Protein AF-R7YWG0-F1 (afdb_monomer)

Secondary structure (DSSP, 8-state):
--------TTT--HHHHT-HHHHHHHTT-PPTT--HHHHHHHHHHHHHHTT---TTTTT-----S-TT---------------------------------------------------------------PPPP-------------------PPPPP---PPPP---------S---------TT--S-------EEE-TTS-EEEHHHHHHHHHHHHH-GGGPSPEETTEEPPHHHHHHHS-THHHHHHHHHHHHHTTSSS------------------------------------SHHHHHHHHHHHHHHHHT-HHHHHHHHHHHHHHHHHHHHHHHHHHHHHHHHHHHHHHHHHHHHHHHHHHHHHHHHHHHHHHHHHHHHHHHHHHHHHHHHHHHHHHHHHHHHHHTT---SSS-----HHHHHHHHHHHHHHHHHHHHHHHHHHHHHHHHHHHHHHHHHHHHHHHHHHHHHHHHHHHHHHHHHHHHHHHHHHHHHHHHHHHHHHHHHHHHHHHHHHHHHHTS---SPPPPPPPPP-TT----GGG--S--HHHHHHHHHTTTTSS-S-----

Sequence (580 aa):
MPSLDGAPADISSAKLIFDDRLYEQEVLGLKEGQTEEKLQDEIAAEARQLGIEPYLLHGVAHTSKPASTVTISSEHRSSVSLESRGSHSTEFTSDPSRSSKDQADRPPSFTNSQRQRPWAPDAKEEDARTSSRPTVRYSYSYSEPQTASESTFSLSSALSGRSLSTKRKRGTSILSMFRKQPCDCNYCPQLSHHPRQTYKLECGHSLCRISIRQRAHDATEDPTKWPPTCCDKPIPDSILGSALKGEDLASALRRMALADGLTNGTNSASGTASARNVSASPSSRNTRSRPVTASSAEEAPLSHRQEEESEDLARATAEPTFRALRAQQEQEYERLVAFEQKQRKALAGYQAWSRRELAGRHDEREEELSKKHTEALERLEEKQVAAELDLRAAHREEQQNADTALKYMEAYVNGSSAAEKRHIVTAEDKARLASQRALKLKLDARHESAISVLRAKQERDSKAKLQKMQAEREQLEAEAEKEEKALKEEQCEESHRLAMLARSRRRRVAARWDLRMEVWKAELEREKGGAFHRPLPGVPWPLPVGETMDQSALGGRSALDEYERLAGACEEWGGSSGAQ

Mean predicted aligned error: 19.74 Å

Solvent-accessible surface area (backbone atoms only — not comparable to full-atom values): 38418 Å² total; per-residue (Å²): 136,83,84,82,85,69,77,62,84,86,68,72,48,74,68,67,65,72,39,63,65,60,46,34,37,71,39,70,65,40,56,96,91,56,51,70,64,56,57,51,51,53,52,42,52,54,26,46,74,75,73,43,79,64,70,68,65,75,75,69,74,79,81,82,65,78,88,86,73,80,75,91,75,80,94,75,92,79,81,92,80,82,89,84,86,85,84,82,88,79,82,88,82,82,88,87,82,91,82,88,83,88,83,89,83,85,87,89,87,84,90,85,87,89,84,87,88,86,86,87,86,90,82,92,78,89,81,86,83,87,84,89,80,87,88,81,85,86,82,86,83,84,88,85,82,89,85,88,83,90,81,89,86,82,88,79,84,82,85,84,90,82,90,83,85,87,88,83,93,88,83,89,90,84,90,86,76,92,84,70,81,87,74,94,53,93,84,64,80,90,71,77,90,70,87,82,64,63,47,77,45,96,79,73,51,69,43,43,42,66,57,52,48,49,40,47,49,56,18,67,75,35,78,88,45,53,69,37,58,52,92,89,37,68,62,54,66,75,58,49,61,70,52,37,62,71,65,65,35,54,57,50,53,54,50,51,62,56,55,68,68,65,74,82,76,83,87,80,91,77,89,79,90,81,89,91,80,89,85,83,86,84,88,85,87,85,88,82,88,75,92,77,79,90,75,94,76,81,98,78,68,70,65,66,56,52,50,52,56,47,52,52,50,52,53,54,64,65,32,69,68,49,46,53,53,48,53,50,51,52,52,40,46,47,38,43,54,53,48,52,51,51,37,52,52,51,48,52,50,48,54,53,50,52,52,50,53,52,48,51,58,47,53,55,51,50,51,52,51,51,52,55,49,52,58,53,48,52,59,48,50,53,54,51,52,51,54,52,52,53,52,51,51,52,49,52,51,53,49,52,52,52,51,51,52,48,53,52,48,50,36,57,69,70,62,70,58,94,60,97,63,92,74,83,76,52,76,66,57,55,52,50,50,52,50,50,54,57,47,57,70,46,43,59,63,48,53,53,50,52,51,51,53,50,51,58,48,52,53,52,53,50,51,53,50,50,54,52,52,49,53,54,49,55,49,50,51,56,50,49,55,49,55,52,49,52,50,50,51,52,52,50,51,53,51,50,50,51,51,52,50,51,54,51,50,53,51,52,53,49,34,53,49,55,51,52,53,52,42,52,48,54,54,48,28,68,74,74,71,53,86,80,88,71,84,75,83,80,82,77,79,72,73,76,89,82,70,90,65,76,81,88,73,76,79,91,66,62,76,67,61,58,51,51,54,62,67,66,45,81,79,71,84,82,78,85,87,88,85,133

Structure (mmCIF, N/CA/C/O backbone):
data_AF-R7YWG0-F1
#
_entry.id   AF-R7YWG0-F1
#
loop_
_atom_site.group_PDB
_atom_site.id
_atom_site.type_symbol
_atom_site.label_atom_id
_atom_site.label_alt_id
_atom_site.label_comp_id
_atom_site.label_asym_id
_atom_site.label_entity_id
_atom_site.label_seq_id
_atom_site.pdbx_PDB_ins_code
_atom_site.Cartn_x
_atom_site.Cartn_y
_atom_site.Cartn_z
_atom_site.occupancy
_atom_site.B_iso_or_equiv
_atom_site.auth_seq_id
_atom_site.auth_comp_id
_atom_site.auth_asym_id
_atom_site.auth_atom_id
_atom_site.pdbx_PDB_model_num
ATOM 1 N N . MET A 1 1 ? 9.781 -22.685 15.698 1.00 34.31 1 MET A N 1
ATOM 2 C CA . MET A 1 1 ? 8.736 -21.818 15.122 1.00 34.31 1 MET A CA 1
ATOM 3 C C . MET A 1 1 ? 7.524 -22.693 14.853 1.00 34.31 1 MET A C 1
ATOM 5 O O . MET A 1 1 ? 7.602 -23.493 13.930 1.00 34.31 1 MET A O 1
ATOM 9 N N . PRO A 1 2 ? 6.489 -22.684 15.706 1.00 36.16 2 PRO A N 1
ATOM 10 C CA . PRO A 1 2 ? 5.294 -23.474 15.451 1.00 36.16 2 PRO A CA 1
ATOM 11 C C . PRO A 1 2 ? 4.461 -22.777 14.370 1.00 36.16 2 PRO A C 1
ATOM 13 O O . PRO A 1 2 ? 4.159 -21.591 14.486 1.00 36.16 2 PRO A O 1
ATOM 16 N N . SER A 1 3 ? 4.134 -23.513 13.311 1.00 37.47 3 SER A N 1
ATOM 17 C CA . SER A 1 3 ? 3.259 -23.075 12.227 1.00 37.47 3 SER A CA 1
ATOM 18 C C . SER A 1 3 ? 1.865 -22.760 12.775 1.00 37.47 3 SER A C 1
ATOM 20 O O . SER A 1 3 ? 1.120 -23.660 13.158 1.00 37.47 3 SER A O 1
ATOM 22 N N . LEU A 1 4 ? 1.521 -21.472 12.819 1.00 42.25 4 LEU A N 1
ATOM 23 C CA . LEU A 1 4 ? 0.178 -20.952 13.098 1.00 42.25 4 LEU A CA 1
ATOM 24 C C . LEU A 1 4 ? -0.681 -20.962 11.816 1.00 42.25 4 LEU A C 1
ATOM 26 O O . LEU A 1 4 ? -1.391 -20.002 11.532 1.00 42.25 4 LEU A O 1
ATOM 30 N N . ASP A 1 5 ? -0.636 -22.054 11.048 1.00 41.75 5 ASP A N 1
ATOM 31 C CA . ASP A 1 5 ? -1.460 -22.263 9.844 1.00 41.75 5 ASP A CA 1
ATOM 32 C C . ASP A 1 5 ? -2.787 -22.945 10.198 1.00 41.75 5 ASP A C 1
ATOM 34 O O . ASP A 1 5 ? -3.218 -23.927 9.600 1.00 41.75 5 ASP A O 1
ATOM 38 N N . GLY A 1 6 ? -3.433 -22.418 11.233 1.00 40.25 6 GLY A N 1
ATOM 39 C CA . GLY A 1 6 ? -4.795 -22.758 11.612 1.00 40.25 6 GLY A CA 1
ATOM 40 C C . GLY A 1 6 ? -5.632 -21.495 11.591 1.00 40.25 6 GLY A C 1
ATOM 41 O O . GLY A 1 6 ? -6.040 -21.022 12.648 1.00 40.25 6 GLY A O 1
ATOM 42 N N . ALA A 1 7 ? -5.842 -20.908 10.410 1.00 43.28 7 ALA A N 1
ATOM 43 C CA . ALA A 1 7 ? -6.857 -19.875 10.258 1.00 43.28 7 ALA A CA 1
ATOM 44 C C . ALA A 1 7 ? -8.211 -20.496 10.659 1.00 43.28 7 ALA A C 1
ATOM 46 O O . ALA A 1 7 ? -8.628 -21.473 10.029 1.00 43.28 7 ALA A O 1
ATOM 47 N N . PRO A 1 8 ? -8.891 -20.009 11.714 1.00 44.66 8 PRO A N 1
ATOM 48 C CA . PRO A 1 8 ? -10.210 -20.508 12.065 1.00 44.66 8 PRO A CA 1
ATOM 49 C C . PRO A 1 8 ? -11.170 -20.100 10.944 1.00 44.66 8 PRO A C 1
ATOM 51 O O . PRO A 1 8 ? -11.588 -18.943 10.854 1.00 44.66 8 PRO A O 1
ATOM 54 N N . ALA A 1 9 ? -11.483 -21.055 10.068 1.00 48.62 9 ALA A N 1
ATOM 55 C CA . ALA A 1 9 ? -12.296 -20.847 8.872 1.00 48.62 9 ALA A CA 1
ATOM 56 C C . ALA A 1 9 ? -13.699 -20.283 9.177 1.00 48.62 9 ALA A C 1
ATOM 58 O O . ALA A 1 9 ? -14.294 -19.659 8.307 1.00 48.62 9 ALA A O 1
ATOM 59 N N . ASP A 1 10 ? -14.179 -20.391 10.420 1.00 50.56 10 ASP A N 1
ATOM 60 C CA . ASP A 1 10 ? -15.535 -19.971 10.788 1.00 50.56 10 ASP A CA 1
ATOM 61 C C . ASP A 1 10 ? -15.635 -18.635 11.546 1.00 50.56 10 ASP A C 1
ATOM 63 O O . ASP A 1 10 ? -16.739 -18.135 11.736 1.00 50.56 10 ASP A O 1
ATOM 67 N N . ILE A 1 11 ? -14.524 -17.994 11.943 1.00 49.31 11 ILE A N 1
ATOM 68 C CA . ILE A 1 11 ? -14.557 -16.690 12.659 1.00 49.31 11 ILE A CA 1
ATOM 69 C C . ILE A 1 11 ? -14.148 -15.521 11.740 1.00 49.31 11 ILE A C 1
ATOM 71 O O . ILE A 1 11 ? -14.320 -14.357 12.090 1.00 49.31 11 ILE A O 1
ATOM 75 N N . SER A 1 12 ? -13.668 -15.800 10.524 1.00 52.84 12 SER A N 1
ATOM 76 C CA . SER A 1 12 ? -13.082 -14.783 9.629 1.00 52.84 12 SER A CA 1
ATOM 77 C C . SER A 1 12 ? -14.069 -13.777 9.033 1.00 52.84 12 SER A C 1
ATOM 79 O O . SER A 1 12 ? -13.648 -12.861 8.331 1.00 52.84 12 SER A O 1
ATOM 81 N N . SER A 1 13 ? -15.373 -13.894 9.294 1.00 62.31 13 SER A N 1
ATOM 82 C CA . SER A 1 13 ? -16.302 -12.855 8.857 1.00 62.31 13 SER A CA 1
ATOM 83 C C . SER A 1 13 ? -16.428 -11.775 9.931 1.00 62.31 13 SER A C 1
ATOM 85 O O . SER A 1 13 ? -16.949 -12.020 11.020 1.00 62.31 13 SER A O 1
ATOM 87 N N . ALA A 1 14 ? -16.031 -10.543 9.592 1.00 69.38 14 ALA A N 1
ATOM 88 C CA . ALA A 1 14 ? -16.279 -9.346 10.405 1.00 69.38 14 ALA A CA 1
ATOM 89 C C . ALA A 1 14 ? -17.749 -9.241 10.867 1.00 69.38 14 ALA A C 1
ATOM 91 O O . ALA A 1 14 ? -18.052 -8.686 11.920 1.00 69.38 14 ALA A O 1
ATOM 92 N N . LYS A 1 15 ? -18.674 -9.865 10.124 1.00 77.38 15 LYS A N 1
ATOM 93 C CA . LYS A 1 15 ? -20.097 -9.989 10.461 1.00 77.38 15 LYS A CA 1
ATOM 94 C C . LYS A 1 15 ? -20.360 -10.640 11.824 1.00 77.38 15 LYS A C 1
ATOM 96 O O . LYS A 1 15 ? -21.255 -10.175 12.520 1.00 77.38 15 LYS A O 1
ATOM 101 N N . LEU A 1 16 ? -19.592 -11.655 12.227 1.00 84.81 16 LEU A N 1
ATOM 102 C CA . LEU A 1 16 ? -19.791 -12.334 13.517 1.00 84.81 16 LEU A CA 1
ATOM 103 C C . LEU A 1 16 ? -19.303 -11.491 14.705 1.00 84.81 16 LEU A C 1
ATOM 105 O O . LEU A 1 16 ? -19.820 -11.618 15.810 1.00 84.81 16 LEU A O 1
ATOM 109 N N . ILE A 1 17 ? -18.347 -10.583 14.486 1.00 91.12 17 ILE A N 1
ATOM 110 C CA . ILE A 1 17 ? -17.807 -9.703 15.537 1.00 91.12 17 ILE A CA 1
ATOM 111 C C . ILE A 1 17 ? -18.872 -8.711 16.022 1.00 91.12 17 ILE A C 1
ATOM 113 O O . ILE A 1 17 ? -18.890 -8.340 17.194 1.00 91.12 17 ILE A O 1
ATOM 117 N N . PHE A 1 18 ? -19.788 -8.301 15.146 1.00 93.00 18 PHE A N 1
ATOM 118 C CA . PHE A 1 18 ? -20.833 -7.323 15.456 1.00 93.00 18 PHE A CA 1
ATOM 119 C C . PHE A 1 18 ? -22.217 -7.951 15.670 1.00 93.00 18 PHE A C 1
ATOM 121 O O . PHE A 1 18 ? -23.200 -7.215 15.721 1.00 93.00 18 PHE A O 1
ATOM 128 N N . ASP A 1 19 ? -22.316 -9.277 15.789 1.00 93.12 19 ASP A N 1
ATOM 129 C CA . ASP A 1 19 ? -23.603 -9.949 15.971 1.00 93.12 19 ASP A CA 1
ATOM 130 C C . ASP A 1 19 ? -24.145 -9.739 17.397 1.00 93.12 19 ASP A C 1
ATOM 132 O O . ASP A 1 19 ? -23.491 -10.061 18.396 1.00 93.12 19 ASP A O 1
ATOM 136 N N . ASP A 1 20 ? -25.352 -9.182 17.492 1.00 92.81 20 ASP A N 1
ATOM 137 C CA . ASP A 1 20 ? -26.060 -8.987 18.756 1.00 92.81 20 ASP A CA 1
ATOM 138 C C . ASP A 1 20 ? -26.615 -10.307 19.312 1.00 92.81 20 ASP A C 1
ATOM 140 O O . ASP A 1 20 ? -26.708 -10.454 20.527 1.00 92.81 20 ASP A O 1
ATOM 144 N N . ARG A 1 21 ? -26.888 -11.313 18.471 1.00 94.00 21 ARG A N 1
ATOM 145 C CA . ARG A 1 21 ? -27.396 -12.616 18.937 1.00 94.00 21 ARG A CA 1
ATOM 146 C C . ARG A 1 21 ? -26.357 -13.384 19.743 1.00 94.00 21 ARG A C 1
ATOM 148 O O . ARG A 1 21 ? -26.677 -13.955 20.783 1.00 94.00 21 ARG A O 1
ATOM 155 N N . LEU A 1 22 ? -25.100 -13.359 19.292 1.00 94.12 22 LEU A N 1
ATOM 156 C CA . LEU A 1 22 ? -23.982 -13.947 20.037 1.00 94.12 22 LEU A CA 1
ATOM 157 C C . LEU A 1 22 ? -23.798 -13.256 21.390 1.00 94.12 22 LEU A C 1
ATOM 159 O O . LEU A 1 22 ? -23.518 -13.916 22.386 1.00 94.12 22 LEU A O 1
ATOM 163 N N . TYR A 1 23 ? -23.999 -11.938 21.437 1.00 95.56 23 TYR A N 1
ATOM 164 C CA . TYR A 1 23 ? -23.978 -11.178 22.682 1.00 95.56 23 TYR A CA 1
ATOM 165 C C . TYR A 1 23 ? -25.112 -11.597 23.635 1.00 95.56 23 TYR A C 1
ATOM 167 O O . TYR A 1 23 ? -24.856 -11.881 24.806 1.00 95.56 23 TYR A O 1
ATOM 175 N N . GLU A 1 24 ? -26.347 -11.685 23.140 1.00 95.62 24 GLU A N 1
ATOM 176 C CA . GLU A 1 24 ? -27.512 -12.113 23.925 1.00 95.62 24 GLU A CA 1
ATOM 177 C C . GLU A 1 24 ? -27.332 -13.534 24.488 1.00 95.62 24 GLU A C 1
ATOM 179 O O . GLU A 1 24 ? -27.643 -13.793 25.652 1.00 95.62 24 GLU A O 1
ATOM 184 N N . GLN A 1 25 ? -26.760 -14.445 23.704 1.00 95.56 25 GLN A N 1
ATOM 185 C CA . GLN A 1 25 ? -26.529 -15.823 24.125 1.00 95.56 25 GLN A CA 1
ATOM 186 C C . GLN A 1 25 ? -25.341 -15.963 25.092 1.00 95.56 25 GLN A C 1
ATOM 188 O O . GLN A 1 25 ? -25.493 -16.546 26.165 1.00 95.56 25 GLN A O 1
ATOM 193 N N . GLU A 1 26 ? -24.155 -15.450 24.737 1.00 94.88 26 GLU A N 1
ATOM 194 C CA . GLU A 1 26 ? -22.922 -15.661 25.516 1.00 94.88 26 GLU A CA 1
ATOM 195 C C . GLU A 1 26 ? -22.877 -14.805 26.792 1.00 94.88 26 GLU A C 1
ATOM 197 O O . GLU A 1 26 ? -22.389 -15.268 27.826 1.00 94.88 26 GLU A O 1
ATOM 202 N N . VAL A 1 27 ? -23.379 -13.564 26.748 1.00 96.25 27 VAL A N 1
ATOM 203 C CA . VAL A 1 27 ? -23.290 -12.630 27.885 1.00 96.25 27 VAL A CA 1
ATOM 204 C C . VAL A 1 27 ? -24.542 -12.677 28.751 1.00 96.25 27 VAL A C 1
ATOM 206 O O . VAL A 1 27 ? -24.436 -12.834 29.974 1.00 96.25 27 VAL A O 1
ATOM 209 N N . LEU A 1 28 ? -25.722 -12.555 28.132 1.00 95.38 28 LEU A N 1
ATOM 210 C CA . LEU A 1 28 ? -26.993 -12.493 28.861 1.00 95.38 28 LEU A CA 1
ATOM 211 C C . LEU A 1 28 ? -27.557 -13.881 29.196 1.00 95.38 28 LEU A C 1
ATOM 213 O O . LEU A 1 28 ? -28.437 -13.982 30.047 1.00 95.38 28 LEU A O 1
ATOM 217 N N . GLY A 1 29 ? -27.049 -14.949 28.569 1.00 94.19 29 GLY A N 1
ATOM 218 C CA . GLY A 1 29 ? -27.548 -16.311 28.777 1.00 94.19 29 GLY A CA 1
ATOM 219 C C . GLY A 1 29 ? -28.974 -16.514 28.260 1.00 94.19 29 GLY A C 1
ATOM 220 O O . GLY A 1 29 ? -29.680 -17.404 28.739 1.00 94.19 29 GLY A O 1
ATOM 221 N N . LEU A 1 30 ? -29.419 -15.672 27.321 1.00 95.00 30 LEU A N 1
ATOM 222 C CA . LEU A 1 30 ? -30.755 -15.742 26.741 1.00 95.00 30 LEU A CA 1
ATOM 223 C C . LEU A 1 30 ? -30.862 -16.930 25.780 1.00 95.00 30 LEU A C 1
ATOM 225 O O . LEU A 1 30 ? -29.921 -17.270 25.060 1.00 95.00 30 LEU A O 1
ATOM 229 N N . LYS A 1 31 ? -32.029 -17.583 25.774 1.00 94.25 31 LYS A N 1
ATOM 230 C CA . LYS A 1 31 ? -32.321 -18.673 24.832 1.00 94.25 31 LYS A CA 1
ATOM 231 C C . LYS A 1 31 ? -32.590 -18.108 23.438 1.00 94.25 31 LYS A C 1
ATOM 233 O O . LYS A 1 31 ? -33.026 -16.966 23.300 1.00 94.25 31 LYS A O 1
ATOM 238 N N . GLU A 1 32 ? -32.420 -18.936 22.407 1.00 90.69 32 GLU A N 1
ATOM 239 C CA . GLU A 1 32 ? -32.762 -18.562 21.029 1.00 90.69 32 GLU A CA 1
ATOM 240 C C . GLU A 1 32 ? -34.200 -18.007 20.942 1.00 90.69 32 GLU A C 1
ATOM 242 O O . GLU A 1 32 ? -35.167 -18.675 21.309 1.00 90.69 32 GLU A O 1
ATOM 247 N N . GLY A 1 33 ? -34.339 -16.755 20.485 1.00 89.50 33 GLY A N 1
ATOM 248 C CA . GLY A 1 33 ? -35.625 -16.052 20.338 1.00 89.50 33 GLY A CA 1
ATOM 249 C C . GLY A 1 33 ? -36.013 -15.109 21.489 1.00 89.50 33 GLY A C 1
ATOM 250 O O . GLY A 1 33 ? -36.996 -14.360 21.369 1.00 89.50 33 GLY A O 1
ATOM 251 N N . GLN A 1 34 ? -35.249 -15.101 22.584 1.00 93.56 34 GLN A N 1
ATOM 252 C CA . GLN A 1 34 ? -35.318 -14.058 23.607 1.00 93.56 34 GLN A CA 1
ATOM 253 C C . GLN A 1 34 ? -34.356 -12.927 23.239 1.00 93.56 34 GLN A C 1
ATOM 255 O O . GLN A 1 34 ? -33.197 -13.185 22.944 1.00 93.56 34 GLN A O 1
ATOM 260 N N . THR A 1 35 ? -34.850 -11.690 23.245 1.00 95.38 35 THR A N 1
ATOM 261 C CA . THR A 1 35 ? -34.048 -10.495 22.958 1.00 95.38 35 THR A CA 1
ATOM 262 C C . THR A 1 35 ? -33.754 -9.739 24.246 1.00 95.38 35 THR A C 1
ATOM 264 O O . THR A 1 35 ? -34.525 -9.826 25.209 1.00 95.38 35 THR A O 1
ATOM 267 N N . GLU A 1 36 ? -32.667 -8.966 24.263 1.00 94.69 36 GLU A N 1
ATOM 268 C CA . GLU A 1 36 ? -32.327 -8.094 25.398 1.00 94.69 36 GLU A CA 1
ATOM 269 C C . GLU A 1 36 ? -33.494 -7.156 25.760 1.00 94.69 36 GLU A C 1
ATOM 271 O O . GLU A 1 36 ? -33.772 -6.937 26.938 1.00 94.69 36 GLU A O 1
ATOM 276 N N . GLU A 1 37 ? -34.214 -6.659 24.752 1.00 93.38 37 GLU A N 1
ATOM 277 C CA . GLU A 1 37 ? -35.385 -5.788 24.910 1.00 93.38 37 GLU A CA 1
ATOM 278 C C . GLU A 1 37 ? -36.505 -6.459 25.713 1.00 93.38 37 GLU A C 1
ATOM 280 O O . GLU A 1 37 ? -37.014 -5.868 26.659 1.00 93.38 37 GLU A O 1
ATOM 285 N N . LYS A 1 38 ? -36.835 -7.725 25.417 1.00 94.31 38 LYS A N 1
ATOM 286 C CA . LYS A 1 38 ? -37.867 -8.462 26.169 1.00 94.31 38 LYS A CA 1
ATOM 287 C C . LYS A 1 38 ? -37.484 -8.617 27.638 1.00 94.31 38 LYS A C 1
ATOM 289 O O . LYS A 1 38 ? -38.322 -8.425 28.511 1.00 94.31 38 LYS A O 1
ATOM 294 N N . LEU A 1 39 ? -36.212 -8.922 27.909 1.00 94.19 39 LEU A N 1
ATOM 295 C CA . LEU A 1 39 ? -35.703 -9.015 29.278 1.00 94.19 39 LEU A CA 1
ATOM 296 C C . LEU A 1 39 ? -35.810 -7.664 30.005 1.00 94.19 39 LEU A C 1
ATOM 298 O O . LEU A 1 39 ? -36.146 -7.620 31.186 1.00 94.19 39 LEU A O 1
ATOM 302 N N . GLN A 1 40 ? -35.517 -6.559 29.318 1.00 94.06 40 GLN A N 1
ATOM 303 C CA . GLN A 1 40 ? -35.661 -5.215 29.882 1.00 94.06 40 GLN A CA 1
ATOM 304 C C . GLN A 1 40 ? -37.127 -4.856 30.146 1.00 94.06 40 GLN A C 1
ATOM 306 O O . GLN A 1 40 ? -37.422 -4.307 31.207 1.00 94.06 40 GLN A O 1
ATOM 311 N N . ASP A 1 41 ? -38.038 -5.203 29.237 1.00 93.62 41 ASP A N 1
ATOM 312 C CA . ASP A 1 41 ? -39.476 -4.978 29.391 1.00 93.62 41 ASP A CA 1
ATOM 313 C C . ASP A 1 41 ? -40.062 -5.758 30.574 1.00 93.62 41 ASP A C 1
ATOM 315 O O . ASP A 1 41 ? -40.883 -5.217 31.319 1.00 93.62 41 ASP A O 1
ATOM 319 N N . GLU A 1 42 ? -39.616 -7.002 30.781 1.00 95.00 42 GLU A N 1
ATOM 320 C CA . GLU A 1 42 ? -40.004 -7.836 31.925 1.00 95.00 42 GLU A CA 1
ATOM 321 C C . GLU A 1 42 ? -39.588 -7.189 33.257 1.00 95.00 42 GLU A C 1
ATOM 323 O O . GLU A 1 42 ? -40.430 -6.996 34.135 1.00 95.00 42 GLU A O 1
ATOM 328 N N . ILE A 1 43 ? -38.327 -6.755 33.380 1.00 94.31 43 ILE A N 1
ATOM 329 C CA . ILE A 1 43 ? -37.819 -6.084 34.593 1.00 94.31 43 ILE A CA 1
ATOM 330 C C . ILE A 1 43 ? -38.509 -4.726 34.795 1.00 94.31 43 ILE A C 1
ATOM 332 O O . ILE A 1 43 ? -38.842 -4.342 35.914 1.00 94.31 43 ILE A O 1
ATOM 336 N N . ALA A 1 44 ? -38.767 -3.985 33.715 1.00 94.62 44 ALA A N 1
ATOM 337 C CA . ALA A 1 44 ? -39.497 -2.724 33.784 1.00 94.62 44 ALA A CA 1
ATOM 338 C C . ALA A 1 44 ? -40.946 -2.925 34.251 1.00 94.62 44 ALA A C 1
ATOM 340 O O . ALA A 1 44 ? -41.478 -2.089 34.981 1.00 94.62 44 ALA A O 1
ATOM 341 N N . ALA A 1 45 ? -41.603 -4.011 33.837 1.00 95.38 45 ALA A N 1
ATOM 342 C CA . ALA A 1 45 ? -42.945 -4.348 34.294 1.00 95.38 45 ALA A CA 1
ATOM 343 C C . ALA A 1 45 ? -42.964 -4.714 35.785 1.00 95.38 45 ALA A C 1
ATOM 345 O O . ALA A 1 45 ? -43.853 -4.250 36.497 1.00 95.38 45 ALA A O 1
ATOM 346 N N . GLU A 1 46 ? -41.976 -5.475 36.257 1.00 95.06 46 GLU A N 1
ATOM 347 C CA . GLU A 1 46 ? -41.786 -5.800 37.676 1.00 95.06 46 GLU A CA 1
ATOM 348 C C . GLU A 1 46 ? -41.573 -4.534 38.521 1.00 95.06 46 GLU A C 1
ATOM 350 O O . GLU A 1 46 ? -42.294 -4.302 39.491 1.00 95.06 46 GLU A O 1
ATOM 355 N N . ALA A 1 47 ? -40.688 -3.635 38.082 1.00 94.88 47 ALA A N 1
ATOM 356 C CA . ALA A 1 47 ? -40.459 -2.348 38.738 1.00 94.88 47 ALA A CA 1
ATOM 357 C C . ALA A 1 47 ? -41.745 -1.514 38.870 1.00 94.88 47 ALA A C 1
ATOM 359 O O . ALA A 1 47 ? -42.049 -0.997 39.948 1.00 94.88 47 ALA A O 1
ATOM 360 N N . ARG A 1 48 ? -42.560 -1.446 37.807 1.00 95.31 48 ARG A N 1
ATOM 361 C CA . ARG A 1 48 ? -43.846 -0.728 37.838 1.00 95.31 48 ARG A CA 1
ATOM 362 C C . ARG A 1 48 ? -44.839 -1.333 38.832 1.00 95.31 48 ARG A C 1
ATOM 364 O O . ARG A 1 48 ? -45.604 -0.581 39.431 1.00 95.31 48 ARG A O 1
ATOM 371 N N . GLN A 1 49 ? -44.839 -2.655 39.030 1.00 95.88 49 GLN A N 1
ATOM 372 C CA . GLN A 1 49 ? -45.706 -3.308 40.025 1.00 95.88 49 GLN A CA 1
ATOM 373 C C . GLN A 1 49 ? -45.350 -2.901 41.461 1.00 95.88 49 GLN A C 1
ATOM 375 O O . GLN A 1 49 ? -46.225 -2.883 42.325 1.00 95.88 49 GLN A O 1
ATOM 380 N N . LEU A 1 50 ? -44.093 -2.520 41.700 1.00 94.00 50 LEU A N 1
ATOM 381 C CA . LEU A 1 50 ? -43.600 -2.010 42.981 1.00 94.00 50 LEU A CA 1
ATOM 382 C C . LEU A 1 50 ? -43.682 -0.479 43.099 1.00 94.00 50 LEU A C 1
ATOM 384 O O . LEU A 1 50 ? -43.243 0.083 44.097 1.00 94.00 50 LEU A O 1
ATOM 388 N N . GLY A 1 51 ? -44.245 0.208 42.099 1.00 93.19 51 GLY A N 1
ATOM 389 C CA . GLY A 1 51 ? -44.335 1.670 42.076 1.00 93.19 51 GLY A CA 1
ATOM 390 C C . GLY A 1 51 ? -43.024 2.382 41.722 1.00 93.19 51 GLY A C 1
ATOM 391 O O . GLY A 1 51 ? -42.932 3.594 41.905 1.00 93.19 51 GLY A O 1
ATOM 392 N N . ILE A 1 52 ? -42.026 1.661 41.201 1.00 92.75 52 ILE A N 1
ATOM 393 C CA . ILE A 1 52 ? -40.762 2.228 40.721 1.00 92.75 52 ILE A CA 1
ATOM 394 C C . ILE A 1 52 ? -40.927 2.626 39.251 1.00 92.75 52 ILE A C 1
ATOM 396 O O . ILE A 1 52 ? -41.359 1.829 38.413 1.00 92.75 52 ILE A O 1
ATOM 400 N N . GLU A 1 53 ? -40.558 3.859 38.910 1.00 89.69 53 GLU A N 1
ATOM 401 C CA . GLU A 1 53 ? -40.537 4.310 37.520 1.00 89.69 53 GLU A CA 1
ATOM 402 C C . GLU A 1 53 ? -39.224 3.869 36.828 1.00 89.69 53 GLU A C 1
ATOM 404 O O . GLU A 1 53 ? -38.137 4.204 37.294 1.00 89.69 53 GLU A O 1
ATOM 409 N N . PRO A 1 54 ? -39.270 3.154 35.687 1.00 84.62 54 PRO A N 1
ATOM 410 C CA . PRO A 1 54 ? -38.079 2.674 34.980 1.00 84.62 54 PRO A CA 1
ATOM 411 C C . PRO A 1 54 ? -37.440 3.753 34.076 1.00 84.62 54 PRO A C 1
ATOM 413 O O . PRO A 1 54 ? -37.200 3.532 32.883 1.00 84.62 54 PRO A O 1
ATOM 416 N N . TYR A 1 55 ? -37.149 4.940 34.616 1.00 75.69 55 TYR A N 1
ATOM 417 C CA . TYR A 1 55 ? -36.539 6.049 33.858 1.00 75.69 55 TYR A CA 1
ATOM 418 C C . TYR A 1 55 ? -35.117 5.734 33.362 1.00 75.69 55 TYR A C 1
ATOM 420 O O . TYR A 1 55 ? -34.686 6.260 32.336 1.00 75.69 55 TYR A O 1
ATOM 428 N N . LEU A 1 56 ? -34.400 4.826 34.033 1.00 66.00 56 LEU A N 1
ATOM 429 C CA . LEU A 1 56 ? -33.012 4.479 33.700 1.00 66.00 56 LEU A CA 1
ATOM 430 C C . LEU A 1 56 ? -32.862 3.665 32.403 1.00 66.00 56 LEU A C 1
ATOM 432 O O . LEU A 1 56 ? -31.792 3.680 31.798 1.00 66.00 56 LEU A O 1
ATOM 436 N N . LEU A 1 57 ? -33.920 2.996 31.935 1.00 66.25 57 LEU A N 1
ATOM 437 C CA . LEU A 1 57 ? -33.855 2.144 30.739 1.00 66.25 57 LEU A CA 1
ATOM 438 C C . LEU A 1 57 ? -34.081 2.909 29.422 1.00 66.25 57 LEU A C 1
ATOM 440 O O . LEU A 1 57 ? -33.587 2.495 28.377 1.00 66.25 57 LEU A O 1
ATOM 444 N N . HIS A 1 58 ? -34.768 4.055 29.455 1.00 57.38 58 HIS A N 1
ATOM 445 C CA . HIS A 1 58 ? -35.245 4.750 28.248 1.00 57.38 58 HIS A CA 1
ATOM 446 C C . HIS A 1 58 ? -34.203 5.677 27.585 1.00 57.38 58 HIS A C 1
ATOM 448 O O . HIS A 1 58 ? -34.441 6.202 26.499 1.00 57.38 58 HIS A O 1
ATOM 454 N N . GLY A 1 59 ? -33.038 5.886 28.211 1.00 52.47 59 GLY A N 1
ATOM 455 C CA . GLY A 1 59 ? -32.002 6.811 27.728 1.00 52.47 59 GLY A CA 1
ATOM 456 C C . GLY A 1 59 ? -30.977 6.216 26.757 1.00 52.47 59 GLY A C 1
ATOM 457 O O . GLY A 1 59 ? -30.153 6.952 26.213 1.00 52.47 59 GLY A O 1
ATOM 458 N N . VAL A 1 60 ? -30.985 4.899 26.530 1.00 53.59 60 VAL A N 1
ATOM 459 C CA . VAL A 1 60 ? -29.973 4.223 25.701 1.00 53.59 60 VAL A CA 1
ATOM 460 C C . VAL A 1 60 ? -30.573 3.865 24.345 1.00 53.59 60 VAL A C 1
ATOM 462 O O . VAL A 1 60 ? -30.833 2.705 24.049 1.00 53.59 60 VAL A O 1
ATOM 465 N N . ALA A 1 61 ? -30.828 4.879 23.515 1.00 47.03 61 ALA A N 1
ATOM 466 C CA . ALA A 1 61 ? -31.325 4.672 22.157 1.00 47.03 61 ALA A CA 1
ATOM 467 C C . ALA A 1 61 ? -30.434 3.679 21.382 1.00 47.03 61 ALA A C 1
ATOM 469 O O . ALA A 1 61 ? -29.205 3.807 21.351 1.00 47.03 61 ALA A O 1
ATOM 470 N N . HIS A 1 62 ? -31.074 2.691 20.753 1.00 48.81 62 HIS A N 1
ATOM 471 C CA . HIS A 1 62 ? -30.433 1.643 19.965 1.00 48.81 62 HIS A CA 1
ATOM 472 C C . HIS A 1 62 ? -29.590 2.241 18.832 1.00 48.81 62 HIS A C 1
ATOM 474 O O . HIS A 1 62 ? -30.104 2.912 17.937 1.00 48.81 62 HIS A O 1
ATOM 480 N N . THR A 1 63 ? -28.292 1.938 18.817 1.00 50.16 63 THR A N 1
ATOM 481 C CA . THR A 1 63 ? -27.391 2.243 17.692 1.00 50.16 63 THR A CA 1
ATOM 482 C C . THR A 1 63 ? -27.551 1.249 16.533 1.00 50.16 63 THR A C 1
ATOM 484 O O . THR A 1 63 ? -26.715 1.206 15.638 1.00 50.16 63 THR A O 1
ATOM 487 N N . SER A 1 64 ? -28.614 0.440 16.521 1.00 43.06 64 SER A N 1
ATOM 488 C CA . SER A 1 64 ? -28.806 -0.686 15.596 1.00 43.06 64 SER A CA 1
ATOM 489 C C . SER A 1 64 ? -29.280 -0.288 14.191 1.00 43.06 64 SER A C 1
ATOM 491 O O . SER A 1 64 ? -29.761 -1.136 13.443 1.00 43.06 64 SER A O 1
ATOM 493 N N . LYS A 1 65 ? -29.143 0.981 13.784 1.00 41.62 65 LYS A N 1
ATOM 494 C CA . LYS A 1 65 ? -29.344 1.358 12.378 1.00 41.62 65 LYS A CA 1
ATOM 495 C C . LYS A 1 65 ? -28.004 1.261 11.638 1.00 41.62 65 LYS A C 1
ATOM 497 O O . LYS A 1 65 ? -27.059 1.936 12.046 1.00 41.62 65 LYS A O 1
ATOM 502 N N . PRO A 1 66 ? -27.889 0.444 10.574 1.00 40.34 66 PRO A N 1
ATOM 503 C CA . PRO A 1 66 ? -26.665 0.366 9.786 1.00 40.34 66 PRO A CA 1
ATOM 504 C C . PRO A 1 66 ? -26.341 1.746 9.204 1.00 40.34 66 PRO A C 1
ATOM 506 O O . PRO A 1 66 ? -27.192 2.385 8.587 1.00 40.34 66 PRO A O 1
ATOM 509 N N . ALA A 1 67 ? -25.100 2.196 9.388 1.00 45.53 67 ALA A N 1
ATOM 510 C CA . ALA A 1 67 ? -24.580 3.494 8.951 1.00 45.53 67 ALA A CA 1
ATOM 511 C C . ALA A 1 67 ? -24.457 3.646 7.416 1.00 45.53 67 ALA A C 1
ATOM 513 O O . ALA A 1 67 ? -23.689 4.465 6.930 1.00 45.53 67 ALA A O 1
ATOM 514 N N . SER A 1 68 ? -25.204 2.871 6.628 1.00 39.41 68 SER A N 1
ATOM 515 C CA . SER A 1 68 ? -25.105 2.858 5.163 1.00 39.41 68 SER A CA 1
ATOM 516 C C . SER A 1 68 ? -26.069 3.828 4.470 1.00 39.41 68 SER A C 1
ATOM 518 O O . SER A 1 68 ? -26.146 3.845 3.244 1.00 39.41 68 SER A O 1
ATOM 520 N N . THR A 1 69 ? -26.836 4.641 5.205 1.00 40.75 69 THR A N 1
ATOM 521 C CA . THR A 1 69 ? -27.728 5.646 4.596 1.00 40.75 69 THR A CA 1
ATOM 522 C C . THR A 1 69 ? -27.974 6.827 5.537 1.00 40.75 69 THR A C 1
ATOM 524 O O . THR A 1 69 ? -29.078 7.030 6.032 1.00 40.75 69 THR A O 1
ATOM 527 N N . VAL A 1 70 ? -26.940 7.626 5.806 1.00 36.31 70 VAL A N 1
ATOM 528 C CA . VAL A 1 70 ? -27.119 8.969 6.384 1.00 36.31 70 VAL A CA 1
ATOM 529 C C . VAL A 1 70 ? -26.966 9.987 5.258 1.00 36.31 70 VAL A C 1
ATOM 531 O O . VAL A 1 70 ? -25.902 10.554 5.037 1.00 36.31 70 VAL A O 1
ATOM 534 N N . THR A 1 71 ? -28.045 10.210 4.508 1.00 35.59 71 THR A N 1
ATOM 535 C CA . THR A 1 71 ? -28.203 11.458 3.756 1.00 35.59 71 THR A CA 1
ATOM 536 C C . THR A 1 71 ? -28.601 12.543 4.746 1.00 35.59 71 THR A C 1
ATOM 538 O O . THR A 1 71 ? -29.655 12.464 5.375 1.00 35.59 71 THR A O 1
ATOM 541 N N . ILE A 1 72 ? -27.738 13.545 4.886 1.00 45.69 72 ILE A N 1
ATOM 542 C CA . ILE A 1 72 ? -27.978 14.787 5.621 1.00 45.69 72 ILE A CA 1
ATOM 543 C C . ILE A 1 72 ? -29.338 15.361 5.194 1.00 45.69 72 ILE A C 1
ATOM 545 O O . ILE A 1 72 ? -29.533 15.701 4.028 1.00 45.69 72 ILE A O 1
ATOM 549 N N . SER A 1 73 ? -30.293 15.466 6.117 1.00 31.72 73 SER A N 1
ATOM 550 C CA . SER A 1 73 ? -31.520 16.241 5.908 1.00 31.72 73 SER A CA 1
ATOM 551 C C . SER A 1 73 ? -32.014 16.866 7.212 1.00 31.72 73 SER A C 1
ATOM 553 O O . SER A 1 73 ? -32.529 16.194 8.098 1.00 31.72 73 SER A O 1
ATOM 555 N N . SER A 1 74 ? -31.794 18.182 7.254 1.00 34.62 74 SER A N 1
ATOM 556 C CA . SER A 1 74 ? -32.562 19.264 7.885 1.00 34.62 74 SER A CA 1
ATOM 557 C C . SER A 1 74 ? -33.006 19.140 9.345 1.00 34.62 74 SER A C 1
ATOM 559 O O . SER A 1 74 ? -34.002 18.498 9.674 1.00 34.62 74 SER A O 1
ATOM 561 N N . GLU A 1 75 ? -32.369 19.959 10.180 1.00 41.69 75 GLU A N 1
ATOM 562 C CA . GLU A 1 75 ? -32.989 20.569 11.352 1.00 41.69 75 GLU A CA 1
ATOM 563 C C . GLU A 1 75 ? -34.127 21.507 10.915 1.00 41.69 75 GLU A C 1
ATOM 565 O O . GLU A 1 75 ? -33.896 22.469 10.186 1.00 41.69 75 GLU A O 1
ATOM 570 N N . HIS A 1 76 ? -35.345 21.289 11.415 1.00 34.44 76 HIS A N 1
ATOM 571 C CA . HIS A 1 76 ? -36.302 22.374 11.619 1.00 34.44 76 HIS A CA 1
ATOM 572 C C . HIS A 1 76 ? -37.090 22.156 12.912 1.00 34.44 76 HIS A C 1
ATOM 574 O O . HIS A 1 76 ? -37.780 21.159 13.112 1.00 34.44 76 HIS A O 1
ATOM 580 N N . ARG A 1 77 ? -36.960 23.149 13.794 1.00 36.34 77 ARG A N 1
ATOM 581 C CA . ARG A 1 77 ? -37.844 23.433 14.923 1.00 36.34 77 ARG A CA 1
ATOM 582 C C . ARG A 1 77 ? -39.299 23.549 14.446 1.00 36.34 77 ARG A C 1
ATOM 584 O O . ARG A 1 77 ? -39.540 24.283 13.498 1.00 36.34 77 ARG A O 1
ATOM 591 N N . SER A 1 78 ? -40.223 22.929 15.183 1.00 35.44 78 SER A N 1
ATOM 592 C CA . SER A 1 78 ? -41.262 23.580 16.008 1.00 35.44 78 SER A CA 1
ATOM 593 C C . SER A 1 78 ? -42.660 22.950 15.922 1.00 35.44 78 SER A C 1
ATOM 595 O O . SER A 1 78 ? -43.191 22.703 14.847 1.00 35.44 78 SER A O 1
ATOM 597 N N . SER A 1 79 ? -43.272 22.882 17.110 1.00 34.19 79 SER A N 1
ATOM 598 C CA . SER A 1 79 ? -44.684 23.164 17.419 1.00 34.19 79 SER A CA 1
ATOM 599 C C . SER A 1 79 ? -45.784 22.218 16.922 1.00 34.19 79 SER A C 1
ATOM 601 O O . SER A 1 79 ? -46.178 22.190 15.763 1.00 34.19 79 SER A O 1
ATOM 603 N N . VAL A 1 80 ? -46.363 21.567 17.930 1.00 41.34 80 VAL A N 1
ATOM 604 C CA . VAL A 1 80 ? -47.729 21.054 18.039 1.00 41.34 80 VAL A CA 1
ATOM 605 C C . VAL A 1 80 ? -48.750 22.015 17.412 1.00 41.34 80 VAL A C 1
ATOM 607 O O . VAL A 1 80 ? -48.828 23.176 17.810 1.00 41.34 80 VAL A O 1
ATOM 610 N N . SER A 1 81 ? -49.590 21.510 16.507 1.00 32.09 81 SER A N 1
ATOM 611 C CA . SER A 1 81 ? -50.929 22.061 16.283 1.00 32.09 81 SER A CA 1
ATOM 612 C C . SER A 1 81 ? -51.932 20.925 16.091 1.00 32.09 81 SER A C 1
ATOM 614 O O . SER A 1 81 ? -51.687 19.956 15.372 1.00 32.09 81 SER A O 1
ATOM 616 N N . LEU A 1 82 ? -53.014 21.043 16.853 1.00 40.16 82 LEU A N 1
ATOM 617 C CA . LEU A 1 82 ? -54.209 20.216 16.847 1.00 40.16 82 LEU A CA 1
ATOM 618 C C . LEU A 1 82 ? -55.102 20.591 15.657 1.00 40.16 82 LEU A C 1
ATOM 620 O O . LEU A 1 82 ? -55.134 21.745 15.247 1.00 40.16 82 LEU A O 1
ATOM 624 N N . GLU A 1 83 ? -55.881 19.603 15.217 1.00 37.41 83 GLU A N 1
ATOM 625 C CA . GLU A 1 83 ? -57.114 19.723 14.427 1.00 37.41 83 GLU A CA 1
ATOM 626 C C . GLU A 1 83 ? -57.043 20.334 13.022 1.00 37.41 83 GLU A C 1
ATOM 628 O O . GLU A 1 83 ? -56.905 21.534 12.829 1.00 37.41 83 GLU A O 1
ATOM 633 N N . SER A 1 84 ? -57.373 19.500 12.031 1.00 37.41 84 SER A N 1
ATOM 634 C CA . SER A 1 84 ? -58.342 19.844 10.982 1.00 37.41 84 SER A CA 1
ATOM 635 C C . SER A 1 84 ? -58.892 18.564 10.353 1.00 37.41 84 SER A C 1
ATOM 637 O O . SER A 1 84 ? -58.182 17.811 9.691 1.00 37.41 84 SER A O 1
ATOM 639 N N . ARG A 1 85 ? -60.182 18.313 10.600 1.00 42.56 85 ARG A N 1
ATOM 640 C CA . ARG A 1 85 ? -61.002 17.295 9.935 1.00 42.56 85 ARG A CA 1
ATOM 641 C C . ARG A 1 85 ? -61.272 17.709 8.489 1.00 42.56 85 ARG A C 1
ATOM 643 O O . ARG A 1 85 ? -61.682 18.835 8.246 1.00 42.56 85 ARG A O 1
ATOM 650 N N . GLY A 1 86 ? -61.216 16.719 7.602 1.00 39.44 86 GLY A N 1
ATOM 651 C CA . GLY A 1 86 ? -62.090 16.622 6.436 1.00 39.44 86 GLY A CA 1
ATOM 652 C C . GLY A 1 86 ? -61.610 17.326 5.173 1.00 39.44 86 GLY A C 1
ATOM 653 O O . GLY A 1 86 ? -61.705 18.541 5.057 1.00 39.44 86 GLY A O 1
ATOM 654 N N . SER A 1 87 ? -61.251 16.536 4.162 1.00 41.94 87 SER A N 1
ATOM 655 C CA . SER A 1 87 ? -62.001 16.502 2.899 1.00 41.94 87 SER A CA 1
ATOM 656 C C . SER A 1 87 ? -61.571 15.307 2.051 1.00 41.94 87 SER A C 1
ATOM 658 O O . SER A 1 87 ? -60.399 14.951 1.982 1.00 41.94 87 SER A O 1
ATOM 660 N N . HIS A 1 88 ? -62.583 14.668 1.475 1.00 37.19 88 HIS A N 1
ATOM 661 C CA . HIS A 1 88 ? -62.524 13.546 0.550 1.00 37.19 88 HIS A CA 1
ATOM 662 C C . HIS A 1 88 ? -62.065 13.969 -0.856 1.00 37.19 88 HIS A C 1
ATOM 664 O O . HIS A 1 88 ? -62.163 15.145 -1.203 1.00 37.19 88 HIS A O 1
ATOM 670 N N . SER A 1 89 ? -61.751 12.941 -1.662 1.00 36.72 89 SER A N 1
ATOM 671 C CA . SER A 1 89 ? -61.813 12.903 -3.140 1.00 36.72 89 SER A CA 1
ATOM 672 C C . SER A 1 89 ? -60.544 13.391 -3.857 1.00 36.72 89 SER A C 1
ATOM 674 O O . SER A 1 89 ? -59.988 14.411 -3.485 1.00 36.72 89 SER A O 1
ATOM 676 N N . THR A 1 90 ? -59.995 12.750 -4.894 1.00 44.78 90 THR A N 1
ATOM 677 C CA . THR A 1 90 ? -60.430 11.639 -5.765 1.00 44.78 90 THR A CA 1
ATOM 678 C C . THR A 1 90 ? -59.236 11.198 -6.627 1.00 44.78 90 THR A C 1
ATOM 680 O O . THR A 1 90 ? -58.455 12.039 -7.054 1.00 44.78 90 THR A O 1
ATOM 683 N N . GLU A 1 91 ? -59.164 9.887 -6.867 1.00 34.44 91 GLU A N 1
ATOM 684 C CA . GLU A 1 91 ? -58.914 9.198 -8.148 1.00 34.44 91 GLU A CA 1
ATOM 685 C C . GLU A 1 91 ? -57.731 9.554 -9.080 1.00 34.44 91 GLU A C 1
ATOM 687 O O . GLU A 1 91 ? -57.586 10.673 -9.552 1.00 34.44 91 GLU A O 1
ATOM 692 N N . PHE A 1 92 ? -57.046 8.464 -9.479 1.00 36.28 92 PHE A N 1
ATOM 693 C CA . PHE A 1 92 ? -56.501 8.156 -10.818 1.00 36.28 92 PHE A CA 1
ATOM 694 C C . PHE A 1 92 ? -55.388 9.080 -11.368 1.00 36.28 92 PHE A C 1
ATOM 696 O O . PHE A 1 92 ? -55.583 10.256 -11.618 1.00 36.28 92 PHE A O 1
ATOM 703 N N . THR A 1 93 ? -54.192 8.611 -11.731 1.00 38.50 93 THR A N 1
ATOM 704 C CA . THR A 1 93 ? -53.936 7.629 -12.800 1.00 38.50 93 THR A CA 1
ATOM 705 C C . THR A 1 93 ? -52.437 7.288 -12.880 1.00 38.50 93 THR A C 1
ATOM 707 O O . THR A 1 93 ? -51.592 8.172 -12.802 1.00 38.50 93 THR A O 1
ATOM 710 N N . SER A 1 94 ? -52.167 5.997 -13.088 1.00 37.75 94 SER A N 1
ATOM 711 C CA . SER A 1 94 ? -51.180 5.370 -13.99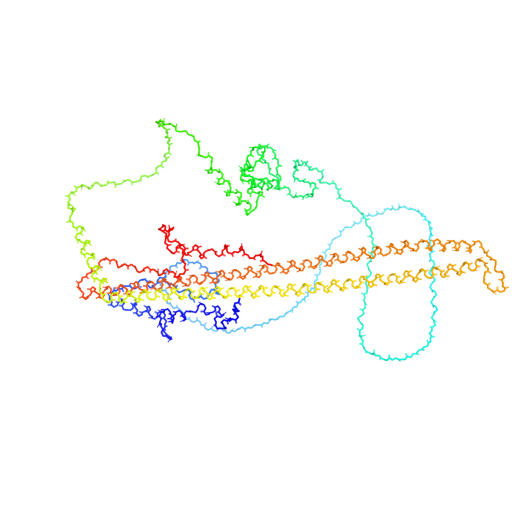2 1.00 37.75 94 SER A CA 1
ATOM 712 C C . SER A 1 94 ? -49.791 5.987 -14.237 1.00 37.75 94 SER A C 1
ATOM 714 O O . SER A 1 94 ? -49.629 6.949 -14.981 1.00 37.75 94 SER A O 1
ATOM 716 N N . ASP A 1 95 ? -48.813 5.233 -13.741 1.00 35.03 95 ASP A N 1
ATOM 717 C CA . ASP A 1 95 ? -47.756 4.517 -14.471 1.00 35.03 95 ASP A CA 1
ATOM 718 C C . ASP A 1 95 ? -46.650 5.215 -15.299 1.00 35.03 95 ASP A C 1
ATOM 720 O O . ASP A 1 95 ? -46.863 6.208 -15.992 1.00 35.03 95 ASP A O 1
ATOM 724 N N . PRO A 1 96 ? -45.436 4.617 -15.277 1.00 62.50 96 PRO A N 1
ATOM 725 C CA . PRO A 1 96 ? -44.212 5.134 -15.880 1.00 62.50 96 PRO A CA 1
ATOM 726 C C . PRO A 1 96 ? -43.889 4.459 -17.224 1.00 62.50 96 PRO A C 1
ATOM 728 O O . PRO A 1 96 ? -44.222 3.294 -17.418 1.00 62.50 96 PRO A O 1
ATOM 731 N N . SER A 1 97 ? -43.111 5.101 -18.109 1.00 37.38 97 SER A N 1
ATOM 732 C CA . SER A 1 97 ? -42.028 4.426 -18.867 1.00 37.38 97 SER A CA 1
ATOM 733 C C . SER A 1 97 ? -41.202 5.350 -19.782 1.00 37.38 97 SER A C 1
ATOM 735 O O . SER A 1 97 ? -41.729 6.120 -20.572 1.00 37.38 97 SER A O 1
ATOM 737 N N . ARG A 1 98 ? -39.874 5.163 -19.701 1.00 39.09 98 ARG A N 1
ATOM 738 C CA . ARG A 1 98 ? -38.920 4.871 -20.797 1.00 39.09 98 ARG A CA 1
ATOM 739 C C . ARG A 1 98 ? -39.179 5.446 -22.201 1.00 39.09 98 ARG A C 1
ATOM 741 O O . ARG A 1 98 ? -40.115 5.030 -22.868 1.00 39.09 98 ARG A O 1
ATOM 748 N N . SER A 1 99 ? -38.168 6.128 -22.747 1.00 34.31 99 SER A N 1
ATOM 749 C CA . SER A 1 99 ? -37.395 5.783 -23.975 1.00 34.31 99 SER A CA 1
ATOM 750 C C . SER A 1 99 ? -36.604 7.030 -24.426 1.00 34.31 99 SER A C 1
ATOM 752 O O . SER A 1 99 ? -37.119 8.134 -24.388 1.00 34.31 99 SER A O 1
ATOM 754 N N . SER A 1 100 ? -35.275 6.975 -24.534 1.00 33.59 100 SER A N 1
ATOM 755 C CA . SER A 1 100 ? -34.459 6.456 -25.646 1.00 33.59 100 SER A CA 1
ATOM 756 C C . SER A 1 100 ? -34.265 7.460 -26.798 1.00 33.59 100 SER A C 1
ATOM 758 O O . SER A 1 100 ? -35.220 7.814 -27.477 1.00 33.59 100 SER A O 1
ATOM 760 N N . LYS A 1 101 ? -32.976 7.737 -27.063 1.00 34.53 101 LYS A N 1
ATOM 761 C CA . LYS A 1 101 ? -32.305 7.750 -28.380 1.00 34.53 101 LYS A CA 1
ATOM 762 C C . LYS A 1 101 ? -31.925 9.096 -29.025 1.00 34.53 101 LYS A C 1
ATOM 764 O O . LYS A 1 101 ? -32.767 9.926 -29.332 1.00 34.53 101 LYS A O 1
ATOM 769 N N . ASP A 1 102 ? -30.607 9.201 -29.232 1.00 37.66 102 ASP A N 1
ATOM 770 C CA . ASP A 1 102 ? -29.816 9.834 -30.301 1.00 37.66 102 ASP A CA 1
ATOM 771 C C . ASP A 1 102 ? -30.501 10.792 -31.289 1.00 37.66 102 ASP A C 1
ATOM 773 O O . ASP A 1 102 ? -31.416 10.395 -32.002 1.00 37.66 102 ASP A O 1
ATOM 777 N N . GLN A 1 103 ? -29.883 11.958 -31.518 1.00 31.81 103 GLN A N 1
ATOM 778 C CA . GLN A 1 103 ? -29.096 12.186 -32.743 1.00 31.81 103 GLN A CA 1
ATOM 779 C C . GLN A 1 103 ? -28.382 13.546 -32.747 1.00 31.81 103 GLN A C 1
ATOM 781 O O . GLN A 1 103 ? -28.885 14.553 -32.252 1.00 31.81 103 GLN A O 1
ATOM 786 N N . ALA A 1 104 ? -27.192 13.540 -33.347 1.00 38.09 104 ALA A N 1
ATOM 787 C CA . ALA A 1 104 ? -26.477 14.711 -33.824 1.00 38.09 104 ALA A CA 1
ATOM 788 C C . ALA A 1 104 ? -27.140 15.263 -35.096 1.00 38.09 104 ALA A C 1
ATOM 790 O O . ALA A 1 104 ? -27.578 14.471 -35.919 1.00 38.09 104 ALA A O 1
ATOM 791 N N . ASP A 1 105 ? -27.135 16.586 -35.282 1.00 33.62 105 ASP A N 1
ATOM 792 C CA . ASP A 1 105 ? -26.614 17.212 -36.505 1.00 33.62 105 ASP A CA 1
ATOM 793 C C . ASP A 1 105 ? -26.579 18.751 -36.415 1.00 33.62 105 ASP A C 1
ATOM 795 O O . ASP A 1 105 ? -27.428 19.418 -35.826 1.00 33.62 105 ASP A O 1
ATOM 799 N N . ARG A 1 106 ? -25.514 19.297 -37.003 1.00 32.22 106 ARG A N 1
ATOM 800 C CA . ARG A 1 106 ? -25.225 20.714 -37.317 1.00 32.22 106 ARG A CA 1
ATOM 801 C C . ARG A 1 106 ? -25.738 20.999 -38.754 1.00 32.22 106 ARG A C 1
ATOM 803 O O . ARG A 1 106 ? -26.029 20.033 -39.452 1.00 32.22 106 ARG A O 1
ATOM 810 N N . PRO A 1 107 ? -25.561 22.198 -39.360 1.00 60.38 107 PRO A N 1
ATOM 811 C CA . PRO A 1 107 ? -25.624 23.612 -38.939 1.00 60.38 107 PRO A CA 1
ATOM 812 C C . PRO A 1 107 ? -26.683 24.377 -39.819 1.00 60.38 107 PRO A C 1
ATOM 814 O O . PRO A 1 107 ? -27.481 23.701 -40.466 1.00 60.38 107 PRO A O 1
ATOM 817 N N . PRO A 1 108 ? -26.745 25.736 -39.906 1.00 51.62 108 PRO A N 1
ATOM 818 C CA . PRO A 1 108 ? -25.811 26.518 -40.738 1.00 51.62 108 PRO A CA 1
ATOM 819 C C . PRO A 1 108 ? -25.465 27.949 -40.247 1.00 51.62 108 PRO A C 1
ATOM 821 O O . PRO A 1 108 ? -26.025 28.509 -39.311 1.00 51.62 108 PRO A O 1
ATOM 824 N N . SER A 1 109 ? -24.463 28.481 -40.944 1.00 34.66 109 SER A N 1
ATOM 825 C CA . SER A 1 109 ? -23.718 29.748 -40.903 1.00 34.66 109 SER A CA 1
ATOM 826 C C . SER A 1 109 ? -24.518 31.031 -41.171 1.00 34.66 109 SER A C 1
ATOM 828 O O . SER A 1 109 ? -25.483 30.949 -41.910 1.00 34.66 109 SER A O 1
ATOM 830 N N . PHE A 1 110 ? -23.993 32.209 -40.771 1.00 32.03 110 PHE A N 1
ATOM 831 C CA . PHE A 1 110 ? -23.983 33.454 -41.579 1.00 32.03 110 PHE A CA 1
ATOM 832 C C . PHE A 1 110 ? -22.914 34.479 -41.098 1.00 32.03 110 PHE A C 1
ATOM 834 O O . PHE A 1 110 ? -22.924 34.887 -39.945 1.00 32.03 110 PHE A O 1
ATOM 841 N N . THR A 1 111 ? -22.016 34.849 -42.037 1.00 32.56 111 THR A N 1
ATOM 842 C CA . THR A 1 111 ? -21.443 36.183 -42.409 1.00 32.56 111 THR A CA 1
ATOM 843 C C . THR A 1 111 ? -20.866 37.158 -41.365 1.00 32.56 111 THR A C 1
ATOM 845 O O . THR A 1 111 ? -21.375 37.263 -40.266 1.00 32.56 111 THR A O 1
ATOM 848 N N . ASN A 1 112 ? -19.943 38.087 -41.647 1.00 31.14 112 ASN A N 1
ATOM 849 C CA . ASN A 1 112 ? -18.977 38.435 -42.710 1.00 31.14 112 ASN A CA 1
ATOM 850 C C . ASN A 1 112 ? -18.460 39.836 -42.290 1.00 31.14 112 ASN A C 1
ATOM 852 O O . ASN A 1 112 ? -19.297 40.664 -41.940 1.00 31.14 112 ASN A O 1
ATOM 856 N N . SER A 1 113 ? -17.159 40.156 -42.342 1.00 29.52 113 SER A N 1
ATOM 857 C CA . SER A 1 113 ? -16.742 41.546 -42.621 1.00 29.52 113 SER A CA 1
ATOM 858 C C . SER A 1 113 ? -15.270 41.687 -43.020 1.00 29.52 113 SER A C 1
ATOM 860 O O . SER A 1 113 ? -14.368 41.113 -42.415 1.00 29.52 113 SER A O 1
ATOM 862 N N . GLN A 1 114 ? -15.079 42.476 -44.076 1.00 32.84 114 GLN A N 1
ATOM 863 C CA . GLN A 1 114 ? -13.865 42.783 -44.829 1.00 32.84 114 GLN A CA 1
ATOM 864 C C . GLN A 1 114 ? -12.997 43.888 -44.194 1.00 32.84 114 GLN A C 1
ATOM 866 O O . GLN A 1 114 ? -13.526 44.808 -43.576 1.00 32.84 114 GLN A O 1
ATOM 871 N N . ARG A 1 115 ? -11.697 43.911 -44.540 1.00 31.64 115 ARG A N 1
ATOM 872 C CA . ARG A 1 115 ? -10.923 45.117 -44.956 1.00 31.64 115 ARG A CA 1
ATOM 873 C C . ARG A 1 115 ? -9.547 44.675 -45.498 1.00 31.64 115 ARG A C 1
ATOM 875 O O . ARG A 1 115 ? -8.803 44.019 -44.788 1.00 31.64 115 ARG A O 1
ATOM 882 N N . GLN A 1 116 ? -9.322 44.705 -46.818 1.00 31.33 116 GLN A N 1
ATOM 883 C CA . GLN A 1 116 ? -8.754 45.790 -47.658 1.00 31.33 116 GLN A CA 1
ATOM 884 C C . GLN A 1 116 ? -7.211 45.937 -47.572 1.00 31.33 116 GLN A C 1
ATOM 886 O O . GLN A 1 116 ? -6.657 46.215 -46.514 1.00 31.33 116 GLN A O 1
ATOM 891 N N . ARG A 1 117 ? -6.558 45.738 -48.737 1.00 32.41 117 ARG A N 1
ATOM 892 C CA . ARG A 1 117 ? -5.130 45.965 -49.086 1.00 32.41 117 ARG A CA 1
ATOM 893 C C . ARG A 1 117 ? -4.851 47.454 -49.375 1.00 32.41 117 ARG A C 1
ATOM 895 O O . ARG A 1 117 ? -5.814 48.199 -49.541 1.00 32.41 117 ARG A O 1
ATOM 902 N N . PRO A 1 118 ? -3.574 47.884 -49.493 1.00 48.03 118 PRO A N 1
ATOM 903 C CA . PRO A 1 118 ? -2.963 48.160 -50.828 1.00 48.03 118 PRO A CA 1
ATOM 904 C C . PRO A 1 118 ? -1.439 47.823 -50.922 1.00 48.03 118 PRO A C 1
ATOM 906 O O . PRO A 1 118 ? -0.734 47.906 -49.927 1.00 48.03 118 PRO A O 1
ATOM 909 N N . TRP A 1 119 ? -0.942 47.194 -52.005 1.00 30.52 119 TRP A N 1
ATOM 910 C CA . TRP A 1 119 ? -0.225 47.721 -53.208 1.00 30.52 119 TRP A CA 1
ATOM 911 C C . TRP A 1 119 ? 1.329 47.694 -53.100 1.00 30.52 119 TRP A C 1
ATOM 913 O O . TRP A 1 119 ? 1.892 48.069 -52.081 1.00 30.52 119 TRP A O 1
ATOM 923 N N . ALA A 1 120 ? 1.983 47.170 -54.152 1.00 34.03 120 ALA A N 1
ATOM 924 C CA . ALA A 1 120 ? 3.437 46.977 -54.394 1.00 34.03 120 ALA A CA 1
ATOM 925 C C . ALA A 1 120 ? 4.156 48.296 -54.850 1.00 34.03 120 ALA A C 1
ATOM 927 O O . ALA A 1 120 ? 3.443 49.302 -54.833 1.00 34.03 120 ALA A O 1
ATOM 928 N N . PRO A 1 121 ? 5.459 48.388 -55.276 1.00 51.72 121 PRO A N 1
ATOM 929 C CA . PRO A 1 121 ? 6.165 47.501 -56.239 1.00 51.72 121 PRO A CA 1
ATOM 930 C C . PRO A 1 121 ? 7.716 47.314 -56.113 1.00 51.72 121 PRO A C 1
ATOM 932 O O . PRO A 1 121 ? 8.384 47.953 -55.310 1.00 51.72 121 PRO A O 1
ATOM 935 N N . ASP A 1 122 ? 8.219 46.407 -56.969 1.00 31.38 122 ASP A N 1
ATOM 936 C CA . ASP A 1 122 ? 9.513 46.304 -57.696 1.00 31.38 122 ASP A CA 1
ATOM 937 C C . ASP A 1 122 ? 10.903 46.449 -57.039 1.00 31.38 122 ASP A C 1
ATOM 939 O O . ASP A 1 122 ? 11.244 47.490 -56.489 1.00 31.38 122 ASP A O 1
ATOM 943 N N . ALA A 1 123 ? 11.774 45.453 -57.296 1.00 32.03 123 ALA A N 1
ATOM 944 C CA . ALA A 1 123 ? 12.978 45.587 -58.148 1.00 32.03 123 ALA A CA 1
ATOM 945 C C . ALA A 1 123 ? 13.878 44.318 -58.110 1.00 32.03 123 ALA A C 1
ATOM 947 O O . ALA A 1 123 ? 14.284 43.912 -57.028 1.00 32.03 123 ALA A O 1
ATOM 948 N N . LYS A 1 124 ? 14.184 43.769 -59.308 1.00 34.06 124 LYS A N 1
ATOM 949 C CA . LYS A 1 124 ? 15.515 43.370 -59.864 1.00 34.06 124 LYS A CA 1
ATOM 950 C C . LYS A 1 124 ? 16.464 42.455 -59.049 1.00 34.06 124 LYS A C 1
ATOM 952 O O . LYS A 1 124 ? 16.560 42.586 -57.845 1.00 34.06 124 LYS A O 1
ATOM 957 N N . GLU A 1 125 ? 17.335 41.595 -59.581 1.00 31.41 125 GLU A N 1
ATOM 958 C CA . GLU A 1 125 ? 17.740 41.045 -60.892 1.00 31.41 125 GLU A CA 1
ATOM 959 C C . GLU A 1 125 ? 18.963 40.136 -60.559 1.00 31.41 125 GLU A C 1
ATOM 961 O O . GLU A 1 125 ? 19.681 40.458 -59.615 1.00 31.41 125 GLU A O 1
ATOM 966 N N . GLU A 1 126 ? 19.187 39.049 -61.316 1.00 33.25 126 GLU A N 1
ATOM 967 C CA . GLU A 1 126 ? 20.404 38.186 -61.366 1.00 33.25 126 GLU A CA 1
ATOM 968 C C . GLU A 1 126 ? 20.797 37.411 -60.069 1.00 33.25 126 GLU A C 1
ATOM 970 O O . GLU A 1 126 ? 20.582 37.848 -58.950 1.00 33.25 126 GLU A O 1
ATOM 975 N N . ASP A 1 127 ? 21.324 36.181 -60.069 1.00 31.94 127 ASP A N 1
ATOM 976 C CA . ASP A 1 127 ? 22.329 35.637 -60.970 1.00 31.94 127 ASP A CA 1
ATOM 977 C C . ASP A 1 127 ? 22.430 34.090 -60.870 1.00 31.94 127 ASP A C 1
ATOM 979 O O . ASP A 1 127 ? 22.320 33.481 -59.805 1.00 31.94 127 ASP A O 1
ATOM 983 N N . ALA A 1 128 ? 22.629 33.482 -62.037 1.00 34.59 128 ALA A N 1
ATOM 984 C CA . ALA A 1 128 ? 23.493 32.347 -62.365 1.00 34.59 128 ALA A CA 1
ATOM 985 C C . ALA A 1 128 ? 23.788 31.162 -61.392 1.00 34.59 128 ALA A C 1
ATOM 987 O O . ALA A 1 128 ? 24.515 31.261 -60.410 1.00 34.59 128 ALA A O 1
ATOM 988 N N . ARG A 1 129 ? 23.489 29.968 -61.946 1.00 34.59 129 ARG A N 1
ATOM 989 C CA . ARG A 1 129 ? 24.409 28.821 -62.191 1.00 34.59 129 ARG A CA 1
ATOM 990 C C . ARG A 1 129 ? 24.457 27.616 -61.223 1.00 34.59 129 ARG A C 1
ATOM 992 O O . ARG A 1 129 ? 25.029 27.625 -60.144 1.00 34.59 129 ARG A O 1
ATOM 999 N N . THR A 1 130 ? 24.008 26.502 -61.821 1.00 34.38 130 THR A N 1
ATOM 1000 C CA . THR A 1 130 ? 24.662 25.176 -61.923 1.00 34.38 130 THR A CA 1
ATOM 1001 C C . THR A 1 130 ? 24.860 24.328 -60.665 1.00 34.38 130 THR A C 1
ATOM 1003 O O . THR A 1 130 ? 25.774 24.564 -59.888 1.00 34.38 130 THR A O 1
ATOM 1006 N N . SER A 1 131 ? 24.159 23.190 -60.595 1.00 37.22 131 SER A N 1
ATOM 1007 C CA . SER A 1 131 ? 24.818 21.870 -60.582 1.00 37.22 131 SER A CA 1
ATOM 1008 C C . SER A 1 131 ? 23.785 20.754 -60.772 1.00 37.22 131 SER A C 1
ATOM 1010 O O . SER A 1 131 ? 23.049 20.377 -59.861 1.00 37.22 131 SER A O 1
ATOM 1012 N N . SER A 1 132 ? 23.725 20.243 -61.997 1.00 34.97 132 SER A N 1
ATOM 1013 C CA . SER A 1 132 ? 22.996 19.037 -62.374 1.00 34.97 132 SER A CA 1
ATOM 1014 C C . SER A 1 132 ? 23.758 17.806 -61.873 1.00 34.97 132 SER A C 1
ATOM 1016 O O . SER A 1 132 ? 24.933 17.635 -62.194 1.00 34.97 132 SER A O 1
ATOM 1018 N N . ARG A 1 133 ? 23.097 16.918 -61.123 1.00 38.12 133 ARG A N 1
ATOM 1019 C CA . ARG A 1 133 ? 23.561 15.540 -60.885 1.00 38.12 133 ARG A CA 1
ATOM 1020 C C . ARG A 1 133 ? 22.771 14.593 -61.791 1.00 38.12 133 ARG A C 1
ATOM 1022 O O . ARG A 1 133 ? 21.543 14.637 -61.723 1.00 38.12 133 ARG A O 1
ATOM 1029 N N . PRO A 1 134 ? 23.412 13.729 -62.596 1.00 48.28 134 PRO A N 1
ATOM 1030 C CA . PRO A 1 134 ? 22.690 12.721 -63.348 1.00 48.28 134 PRO A CA 1
ATOM 1031 C C . PRO A 1 134 ? 22.452 11.470 -62.496 1.00 48.28 134 PRO A C 1
ATOM 1033 O O . PRO A 1 134 ? 23.357 10.915 -61.872 1.00 48.28 134 PRO A O 1
ATOM 1036 N N . THR A 1 135 ? 21.199 11.033 -62.513 1.00 41.34 135 THR A N 1
ATOM 1037 C CA . THR A 1 135 ? 20.732 9.715 -62.093 1.00 41.34 135 THR A CA 1
ATOM 1038 C C . THR A 1 135 ? 20.985 8.735 -63.234 1.00 41.34 135 THR A C 1
ATOM 1040 O O . THR A 1 135 ? 20.423 8.908 -64.310 1.00 41.34 135 THR A O 1
ATOM 1043 N N . VAL A 1 136 ? 21.770 7.683 -63.001 1.00 35.25 136 VAL A N 1
ATOM 1044 C CA . VAL A 1 136 ? 21.756 6.475 -63.839 1.00 35.25 136 VAL A CA 1
ATOM 1045 C C . VAL A 1 136 ? 21.765 5.271 -62.902 1.00 35.25 136 VAL A C 1
ATOM 1047 O O . VAL A 1 136 ? 22.793 4.918 -62.331 1.00 35.25 136 VAL A O 1
ATOM 1050 N N . ARG A 1 137 ? 20.593 4.661 -62.704 1.00 38.88 137 ARG A N 1
ATOM 1051 C CA . ARG A 1 137 ? 20.466 3.290 -62.199 1.00 38.88 137 ARG A CA 1
ATOM 1052 C C . ARG A 1 137 ? 20.201 2.402 -63.409 1.00 38.88 137 ARG A C 1
ATOM 1054 O O . ARG A 1 137 ? 19.150 2.521 -64.028 1.00 38.88 137 ARG A O 1
ATOM 1061 N N . TYR A 1 138 ? 21.159 1.542 -63.729 1.00 34.41 138 TYR A N 1
ATOM 1062 C CA . TYR A 1 138 ? 20.978 0.401 -64.619 1.00 34.41 138 TYR A CA 1
ATOM 1063 C C . TYR A 1 138 ? 20.775 -0.818 -63.711 1.00 34.41 138 TYR A C 1
ATOM 1065 O O . TYR A 1 138 ? 21.697 -1.202 -62.995 1.00 34.41 138 TYR A O 1
ATOM 1073 N N . SER A 1 139 ? 19.569 -1.385 -63.673 1.00 34.47 139 SER A N 1
ATOM 1074 C CA . SER A 1 139 ? 19.312 -2.689 -63.052 1.00 34.47 139 SER A CA 1
ATOM 1075 C C . SER A 1 139 ? 19.131 -3.713 -64.165 1.00 34.47 139 SER A C 1
ATOM 1077 O O . SER A 1 139 ? 18.105 -3.719 -64.844 1.00 34.47 139 SER A O 1
ATOM 1079 N N . TYR A 1 140 ? 20.141 -4.555 -64.360 1.00 36.69 140 TYR A N 1
ATOM 1080 C CA . TYR A 1 140 ? 20.041 -5.738 -65.201 1.00 36.69 140 TYR A CA 1
ATOM 1081 C C . TYR A 1 140 ? 19.423 -6.850 -64.347 1.00 36.69 140 TYR A C 1
ATOM 1083 O O . TYR A 1 140 ? 20.022 -7.285 -63.366 1.00 36.69 140 TYR A O 1
ATOM 1091 N N . SER A 1 141 ? 18.189 -7.237 -64.670 1.00 32.81 141 SER A N 1
ATOM 1092 C CA . SER A 1 141 ? 17.547 -8.430 -64.115 1.00 32.81 141 SER A CA 1
ATOM 1093 C C . SER A 1 141 ? 17.947 -9.624 -64.970 1.00 32.81 141 SER A C 1
ATOM 1095 O O . SER A 1 141 ? 17.734 -9.601 -66.179 1.00 32.81 141 SER A O 1
ATOM 1097 N N . TYR A 1 142 ? 18.497 -10.658 -64.339 1.00 40.19 142 TYR A N 1
ATOM 1098 C CA . TYR A 1 142 ? 18.498 -12.009 -64.884 1.00 40.19 142 TYR A CA 1
ATOM 1099 C C . TYR A 1 142 ? 17.591 -12.853 -63.994 1.00 40.19 142 TYR A C 1
ATOM 1101 O O . TYR A 1 142 ? 17.775 -12.914 -62.779 1.00 40.19 142 TYR A O 1
ATOM 1109 N N . SER A 1 143 ? 16.581 -13.446 -64.612 1.00 37.41 143 SER A N 1
ATOM 1110 C CA . SER A 1 143 ? 15.723 -14.473 -64.039 1.00 37.41 143 SER A CA 1
ATOM 1111 C C . SER A 1 143 ? 16.137 -15.801 -64.654 1.00 37.41 143 SER A C 1
ATOM 1113 O O . SER A 1 143 ? 16.275 -15.838 -65.870 1.00 37.41 143 SER A O 1
ATOM 1115 N N . GLU A 1 144 ? 16.287 -16.854 -63.846 1.00 38.12 144 GLU A N 1
ATOM 1116 C CA . GLU A 1 144 ? 15.875 -18.233 -64.171 1.00 38.12 144 GLU A CA 1
ATOM 1117 C C . GLU A 1 144 ? 16.042 -19.172 -62.947 1.00 38.12 144 GLU A C 1
ATOM 1119 O O . GLU A 1 144 ? 16.617 -18.737 -61.947 1.00 38.12 144 GLU A O 1
ATOM 1124 N N . PRO A 1 145 ? 15.410 -20.367 -62.902 1.00 50.56 145 PRO A N 1
ATOM 1125 C CA . PRO A 1 145 ? 14.290 -20.548 -61.981 1.00 50.56 145 PRO A CA 1
ATOM 1126 C C . PRO A 1 145 ? 14.352 -21.827 -61.114 1.00 50.56 145 PRO A C 1
ATOM 1128 O O . PRO A 1 145 ? 15.202 -22.690 -61.285 1.00 50.56 145 PRO A O 1
ATOM 1131 N N . GLN A 1 146 ? 13.340 -21.937 -60.242 1.00 37.81 146 GLN A N 1
ATOM 1132 C CA . GLN A 1 146 ? 12.731 -23.156 -59.683 1.00 37.81 146 GLN A CA 1
ATOM 1133 C C . GLN A 1 146 ? 13.585 -24.090 -58.802 1.00 37.81 146 GLN A C 1
ATOM 1135 O O . GLN A 1 146 ? 14.462 -24.810 -59.254 1.00 37.81 146 GLN A O 1
ATOM 1140 N N . THR A 1 147 ? 13.158 -24.248 -57.547 1.00 37.38 147 THR A N 1
ATOM 1141 C CA . THR A 1 147 ? 12.443 -25.466 -57.120 1.00 37.38 147 THR A CA 1
ATOM 1142 C C . THR A 1 147 ? 11.632 -25.185 -55.856 1.00 37.38 147 THR A C 1
ATOM 1144 O O . THR A 1 147 ? 11.983 -24.350 -55.028 1.00 37.38 147 THR A O 1
ATOM 1147 N N . ALA A 1 148 ? 10.469 -25.824 -55.806 1.00 36.16 148 ALA A N 1
ATOM 1148 C CA . ALA A 1 148 ? 9.381 -25.601 -54.874 1.00 36.16 148 ALA A CA 1
ATOM 1149 C C . ALA A 1 148 ? 9.628 -26.230 -53.499 1.00 36.16 148 ALA A C 1
ATOM 1151 O O . ALA A 1 148 ? 10.232 -27.294 -53.411 1.00 36.16 148 ALA A O 1
ATOM 1152 N N . SER A 1 149 ? 9.060 -25.629 -52.453 1.00 40.94 149 SER A N 1
ATOM 1153 C CA . SER A 1 149 ? 8.322 -26.332 -51.395 1.00 40.94 149 SER A CA 1
ATOM 1154 C C . SER A 1 149 ? 7.435 -25.331 -50.659 1.00 40.94 149 SER A C 1
ATOM 1156 O O . SER A 1 149 ? 7.847 -24.218 -50.345 1.00 40.94 149 SER A O 1
ATOM 1158 N N . GLU A 1 150 ? 6.191 -25.735 -50.464 1.00 35.28 150 GLU A N 1
ATOM 1159 C CA . GLU A 1 150 ? 5.048 -24.968 -49.989 1.00 35.28 150 GLU A CA 1
ATOM 1160 C C . GLU A 1 150 ? 5.063 -24.781 -48.462 1.00 35.28 150 GLU A C 1
ATOM 1162 O O . GLU A 1 150 ? 5.325 -25.732 -47.734 1.00 35.28 150 GLU A O 1
ATOM 1167 N N . SER A 1 151 ? 4.673 -23.598 -47.971 1.00 38.97 151 SER A N 1
ATOM 1168 C CA . SER A 1 151 ? 3.740 -23.491 -46.835 1.00 38.97 151 SER A CA 1
ATOM 1169 C C . SER A 1 151 ? 3.171 -22.070 -46.699 1.00 38.97 151 SER A C 1
ATOM 1171 O O . SER A 1 151 ? 3.842 -21.122 -46.296 1.00 38.97 151 SER A O 1
ATOM 1173 N N . THR A 1 152 ? 1.894 -21.970 -47.045 1.00 37.75 152 THR A N 1
ATOM 1174 C CA . THR A 1 152 ? 0.838 -21.041 -46.600 1.00 37.75 152 THR A CA 1
ATOM 1175 C C . THR A 1 152 ? 0.818 -20.824 -45.071 1.00 37.75 152 THR A C 1
ATOM 1177 O O . THR A 1 152 ? 1.158 -21.756 -44.358 1.00 37.75 152 THR A O 1
ATOM 1180 N N . PHE A 1 153 ? 0.384 -19.744 -44.407 1.00 32.53 153 PHE A N 1
ATOM 1181 C CA . PHE A 1 153 ? -0.340 -18.496 -44.686 1.00 32.53 153 PHE A CA 1
ATOM 1182 C C . PHE A 1 153 ? 0.073 -17.505 -43.561 1.00 32.53 153 PHE A C 1
ATOM 1184 O O . PHE A 1 153 ? 0.039 -17.856 -42.383 1.00 32.53 153 PHE A O 1
ATOM 1191 N N . SER A 1 154 ? 0.413 -16.257 -43.882 1.00 28.73 154 SER A N 1
ATOM 1192 C CA . SER A 1 154 ? 0.368 -15.120 -42.945 1.00 28.73 154 SER A CA 1
ATOM 1193 C C . SER A 1 154 ? -0.028 -13.878 -43.732 1.00 28.73 154 SER A C 1
ATOM 1195 O O . SER A 1 154 ? 0.613 -13.531 -44.721 1.00 28.73 154 SER A O 1
ATOM 1197 N N . LEU A 1 155 ? -1.142 -13.265 -43.332 1.00 38.59 155 LEU A N 1
ATOM 1198 C CA . LEU A 1 155 ? -1.687 -12.057 -43.942 1.00 38.59 155 LEU A CA 1
ATOM 1199 C C . LEU A 1 155 ? -0.912 -10.837 -43.438 1.00 38.59 155 LEU A C 1
ATOM 1201 O O . LEU A 1 155 ? -0.820 -10.595 -42.236 1.00 38.59 155 LEU A O 1
ATOM 1205 N N . SER A 1 156 ? -0.369 -10.075 -44.382 1.00 30.58 156 SER A N 1
ATOM 1206 C CA . SER A 1 156 ? 0.339 -8.821 -44.147 1.00 30.58 156 SER A CA 1
ATOM 1207 C C . SER A 1 156 ? -0.621 -7.657 -43.920 1.00 30.58 156 SER A C 1
ATOM 1209 O O . SER A 1 156 ? -1.522 -7.405 -44.721 1.00 30.58 156 SER A O 1
ATOM 1211 N N . SER A 1 157 ? -0.337 -6.880 -42.877 1.00 30.44 157 SER A N 1
ATOM 1212 C CA . SER A 1 157 ? -0.797 -5.504 -42.704 1.00 30.44 157 SER A CA 1
ATOM 1213 C C . SER A 1 157 ? -0.149 -4.592 -43.749 1.00 30.44 157 SER A C 1
ATOM 1215 O O . SER A 1 157 ? 1.074 -4.567 -43.898 1.00 30.44 157 SER A O 1
ATOM 1217 N N . ALA A 1 158 ? -0.973 -3.824 -44.461 1.00 34.84 158 ALA A N 1
ATOM 1218 C CA . ALA A 1 158 ? -0.534 -2.817 -45.415 1.00 34.84 158 ALA A CA 1
ATOM 1219 C C . ALA A 1 158 ? -0.205 -1.483 -44.724 1.00 34.84 158 ALA A C 1
ATOM 1221 O O . ALA A 1 158 ? -0.916 -1.004 -43.842 1.00 34.84 158 ALA A O 1
ATOM 1222 N N . LEU A 1 159 ? 0.896 -0.894 -45.182 1.00 33.47 159 LEU A N 1
ATOM 1223 C CA . LEU A 1 159 ? 1.415 0.427 -44.852 1.00 33.47 159 LEU A CA 1
ATOM 1224 C C . LEU A 1 159 ? 0.550 1.533 -45.468 1.00 33.47 159 LEU A C 1
ATOM 1226 O O . LEU A 1 159 ? 0.096 1.403 -46.602 1.00 33.47 159 LEU A O 1
ATOM 1230 N N . SER A 1 160 ? 0.484 2.691 -44.808 1.00 32.22 160 SER A N 1
ATOM 1231 C CA . SER A 1 160 ? 0.358 3.956 -45.533 1.00 32.22 160 SER A CA 1
ATOM 1232 C C . SER A 1 160 ? 1.116 5.066 -44.809 1.00 32.22 160 SER A C 1
ATOM 1234 O O . SER A 1 160 ? 0.737 5.520 -43.732 1.00 32.22 160 SER A O 1
ATOM 1236 N N . GLY A 1 161 ? 2.231 5.477 -45.412 1.00 29.50 161 GLY A N 1
ATOM 1237 C CA . GLY A 1 161 ? 3.066 6.577 -44.952 1.00 29.50 161 GLY A CA 1
ATOM 1238 C C . GLY A 1 161 ? 2.522 7.941 -45.374 1.00 29.50 161 GLY A C 1
ATOM 1239 O O . GLY A 1 161 ? 1.927 8.095 -46.441 1.00 29.50 161 GLY A O 1
ATOM 1240 N N . ARG A 1 162 ? 2.800 8.960 -44.556 1.00 32.12 162 ARG A N 1
ATOM 1241 C CA . ARG A 1 162 ? 2.814 10.365 -44.973 1.00 32.12 162 ARG A CA 1
ATOM 1242 C C . ARG A 1 162 ? 4.036 11.067 -44.387 1.00 32.12 162 ARG A C 1
ATOM 1244 O O . ARG A 1 162 ? 4.339 10.961 -43.204 1.00 32.12 162 ARG A O 1
ATOM 1251 N N . SER A 1 163 ? 4.743 11.744 -45.283 1.00 31.22 163 SER A N 1
ATOM 1252 C CA . SER A 1 163 ? 6.010 12.443 -45.100 1.00 31.22 163 SER A CA 1
ATOM 1253 C C . SER A 1 163 ? 5.883 13.696 -44.232 1.00 31.22 163 SER A C 1
ATOM 1255 O O . SER A 1 163 ? 5.014 14.530 -44.486 1.00 31.22 163 SER A O 1
ATOM 1257 N N . LEU A 1 164 ? 6.820 13.890 -43.302 1.00 34.66 164 LEU A N 1
ATOM 1258 C CA . LEU A 1 164 ? 7.042 15.161 -42.612 1.00 34.66 164 LEU A CA 1
ATOM 1259 C C . LEU A 1 164 ? 8.244 15.885 -43.229 1.00 34.66 164 LEU A C 1
ATOM 1261 O O . LEU A 1 164 ? 9.358 15.365 -43.270 1.00 34.66 164 LEU A O 1
ATOM 1265 N N . SER A 1 165 ? 7.999 17.103 -43.708 1.00 36.19 165 SER A N 1
ATOM 1266 C CA . SER A 1 165 ? 9.012 18.044 -44.178 1.00 36.19 165 SER A CA 1
ATOM 1267 C C . SER A 1 165 ? 9.661 18.788 -43.010 1.00 36.19 165 SER A C 1
ATOM 1269 O O . SER A 1 165 ? 8.975 19.322 -42.140 1.00 36.19 165 SER A O 1
ATOM 1271 N N . THR A 1 166 ? 10.983 18.897 -43.042 1.00 36.16 166 THR A N 1
ATOM 1272 C CA . THR A 1 166 ? 11.806 19.747 -42.174 1.00 36.16 166 THR A CA 1
ATOM 1273 C C . THR A 1 166 ? 11.911 21.176 -42.725 1.00 36.16 166 THR A C 1
ATOM 1275 O O . THR A 1 166 ? 12.049 21.357 -43.932 1.00 36.16 166 THR A O 1
ATOM 1278 N N . LYS A 1 167 ? 11.933 22.198 -41.849 1.00 34.62 167 LYS A N 1
ATOM 1279 C CA . LYS A 1 167 ? 12.611 23.497 -42.077 1.00 34.62 167 LYS A CA 1
ATOM 1280 C C . LYS A 1 167 ? 12.884 24.250 -40.759 1.00 34.62 167 LYS A C 1
ATOM 1282 O O . LYS A 1 167 ? 12.192 24.075 -39.765 1.00 34.62 167 LYS A O 1
ATOM 1287 N N . ARG A 1 168 ? 13.974 25.028 -40.769 1.00 35.97 168 ARG A N 1
ATOM 1288 C CA . ARG A 1 168 ? 14.718 25.633 -39.642 1.00 35.97 168 ARG A CA 1
ATOM 1289 C C . ARG A 1 168 ? 14.293 27.082 -39.290 1.00 35.97 168 ARG A C 1
ATOM 1291 O O . ARG A 1 168 ? 14.044 27.863 -40.193 1.00 35.97 168 ARG A O 1
ATOM 1298 N N . LYS A 1 169 ? 14.381 27.404 -37.983 1.00 42.22 169 LYS A N 1
ATOM 1299 C CA . LYS A 1 169 ? 14.872 28.609 -37.234 1.00 42.22 169 LYS A CA 1
ATOM 1300 C C . LYS A 1 169 ? 14.757 30.065 -37.773 1.00 42.22 169 LYS A C 1
ATOM 1302 O O . LYS A 1 169 ? 15.388 30.379 -38.776 1.00 42.22 169 LYS A O 1
ATOM 1307 N N . ARG A 1 170 ? 14.245 30.958 -36.887 1.00 39.56 170 ARG A N 1
ATOM 1308 C CA . ARG A 1 170 ? 14.738 32.283 -36.344 1.00 39.56 170 ARG A CA 1
ATOM 1309 C C . ARG A 1 170 ? 13.546 33.266 -36.188 1.00 39.56 170 ARG A C 1
ATOM 1311 O O . ARG A 1 170 ? 12.719 33.290 -37.079 1.00 39.56 170 ARG A O 1
ATOM 1318 N N . GLY A 1 171 ? 13.366 34.095 -35.151 1.00 32.19 171 GLY A N 1
ATOM 1319 C CA . GLY A 1 171 ? 14.166 34.450 -33.978 1.00 32.19 171 GLY A CA 1
ATOM 1320 C C . GLY A 1 171 ? 13.413 35.359 -32.974 1.00 32.19 171 GLY A C 1
ATOM 1321 O O . GLY A 1 171 ? 12.350 35.887 -33.268 1.00 32.19 171 GLY A O 1
ATOM 1322 N N . THR A 1 172 ? 14.035 35.503 -31.797 1.00 42.16 172 THR A N 1
ATOM 1323 C CA . THR A 1 172 ? 14.147 36.713 -30.944 1.00 42.16 172 THR A CA 1
ATOM 1324 C C . THR A 1 172 ? 12.915 37.404 -30.326 1.00 42.16 172 THR A C 1
ATOM 1326 O O . THR A 1 172 ? 12.305 38.268 -30.942 1.00 42.16 172 THR A O 1
ATOM 1329 N N . SER A 1 173 ? 12.698 37.171 -29.021 1.00 35.75 173 SER A N 1
ATOM 1330 C CA . SER A 1 173 ? 12.211 38.178 -28.053 1.00 35.75 173 SER A CA 1
ATOM 1331 C C . SER A 1 173 ? 12.638 37.779 -26.632 1.00 35.75 173 SER A C 1
ATOM 1333 O O . SER A 1 173 ? 11.915 37.135 -25.879 1.00 35.75 173 SER A O 1
ATOM 1335 N N . ILE A 1 174 ? 13.890 38.082 -26.297 1.00 51.84 174 ILE A N 1
ATOM 1336 C CA . ILE A 1 174 ? 14.463 37.959 -24.954 1.00 51.84 174 ILE A CA 1
ATOM 1337 C C . ILE A 1 174 ? 15.209 39.269 -24.778 1.00 51.84 174 ILE A C 1
ATOM 1339 O O . ILE A 1 174 ? 16.190 39.432 -25.484 1.00 51.84 174 ILE A O 1
ATOM 1343 N N . LEU A 1 175 ? 14.707 40.204 -23.959 1.00 45.78 175 LEU A N 1
ATOM 1344 C CA . LEU A 1 175 ? 15.456 41.301 -23.304 1.00 45.78 175 LEU A CA 1
ATOM 1345 C C . LEU A 1 175 ? 14.497 42.291 -22.585 1.00 45.78 175 LEU A C 1
ATOM 1347 O O . LEU A 1 175 ? 14.555 43.495 -22.807 1.00 45.78 175 LEU A O 1
ATOM 1351 N N . SER A 1 176 ? 13.614 41.825 -21.684 1.00 43.69 176 SER A N 1
ATOM 1352 C CA . SER A 1 176 ? 12.842 42.758 -20.825 1.00 43.69 176 SER A CA 1
ATOM 1353 C C . SER A 1 176 ? 12.688 42.373 -19.343 1.00 43.69 176 SER A C 1
ATOM 1355 O O . SER A 1 176 ? 11.835 42.940 -18.665 1.00 43.69 176 SER A O 1
ATOM 1357 N N . MET A 1 177 ? 13.494 41.451 -18.793 1.00 41.50 177 MET A N 1
ATOM 1358 C CA . MET A 1 177 ? 13.347 41.027 -17.379 1.00 41.50 177 MET A CA 1
ATOM 1359 C C . MET A 1 177 ? 14.618 41.096 -16.511 1.00 41.50 177 MET A C 1
ATOM 1361 O O . MET A 1 177 ? 14.579 40.726 -15.338 1.00 41.50 177 MET A O 1
ATOM 1365 N N . PHE A 1 178 ? 15.734 41.625 -17.023 1.00 42.06 178 PHE A N 1
ATOM 1366 C CA . PHE A 1 178 ? 17.013 41.671 -16.295 1.00 42.06 178 PHE A CA 1
ATOM 1367 C C . PHE A 1 178 ? 17.309 43.030 -15.646 1.00 42.06 178 PHE A C 1
ATOM 1369 O O . PHE A 1 178 ? 18.358 43.627 -15.861 1.00 42.06 178 PHE A O 1
ATOM 1376 N N . ARG A 1 179 ? 16.400 43.505 -14.791 1.00 49.22 179 ARG A N 1
ATOM 1377 C CA . ARG A 1 179 ? 16.766 44.401 -13.681 1.00 49.22 179 ARG A CA 1
ATOM 1378 C C . ARG A 1 179 ? 16.160 43.855 -12.393 1.00 49.22 179 ARG A C 1
ATOM 1380 O O . ARG A 1 179 ? 15.129 44.324 -11.927 1.00 49.22 179 ARG A O 1
ATOM 1387 N N . LYS A 1 180 ? 16.780 42.808 -11.846 1.00 46.50 180 LYS A N 1
ATOM 1388 C CA . LYS A 1 180 ? 16.506 42.314 -10.490 1.00 46.50 180 LYS A CA 1
ATOM 1389 C C . LYS A 1 180 ? 17.752 42.546 -9.651 1.00 46.50 180 LYS A C 1
ATOM 1391 O O . LYS A 1 180 ? 18.843 42.171 -10.071 1.00 46.50 180 LYS A O 1
ATOM 1396 N N . GLN A 1 181 ? 17.568 43.201 -8.508 1.00 46.34 181 GLN A N 1
ATOM 1397 C CA . GLN A 1 181 ? 18.643 43.501 -7.571 1.00 46.34 181 GLN A CA 1
ATOM 1398 C C . GLN A 1 181 ? 19.335 42.203 -7.105 1.00 46.34 181 GLN A C 1
ATOM 1400 O O . GLN A 1 181 ? 18.644 41.188 -6.908 1.00 46.34 181 GLN A O 1
ATOM 1405 N N . PRO A 1 182 ? 20.675 42.207 -6.966 1.00 49.28 182 PRO A N 1
ATOM 1406 C CA . PRO A 1 182 ? 21.405 41.094 -6.371 1.00 49.28 182 PRO A CA 1
ATOM 1407 C C . PRO A 1 182 ? 20.862 40.826 -4.962 1.00 49.28 182 PRO A C 1
ATOM 1409 O O . PRO A 1 182 ? 20.510 41.745 -4.229 1.00 49.28 182 PRO A O 1
ATOM 1412 N N . CYS A 1 183 ? 20.692 39.548 -4.635 1.00 52.69 183 CYS A N 1
ATOM 1413 C CA . CYS A 1 183 ? 20.324 39.102 -3.298 1.00 52.69 183 CYS A CA 1
ATOM 1414 C C . CYS A 1 183 ? 21.585 38.484 -2.701 1.00 52.69 183 CYS A C 1
ATOM 1416 O O . CYS A 1 183 ? 22.061 37.479 -3.228 1.00 52.69 183 CYS A O 1
ATOM 1418 N N . ASP A 1 184 ? 22.108 39.089 -1.638 1.00 52.88 184 ASP A N 1
ATOM 1419 C CA . ASP A 1 184 ? 23.346 38.685 -0.962 1.00 52.88 184 ASP A CA 1
ATOM 1420 C C . ASP A 1 184 ? 23.106 37.479 -0.036 1.00 52.88 184 ASP A C 1
ATOM 1422 O O . ASP A 1 184 ? 23.292 37.529 1.178 1.00 52.88 184 ASP A O 1
ATOM 1426 N N . CYS A 1 185 ? 22.605 36.377 -0.597 1.00 63.84 185 CYS A N 1
ATOM 1427 C CA . CYS A 1 185 ? 22.363 35.144 0.145 1.00 63.84 185 CYS A CA 1
ATOM 1428 C C . CYS A 1 185 ? 23.541 34.174 -0.021 1.00 63.84 185 CYS A C 1
ATOM 1430 O O . CYS A 1 185 ? 23.599 33.435 -1.003 1.00 63.84 185 CYS A O 1
ATOM 1432 N N . ASN A 1 186 ? 24.424 34.103 0.981 1.00 61.88 186 ASN A N 1
ATOM 1433 C CA . ASN A 1 186 ? 25.598 33.211 0.993 1.00 61.88 186 ASN A CA 1
ATOM 1434 C C . ASN A 1 186 ? 25.270 31.702 0.942 1.00 61.88 186 ASN A C 1
ATOM 1436 O O . ASN A 1 186 ? 26.154 30.899 0.670 1.00 61.88 186 ASN A O 1
ATOM 1440 N N . TYR A 1 187 ? 24.012 31.308 1.176 1.00 65.50 187 TYR A N 1
ATOM 1441 C CA . TYR A 1 187 ? 23.575 29.904 1.245 1.00 65.50 187 TYR A CA 1
ATOM 1442 C C . TYR A 1 187 ? 22.808 29.413 0.005 1.00 65.50 187 TYR A C 1
ATOM 1444 O O . TYR A 1 187 ? 22.289 28.303 0.004 1.00 65.50 187 TYR A O 1
ATOM 1452 N N . CYS A 1 188 ? 22.697 30.221 -1.055 1.00 66.06 188 CYS A N 1
ATOM 1453 C CA . CYS A 1 188 ? 22.111 29.788 -2.330 1.00 66.06 188 CYS A CA 1
ATOM 1454 C C . CYS A 1 188 ? 23.211 29.701 -3.398 1.00 66.06 188 CYS A C 1
ATOM 1456 O O . CYS A 1 188 ? 23.428 30.674 -4.126 1.00 66.06 188 CYS A O 1
ATOM 1458 N N . PRO A 1 189 ? 23.923 28.565 -3.508 1.00 56.19 189 PRO A N 1
ATOM 1459 C CA . PRO A 1 189 ? 24.923 28.375 -4.549 1.00 56.19 189 PRO A CA 1
ATOM 1460 C C . PRO A 1 189 ? 24.234 28.275 -5.916 1.00 56.19 189 PRO A C 1
ATOM 1462 O O . PRO A 1 189 ? 23.658 27.250 -6.248 1.00 56.19 189 PRO A O 1
ATOM 1465 N N . GLN A 1 190 ? 24.251 29.379 -6.670 1.00 55.03 190 GLN A N 1
ATOM 1466 C CA . GLN A 1 190 ? 24.112 29.519 -8.135 1.00 55.03 190 GLN A CA 1
ATOM 1467 C C . GLN A 1 190 ? 23.151 28.597 -8.927 1.00 55.03 190 GLN A C 1
ATOM 1469 O O . GLN A 1 190 ? 23.288 28.483 -10.143 1.00 55.03 190 GLN A O 1
ATOM 1474 N N . LEU A 1 191 ? 22.127 28.001 -8.320 1.00 46.25 191 LEU A N 1
ATOM 1475 C CA . LEU A 1 191 ? 21.144 27.183 -9.027 1.00 46.25 191 LEU A CA 1
ATOM 1476 C C . LEU A 1 191 ? 19.756 27.827 -8.946 1.00 46.25 191 LEU A C 1
ATOM 1478 O O . LEU A 1 191 ? 19.099 27.865 -7.914 1.00 46.25 191 LEU A O 1
ATOM 1482 N N . SER A 1 192 ? 19.357 28.366 -10.099 1.00 52.72 192 SER A N 1
ATOM 1483 C CA . SER A 1 192 ? 17.990 28.407 -10.627 1.00 52.72 192 SER A CA 1
ATOM 1484 C C . SER A 1 192 ? 16.877 28.968 -9.727 1.00 52.72 192 SER A C 1
ATOM 1486 O O . SER A 1 192 ? 16.215 28.263 -8.981 1.00 52.72 192 SER A O 1
ATOM 1488 N N . HIS A 1 193 ? 16.592 30.260 -9.925 1.00 56.81 193 HIS A N 1
ATOM 1489 C CA . HIS A 1 193 ? 15.260 30.889 -9.895 1.00 56.81 193 HIS A CA 1
ATOM 1490 C C . HIS A 1 193 ? 14.142 30.229 -9.051 1.00 56.81 193 HIS A C 1
ATOM 1492 O O . HIS A 1 193 ? 13.094 29.874 -9.588 1.00 56.81 193 HIS A O 1
ATOM 1498 N N . HIS A 1 194 ? 14.274 30.176 -7.725 1.00 57.31 194 HIS A N 1
ATOM 1499 C CA . HIS A 1 194 ? 13.102 29.950 -6.872 1.00 57.31 194 HIS A CA 1
ATOM 1500 C C . HIS A 1 194 ? 12.209 31.212 -6.825 1.00 57.31 194 HIS A C 1
ATOM 1502 O O . HIS A 1 194 ? 12.739 32.327 -6.713 1.00 57.31 194 HIS A O 1
ATOM 1508 N N . PRO A 1 195 ? 10.867 31.085 -6.916 1.00 54.84 195 PRO A N 1
ATOM 1509 C CA . PRO A 1 195 ? 9.943 32.205 -6.748 1.00 54.84 195 PRO A CA 1
ATOM 1510 C C . PRO A 1 195 ? 10.113 32.799 -5.341 1.00 54.84 195 PRO A C 1
ATOM 1512 O O . PRO A 1 195 ? 9.975 32.121 -4.323 1.00 54.84 195 PRO A O 1
ATOM 1515 N N . ARG A 1 196 ? 10.527 34.068 -5.302 1.00 59.69 196 ARG A N 1
ATOM 1516 C CA . ARG A 1 196 ? 11.152 34.706 -4.139 1.00 59.69 196 ARG A CA 1
ATOM 1517 C C . ARG A 1 196 ? 10.116 35.250 -3.158 1.00 59.69 196 ARG A C 1
ATOM 1519 O O . ARG A 1 196 ? 9.730 36.410 -3.263 1.00 59.69 196 ARG A O 1
ATOM 1526 N N . GLN A 1 197 ? 9.741 34.456 -2.161 1.00 79.31 197 GLN A N 1
ATOM 1527 C CA . GLN A 1 197 ? 9.279 35.022 -0.894 1.00 79.31 197 GLN A CA 1
ATOM 1528 C C . GLN A 1 197 ? 10.513 35.265 -0.015 1.00 79.31 197 GLN A C 1
ATOM 1530 O O . GLN A 1 197 ? 11.132 34.327 0.492 1.00 79.31 197 GLN A O 1
ATOM 1535 N N . THR A 1 198 ? 10.937 36.525 0.062 1.00 88.31 198 THR A N 1
ATOM 1536 C CA . THR A 1 198 ? 12.020 36.984 0.943 1.00 88.31 198 THR A CA 1
ATOM 1537 C C . THR A 1 198 ? 11.424 37.643 2.172 1.00 88.31 198 THR A C 1
ATOM 1539 O O . THR A 1 198 ? 10.518 38.466 2.040 1.00 88.31 198 THR A O 1
ATOM 1542 N N . TYR A 1 199 ? 11.975 37.343 3.340 1.00 91.31 199 TYR A N 1
ATOM 1543 C CA . TYR A 1 199 ? 11.551 37.917 4.610 1.00 91.31 199 TYR A CA 1
ATOM 1544 C C . TYR A 1 199 ? 12.592 38.938 5.058 1.00 91.31 199 TYR A C 1
ATOM 1546 O O . TYR A 1 199 ? 13.778 38.614 5.147 1.00 91.31 199 TYR A O 1
ATOM 1554 N N . LYS A 1 200 ? 12.165 40.183 5.286 1.00 92.88 200 LYS A N 1
ATOM 1555 C CA . LYS A 1 200 ? 13.027 41.230 5.845 1.00 92.88 200 LYS A CA 1
ATOM 1556 C C . LYS A 1 200 ? 13.024 41.100 7.363 1.00 92.88 200 LYS A C 1
ATOM 1558 O O . LYS A 1 200 ? 11.960 41.145 7.970 1.00 92.88 200 LYS A O 1
ATOM 1563 N N . LEU A 1 201 ? 14.204 40.929 7.945 1.00 92.56 201 LEU A N 1
ATOM 1564 C CA . LEU A 1 201 ? 14.398 40.868 9.389 1.00 92.56 201 LEU A CA 1
ATOM 1565 C C . LEU A 1 201 ? 14.689 42.257 9.966 1.00 92.56 201 LEU A C 1
ATOM 1567 O O . LEU A 1 201 ? 15.135 43.161 9.260 1.00 92.56 201 LEU A O 1
ATOM 1571 N N . GLU A 1 202 ? 14.523 42.402 11.279 1.00 88.69 202 GLU A N 1
ATOM 1572 C CA . GLU A 1 202 ? 14.809 43.642 12.019 1.00 88.69 202 GLU A CA 1
ATOM 1573 C C . GLU A 1 202 ? 16.300 44.010 12.063 1.00 88.69 202 GLU A C 1
ATOM 1575 O O . GLU A 1 202 ? 16.671 45.136 12.391 1.00 88.69 202 GLU A O 1
ATOM 1580 N N . CYS A 1 203 ? 17.188 43.067 11.740 1.00 90.56 203 CYS A N 1
ATOM 1581 C CA . CYS A 1 203 ? 18.611 43.343 11.540 1.00 90.56 203 CYS A CA 1
ATOM 1582 C C . CYS A 1 203 ? 18.925 43.936 10.153 1.00 90.56 203 CYS A C 1
ATOM 1584 O O . CYS A 1 203 ? 20.086 44.202 9.866 1.00 90.56 203 CYS A O 1
ATOM 1586 N N . GLY A 1 204 ? 17.921 44.139 9.289 1.00 90.38 204 GLY A N 1
ATOM 1587 C CA . GLY A 1 204 ? 18.074 44.706 7.944 1.00 90.38 204 GLY A CA 1
ATOM 1588 C C . GLY A 1 204 ? 18.361 43.678 6.844 1.00 90.38 204 GLY A C 1
ATOM 1589 O O . GLY A 1 204 ? 18.240 43.999 5.663 1.00 90.38 204 GLY A O 1
ATOM 1590 N N . HIS A 1 205 ? 18.673 42.429 7.203 1.00 91.00 205 HIS A N 1
ATOM 1591 C CA . HIS A 1 205 ? 18.922 41.359 6.240 1.00 91.00 205 HIS A CA 1
ATOM 1592 C C . HIS A 1 205 ? 17.623 40.796 5.658 1.00 91.00 205 HIS A C 1
ATOM 1594 O O . HIS A 1 205 ? 16.639 40.576 6.368 1.00 91.00 205 HIS A O 1
ATOM 1600 N N . SER A 1 206 ? 17.630 40.511 4.354 1.00 91.81 206 SER A N 1
ATOM 1601 C CA . SER A 1 206 ? 16.567 39.753 3.698 1.00 91.81 206 SER A CA 1
ATOM 1602 C C . SER A 1 206 ? 16.986 38.292 3.559 1.00 91.81 206 SER A C 1
ATOM 1604 O O . SER A 1 206 ? 17.892 37.988 2.782 1.00 91.81 206 SER A O 1
ATOM 1606 N N . LEU A 1 207 ? 16.322 37.389 4.279 1.00 91.31 207 LEU A N 1
ATOM 1607 C CA . LEU A 1 207 ? 16.555 35.951 4.148 1.00 91.31 207 LEU A CA 1
ATOM 1608 C C . LEU A 1 207 ? 15.524 35.325 3.210 1.00 91.31 207 LEU A C 1
ATOM 1610 O O . LEU A 1 207 ? 14.339 35.676 3.219 1.00 91.31 207 LEU A O 1
ATOM 1614 N N . CYS A 1 208 ? 15.972 34.377 2.390 1.00 91.38 208 CYS A N 1
ATOM 1615 C CA . CYS A 1 208 ? 15.056 33.539 1.632 1.00 91.38 208 CYS A CA 1
ATOM 1616 C C . CYS A 1 208 ? 14.506 32.420 2.526 1.00 91.38 208 CYS A C 1
ATOM 1618 O O . CYS A 1 208 ? 15.106 32.056 3.540 1.00 91.38 208 CYS A O 1
ATOM 1620 N N . ARG A 1 209 ? 13.371 31.842 2.123 1.00 90.75 209 ARG A N 1
ATOM 1621 C CA . ARG A 1 209 ? 12.741 30.717 2.826 1.00 90.75 209 ARG A CA 1
ATOM 1622 C C . ARG A 1 209 ? 13.719 29.578 3.146 1.00 90.75 209 ARG A C 1
ATOM 1624 O O . ARG A 1 209 ? 13.656 29.020 4.234 1.00 90.75 209 ARG A O 1
ATOM 1631 N N . ILE A 1 210 ? 14.617 29.252 2.215 1.00 88.31 210 ILE A N 1
ATOM 1632 C CA . ILE A 1 210 ? 15.596 28.164 2.366 1.00 88.31 210 ILE A CA 1
ATOM 1633 C C . ILE A 1 210 ? 16.606 28.498 3.471 1.00 88.31 210 ILE A C 1
ATOM 1635 O O . ILE A 1 210 ? 16.851 27.674 4.342 1.00 88.31 210 ILE A O 1
ATOM 1639 N N . SER A 1 211 ? 17.122 29.729 3.509 1.00 89.69 211 SER A N 1
ATOM 1640 C CA . SER A 1 211 ? 18.062 30.165 4.550 1.00 89.69 211 SER A CA 1
ATOM 1641 C C . SER A 1 211 ? 17.449 30.152 5.950 1.00 89.69 211 SER A C 1
ATOM 1643 O O . SER A 1 211 ? 18.146 29.860 6.914 1.00 89.69 211 SER A O 1
ATOM 1645 N N . ILE A 1 212 ? 16.154 30.464 6.070 1.00 92.12 212 ILE A N 1
ATOM 1646 C CA . ILE A 1 212 ? 15.442 30.409 7.356 1.00 92.12 212 ILE A CA 1
ATOM 1647 C C . ILE A 1 212 ? 15.281 28.957 7.815 1.00 92.12 212 ILE A C 1
ATOM 1649 O O . ILE A 1 212 ? 15.519 28.669 8.983 1.00 92.12 212 ILE A O 1
ATOM 1653 N N . ARG A 1 213 ? 14.944 28.037 6.899 1.00 91.25 213 ARG A N 1
ATOM 1654 C CA . ARG A 1 213 ? 14.860 26.598 7.202 1.00 91.25 213 ARG A CA 1
ATOM 1655 C C . ARG A 1 213 ? 16.191 26.034 7.668 1.00 91.25 213 ARG A C 1
ATOM 1657 O O . ARG A 1 213 ? 16.221 25.350 8.680 1.00 91.25 213 ARG A O 1
ATOM 1664 N N . GLN A 1 214 ? 17.273 26.374 6.972 1.00 90.25 214 GLN A N 1
ATOM 1665 C CA . GLN A 1 214 ? 18.600 25.902 7.346 1.00 90.25 214 GLN A CA 1
ATOM 1666 C C . GLN A 1 214 ? 18.995 26.405 8.736 1.00 90.25 214 GLN A C 1
ATOM 1668 O O . GLN A 1 214 ? 19.414 25.619 9.565 1.00 90.25 214 GLN A O 1
ATOM 1673 N N . ARG A 1 215 ? 18.767 27.688 9.045 1.00 91.81 215 ARG A N 1
ATOM 1674 C CA . ARG A 1 215 ? 19.064 28.223 10.385 1.00 91.81 215 ARG A CA 1
ATOM 1675 C C . ARG A 1 215 ? 18.214 27.601 11.484 1.00 91.81 215 ARG A C 1
ATOM 1677 O O . ARG A 1 215 ? 18.714 27.408 12.584 1.00 91.81 215 ARG A O 1
ATOM 1684 N N . ALA A 1 216 ? 16.945 27.307 11.201 1.00 92.25 216 ALA A N 1
ATOM 1685 C CA . ALA A 1 216 ? 16.099 26.570 12.132 1.00 92.25 216 ALA A CA 1
ATOM 1686 C C . ALA A 1 216 ? 16.648 25.153 12.362 1.00 92.25 216 ALA A C 1
ATOM 1688 O O . ALA A 1 216 ? 16.733 24.732 13.507 1.00 92.25 216 ALA A O 1
ATOM 1689 N N . HIS A 1 217 ? 17.089 24.469 11.302 1.00 88.88 217 HIS A N 1
ATOM 1690 C CA . HIS A 1 217 ? 17.695 23.141 11.384 1.00 88.88 217 HIS A CA 1
ATOM 1691 C C . HIS A 1 217 ? 19.017 23.145 12.166 1.00 88.88 217 HIS A C 1
ATOM 1693 O O . HIS A 1 217 ? 19.165 22.399 13.129 1.00 88.88 217 HIS A O 1
ATOM 1699 N N . ASP A 1 218 ? 19.942 24.048 11.840 1.00 89.38 218 ASP A N 1
ATOM 1700 C CA . ASP A 1 218 ? 21.227 24.178 12.538 1.00 89.38 218 ASP A CA 1
ATOM 1701 C C . ASP A 1 218 ? 21.016 24.466 14.041 1.00 89.38 218 ASP A C 1
ATOM 1703 O O . ASP A 1 218 ? 21.742 23.967 14.899 1.00 89.38 218 ASP A O 1
ATOM 1707 N N . ALA A 1 219 ? 19.978 25.239 14.384 1.00 90.06 219 ALA A N 1
ATOM 1708 C CA . ALA A 1 219 ? 19.600 25.507 15.770 1.00 90.06 219 ALA A CA 1
ATOM 1709 C C . ALA A 1 219 ? 18.894 24.312 16.449 1.00 90.06 219 ALA A C 1
ATOM 1711 O O . ALA A 1 219 ? 18.875 24.221 17.677 1.00 90.06 219 ALA A O 1
ATOM 1712 N N . THR A 1 220 ? 18.309 23.379 15.686 1.00 85.88 220 THR A N 1
ATOM 1713 C CA . THR A 1 220 ? 17.809 22.109 16.242 1.00 85.88 220 THR A CA 1
ATOM 1714 C C . THR A 1 220 ? 18.922 21.099 16.513 1.00 85.88 220 THR A C 1
ATOM 1716 O O . THR A 1 220 ? 18.796 20.294 17.439 1.00 85.88 220 THR A O 1
ATOM 1719 N N . GLU A 1 221 ? 20.020 21.150 15.766 1.00 88.25 221 GLU A N 1
ATOM 1720 C CA . GLU A 1 221 ? 21.180 20.290 16.012 1.00 88.25 221 GLU A CA 1
ATOM 1721 C C . GLU A 1 221 ? 21.987 20.776 17.224 1.00 88.25 221 GLU A C 1
ATOM 1723 O O . GLU A 1 221 ? 22.328 19.974 18.093 1.00 88.25 221 GLU A O 1
ATOM 1728 N N . ASP A 1 222 ? 22.191 22.092 17.350 1.00 87.69 222 ASP A N 1
ATOM 1729 C CA . ASP A 1 222 ? 22.959 22.688 18.446 1.00 87.69 222 ASP A CA 1
ATOM 1730 C C . ASP A 1 222 ? 22.057 23.423 19.460 1.00 87.69 222 ASP A C 1
ATOM 1732 O O . ASP A 1 222 ? 21.588 24.532 19.178 1.00 87.69 222 ASP A O 1
ATOM 1736 N N . PRO A 1 223 ? 21.869 22.903 20.693 1.00 81.94 223 PRO A N 1
ATOM 1737 C CA . PRO A 1 223 ? 20.987 23.522 21.691 1.00 81.94 223 PRO A CA 1
ATOM 1738 C C . PRO A 1 223 ? 21.464 24.908 22.154 1.00 81.94 223 PRO A C 1
ATOM 1740 O O . PRO A 1 223 ? 20.680 25.683 22.689 1.00 81.94 223 PRO A O 1
ATOM 1743 N N . THR A 1 224 ? 22.737 25.246 21.931 1.00 86.31 224 THR A N 1
ATOM 1744 C CA . THR A 1 224 ? 23.323 26.556 22.256 1.00 86.31 224 THR A CA 1
ATOM 1745 C C . THR A 1 224 ? 23.014 27.637 21.220 1.00 86.31 224 THR A C 1
ATOM 1747 O O . THR A 1 224 ? 23.210 28.818 21.498 1.00 86.31 224 THR A O 1
ATOM 1750 N N . LYS A 1 225 ? 22.539 27.255 20.028 1.00 85.00 225 LYS A N 1
ATOM 1751 C CA . LYS A 1 225 ? 22.187 28.170 18.929 1.00 85.00 225 LYS A CA 1
ATOM 1752 C C . LYS A 1 225 ? 20.679 28.407 18.825 1.00 85.00 225 LYS A C 1
ATOM 1754 O O . LYS A 1 225 ? 20.224 29.017 17.859 1.00 85.00 225 LYS A O 1
ATOM 1759 N N . TRP A 1 226 ? 19.914 27.918 19.800 1.00 85.31 226 TRP A N 1
ATOM 1760 C CA . TRP A 1 226 ? 18.474 28.114 19.892 1.00 85.31 226 TRP A CA 1
ATOM 1761 C C . TRP A 1 226 ? 18.151 29.336 20.765 1.00 85.31 226 TRP A C 1
ATOM 1763 O O . TRP A 1 226 ? 18.664 29.407 21.884 1.00 85.31 226 TRP A O 1
ATOM 1773 N N . PRO A 1 227 ? 17.303 30.286 20.317 1.00 91.12 227 PRO A N 1
ATOM 1774 C CA . PRO A 1 227 ? 16.513 30.326 19.073 1.00 91.12 227 PRO A CA 1
ATOM 1775 C C . PRO A 1 227 ? 17.338 30.682 17.817 1.00 91.12 227 PRO A C 1
ATOM 1777 O O . PRO A 1 227 ? 18.365 31.345 17.942 1.00 91.12 227 PRO A O 1
ATOM 1780 N N . PRO A 1 228 ? 16.892 30.321 16.592 1.00 92.62 228 PRO A N 1
ATOM 1781 C CA . PRO A 1 228 ? 17.622 30.642 15.366 1.00 92.62 228 PRO A CA 1
ATOM 1782 C C . PRO A 1 228 ? 17.776 32.159 15.203 1.00 92.62 228 PRO A C 1
ATOM 1784 O O . PRO A 1 228 ? 16.790 32.897 15.108 1.00 92.62 228 PRO A O 1
ATOM 1787 N N . THR A 1 229 ? 19.021 32.635 15.148 1.00 94.19 229 THR A N 1
ATOM 1788 C CA . THR A 1 229 ? 19.333 34.068 15.097 1.00 94.19 229 THR A CA 1
ATOM 1789 C C . THR A 1 229 ? 19.826 34.536 13.727 1.00 94.19 229 THR A C 1
ATOM 1791 O O . THR A 1 229 ? 20.324 33.783 12.879 1.00 94.19 229 THR A O 1
ATOM 1794 N N . CYS A 1 230 ? 19.694 35.838 13.484 1.00 93.81 230 CYS A N 1
ATOM 1795 C CA . CYS A 1 230 ? 20.387 36.544 12.422 1.00 93.81 230 CYS A CA 1
ATOM 1796 C C . CYS A 1 230 ? 21.022 37.820 12.950 1.00 93.81 230 CYS A C 1
ATOM 1798 O O . CYS A 1 230 ? 20.308 38.755 13.309 1.00 93.81 230 CYS A O 1
ATOM 1800 N N . CYS A 1 231 ? 22.359 37.870 12.929 1.00 92.00 231 CYS A N 1
ATOM 1801 C CA . CYS A 1 231 ? 23.135 38.951 13.545 1.00 92.00 231 CYS A CA 1
ATOM 1802 C C . CYS A 1 231 ? 22.755 39.111 15.018 1.00 92.00 231 CYS A C 1
ATOM 1804 O O . CYS A 1 231 ? 22.384 40.200 15.449 1.00 92.00 231 CYS A O 1
ATOM 1806 N N . ASP A 1 232 ? 22.732 37.978 15.722 1.00 89.88 232 ASP A N 1
ATOM 1807 C CA . ASP A 1 232 ? 22.447 37.870 17.156 1.00 89.88 232 ASP A CA 1
ATOM 1808 C C . ASP A 1 232 ? 21.043 38.321 17.585 1.00 89.88 232 ASP A C 1
ATOM 1810 O O . ASP A 1 232 ? 20.729 38.351 18.771 1.00 89.88 232 ASP A O 1
ATOM 1814 N N . LYS A 1 233 ? 20.154 38.610 16.625 1.00 91.12 233 LYS A N 1
ATOM 1815 C CA . LYS A 1 233 ? 18.728 38.843 16.875 1.00 91.12 233 LYS A CA 1
ATOM 1816 C C . LYS A 1 233 ? 17.916 37.586 16.548 1.00 91.12 233 LYS A C 1
ATOM 1818 O O . LYS A 1 233 ? 18.122 37.034 15.462 1.00 91.12 233 LYS A O 1
ATOM 1823 N N . PRO A 1 234 ? 16.997 37.136 17.419 1.00 93.94 234 PRO A N 1
ATOM 1824 C CA . PRO A 1 234 ? 16.137 35.990 17.131 1.00 93.94 234 PRO A CA 1
ATOM 1825 C C . PRO A 1 234 ? 15.222 36.283 15.937 1.00 93.94 234 PRO A C 1
ATOM 1827 O O . PRO A 1 234 ? 14.746 37.406 15.759 1.00 93.94 234 PRO A O 1
ATOM 1830 N N . ILE A 1 235 ? 14.999 35.281 15.086 1.00 94.94 235 ILE A N 1
ATOM 1831 C CA . ILE A 1 235 ? 14.050 35.397 13.974 1.00 94.94 235 ILE A CA 1
ATOM 1832 C C . ILE A 1 235 ? 12.620 35.323 14.546 1.00 94.94 235 ILE A C 1
ATOM 1834 O O . ILE A 1 235 ? 12.319 34.350 15.229 1.00 94.94 235 ILE A O 1
ATOM 1838 N N . PRO A 1 236 ? 11.727 36.291 14.254 1.00 93.75 236 PRO A N 1
ATOM 1839 C CA . PRO A 1 236 ? 10.360 36.295 14.779 1.00 93.75 236 PRO A CA 1
ATOM 1840 C C . PRO A 1 236 ? 9.531 35.068 14.373 1.00 93.75 236 PRO A C 1
ATOM 1842 O O . PRO A 1 236 ? 9.584 34.628 13.218 1.00 93.75 236 PRO A O 1
ATOM 1845 N N . ASP A 1 237 ? 8.661 34.609 15.272 1.00 89.38 237 ASP A N 1
ATOM 1846 C CA . ASP A 1 237 ? 7.760 33.461 15.075 1.00 89.38 237 ASP A CA 1
ATOM 1847 C C . ASP A 1 237 ? 6.861 33.594 13.847 1.00 89.38 237 ASP A C 1
ATOM 1849 O O . ASP A 1 237 ? 6.594 32.619 13.150 1.00 89.38 237 ASP A O 1
ATOM 1853 N N . SER A 1 238 ? 6.434 34.814 13.519 1.00 91.25 238 SER A N 1
ATOM 1854 C CA . SER A 1 238 ? 5.631 35.090 12.322 1.00 91.25 238 SER A CA 1
ATOM 1855 C C . SER A 1 238 ? 6.386 34.772 11.022 1.00 91.25 238 SER A C 1
ATOM 1857 O O . SER A 1 238 ? 5.799 34.321 10.031 1.00 91.25 238 SER A O 1
ATOM 1859 N N . ILE A 1 239 ? 7.707 34.962 11.024 1.00 92.31 239 ILE A N 1
ATOM 1860 C CA . ILE A 1 239 ? 8.590 34.684 9.889 1.00 92.31 239 ILE A CA 1
ATOM 1861 C C . ILE A 1 239 ? 8.954 33.196 9.850 1.00 92.31 239 ILE A C 1
ATOM 1863 O O . ILE A 1 239 ? 8.944 32.592 8.775 1.00 92.31 239 ILE A O 1
ATOM 1867 N N . LEU A 1 240 ? 9.201 32.574 11.006 1.00 91.88 240 LEU A N 1
ATOM 1868 C CA . LEU A 1 240 ? 9.406 31.125 11.101 1.00 91.88 240 LEU A CA 1
ATOM 1869 C C . LEU A 1 240 ? 8.154 30.353 10.658 1.00 91.88 240 LEU A C 1
ATOM 1871 O O . LEU A 1 240 ? 8.262 29.442 9.838 1.00 91.88 240 LEU A O 1
ATOM 1875 N N . GLY A 1 241 ? 6.969 30.780 11.099 1.00 89.50 241 GLY A N 1
ATOM 1876 C CA . GLY A 1 241 ? 5.681 30.170 10.766 1.00 89.50 241 GLY A CA 1
ATOM 1877 C C . GLY A 1 241 ? 5.304 30.259 9.289 1.00 89.50 241 GLY A C 1
ATOM 1878 O O . GLY A 1 241 ? 4.659 29.362 8.755 1.00 89.50 241 GLY A O 1
ATOM 1879 N N . SER A 1 242 ? 5.749 31.306 8.594 1.00 89.19 242 SER A N 1
ATOM 1880 C CA . SER A 1 242 ? 5.535 31.446 7.149 1.00 89.19 242 SER A CA 1
ATOM 1881 C C . SER A 1 242 ? 6.606 30.726 6.311 1.00 89.19 242 SER A C 1
ATOM 1883 O O . SER A 1 242 ? 6.335 30.269 5.192 1.00 89.19 242 SER A O 1
ATOM 1885 N N . ALA A 1 243 ? 7.827 30.571 6.835 1.00 87.94 243 ALA A N 1
ATOM 1886 C CA . ALA A 1 243 ? 8.925 29.899 6.143 1.00 87.94 243 ALA A CA 1
ATOM 1887 C C . ALA A 1 243 ? 8.916 28.361 6.302 1.00 87.94 243 ALA A C 1
ATOM 1889 O O . ALA A 1 243 ? 9.153 27.630 5.323 1.00 87.94 243 ALA A O 1
ATOM 1890 N N . LEU A 1 244 ? 8.613 27.854 7.495 1.00 88.50 244 LEU A N 1
ATOM 1891 C CA . LEU A 1 244 ? 8.494 26.426 7.815 1.00 88.50 244 LEU A CA 1
ATOM 1892 C C . LEU A 1 244 ? 7.074 25.926 7.483 1.00 88.50 244 LEU A C 1
ATOM 1894 O O . LEU A 1 244 ? 6.157 26.721 7.304 1.00 88.50 244 LEU A O 1
ATOM 1898 N N . LYS A 1 245 ? 6.889 24.621 7.268 1.00 85.88 245 LYS A N 1
ATOM 1899 C CA . LYS A 1 245 ? 5.564 24.010 7.035 1.00 85.88 245 LYS A CA 1
ATOM 1900 C C . LYS A 1 245 ? 5.402 22.827 7.982 1.00 85.88 245 LYS A C 1
ATOM 1902 O O . LYS A 1 245 ? 6.359 22.087 8.156 1.00 85.88 245 LYS A O 1
ATOM 1907 N N . GLY A 1 246 ? 4.193 22.638 8.510 1.00 81.81 246 GLY A N 1
ATOM 1908 C CA . GLY A 1 246 ? 3.787 21.410 9.200 1.00 81.81 246 GLY A CA 1
ATOM 1909 C C . GLY A 1 246 ? 4.678 21.041 10.388 1.00 81.81 246 GLY A C 1
ATOM 1910 O O . GLY A 1 246 ? 4.824 21.820 11.329 1.00 81.81 246 GLY A O 1
ATOM 1911 N N . GLU A 1 247 ? 5.254 19.843 10.322 1.00 79.19 247 GLU A N 1
ATOM 1912 C CA . GLU A 1 247 ? 6.008 19.199 11.399 1.00 79.19 247 GLU A CA 1
ATOM 1913 C C . GLU A 1 247 ? 7.276 19.964 11.807 1.00 79.19 247 GLU A C 1
ATOM 1915 O O . GLU A 1 247 ? 7.520 20.137 13.001 1.00 79.19 247 GLU A O 1
ATOM 1920 N N . ASP A 1 248 ? 8.010 20.536 10.844 1.00 78.38 248 ASP A N 1
ATOM 1921 C CA . ASP A 1 248 ? 9.211 21.340 11.117 1.00 78.38 248 ASP A CA 1
ATOM 1922 C C . ASP A 1 248 ? 8.893 22.558 12.001 1.00 78.38 248 ASP A C 1
ATOM 1924 O O . ASP A 1 248 ? 9.674 22.939 12.875 1.00 78.38 248 ASP A O 1
ATOM 1928 N N . LEU A 1 249 ? 7.721 23.173 11.791 1.00 82.38 249 LEU A N 1
ATOM 1929 C CA . LEU A 1 249 ? 7.262 24.307 12.591 1.00 82.38 249 LEU A CA 1
ATOM 1930 C C . LEU A 1 249 ? 6.838 23.852 13.991 1.00 82.38 249 LEU A C 1
ATOM 1932 O O . LEU A 1 249 ? 7.207 24.493 14.968 1.00 82.38 249 LEU A O 1
ATOM 1936 N N . ALA A 1 250 ? 6.094 22.750 14.107 1.00 81.44 250 ALA A N 1
ATOM 1937 C CA . ALA A 1 250 ? 5.665 22.226 15.404 1.00 81.44 250 ALA A CA 1
ATOM 1938 C C . ALA A 1 250 ? 6.865 21.814 16.275 1.00 81.44 250 ALA A C 1
ATOM 1940 O O . ALA A 1 250 ? 6.895 22.092 17.474 1.00 81.44 250 ALA A O 1
ATOM 1941 N N . SER A 1 251 ? 7.881 21.195 15.675 1.00 81.62 251 SER A N 1
ATOM 1942 C CA . SER A 1 251 ? 9.125 20.813 16.352 1.00 81.62 251 SER A CA 1
ATOM 1943 C C . SER A 1 251 ? 9.961 22.028 16.765 1.00 81.62 251 SER A C 1
ATOM 1945 O O . SER A 1 251 ? 10.469 22.058 17.887 1.00 81.62 251 SER A O 1
ATOM 1947 N N . ALA A 1 252 ? 10.015 23.070 15.929 1.00 76.25 252 ALA A N 1
ATOM 1948 C CA . ALA A 1 252 ? 10.613 24.353 16.290 1.00 76.25 252 ALA A CA 1
ATOM 1949 C C . ALA A 1 252 ? 9.865 25.032 17.457 1.00 76.25 252 ALA A C 1
ATOM 1951 O O . ALA A 1 252 ? 10.471 25.361 18.475 1.00 76.25 252 ALA A O 1
ATOM 1952 N N . LEU A 1 253 ? 8.540 25.185 17.371 1.00 80.62 253 LEU A N 1
ATOM 1953 C CA . LEU A 1 253 ? 7.731 25.841 18.408 1.00 80.62 253 LEU A CA 1
ATOM 1954 C C . LEU A 1 253 ? 7.810 25.114 19.761 1.00 80.62 253 LEU A C 1
ATOM 1956 O O . LEU A 1 253 ? 7.963 25.760 20.798 1.00 80.62 253 LEU A O 1
ATOM 1960 N N . ARG A 1 254 ? 7.784 23.772 19.762 1.00 84.25 254 ARG A N 1
ATOM 1961 C CA . ARG A 1 254 ? 7.956 22.964 20.983 1.00 84.25 254 ARG A CA 1
ATOM 1962 C C . ARG A 1 254 ? 9.302 23.221 21.660 1.00 84.25 254 ARG A C 1
ATOM 1964 O O . ARG A 1 254 ? 9.353 23.311 22.881 1.00 84.25 254 ARG A O 1
ATOM 1971 N N . ARG A 1 255 ? 10.384 23.393 20.893 1.00 79.50 255 ARG A N 1
ATOM 1972 C CA . ARG A 1 255 ? 11.703 23.715 21.457 1.00 79.50 255 ARG A CA 1
ATOM 1973 C C . ARG A 1 255 ? 11.801 25.140 22.004 1.00 79.50 255 ARG A C 1
ATOM 1975 O O . ARG A 1 255 ? 12.465 25.319 23.020 1.00 79.50 255 ARG A O 1
ATOM 1982 N N . MET A 1 256 ? 11.129 26.136 21.411 1.00 76.12 256 MET A N 1
ATOM 1983 C CA . MET A 1 256 ? 11.062 27.489 22.010 1.00 76.12 256 MET A CA 1
ATOM 1984 C C . MET A 1 256 ? 10.356 27.468 23.360 1.00 76.12 256 MET A C 1
ATOM 1986 O O . MET A 1 256 ? 10.892 27.995 24.329 1.00 76.12 256 MET A O 1
ATOM 1990 N N . ALA A 1 257 ? 9.224 26.766 23.449 1.00 79.62 257 ALA A N 1
ATOM 1991 C CA . ALA A 1 257 ? 8.483 26.637 24.700 1.00 79.62 257 ALA A CA 1
ATOM 1992 C C . ALA A 1 257 ? 9.312 25.976 25.821 1.00 79.62 257 ALA A C 1
ATOM 1994 O O . ALA A 1 257 ? 9.149 26.314 26.991 1.00 79.62 257 ALA A O 1
ATOM 1995 N N . LEU A 1 258 ? 10.221 25.057 25.474 1.00 79.31 258 LEU A N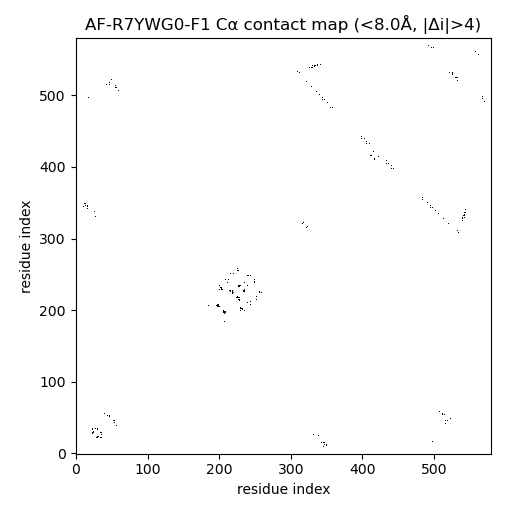 1
ATOM 1996 C CA . LEU A 1 258 ? 11.134 24.426 26.433 1.00 79.31 258 LEU A CA 1
ATOM 1997 C C . LEU A 1 258 ? 12.308 25.336 26.835 1.00 79.31 258 LEU A C 1
ATOM 1999 O O . LEU A 1 258 ? 12.736 25.296 27.987 1.00 79.31 258 LEU A O 1
ATOM 2003 N N . ALA A 1 259 ? 12.821 26.159 25.916 1.00 69.94 259 ALA A N 1
ATOM 2004 C CA . ALA A 1 259 ? 13.935 27.069 26.187 1.00 69.94 259 ALA A CA 1
ATOM 2005 C C . ALA A 1 259 ? 13.533 28.247 27.096 1.00 69.94 259 ALA A C 1
ATOM 2007 O O . ALA A 1 259 ? 14.303 28.623 27.981 1.00 69.94 259 ALA A O 1
ATOM 2008 N N . ASP A 1 260 ? 12.308 28.763 26.956 1.00 67.31 260 ASP A N 1
ATOM 2009 C CA . ASP A 1 260 ? 11.770 29.821 27.828 1.00 67.31 260 ASP A CA 1
ATOM 2010 C C . ASP A 1 260 ? 11.545 29.346 29.278 1.00 67.31 260 ASP A C 1
ATOM 2012 O O . ASP A 1 260 ? 11.531 30.150 30.210 1.00 67.31 260 ASP A O 1
ATOM 2016 N N . GLY A 1 261 ? 11.439 28.032 29.504 1.00 59.59 261 GLY A N 1
ATOM 2017 C CA . GLY A 1 261 ? 11.314 27.446 30.841 1.00 59.59 261 GLY A CA 1
ATOM 2018 C C . GLY A 1 261 ? 12.614 27.419 31.656 1.00 59.59 261 GLY A C 1
ATOM 2019 O O . GLY A 1 261 ? 12.562 27.248 32.873 1.00 59.59 261 GLY A O 1
ATOM 2020 N N . LEU A 1 262 ? 13.778 27.597 31.020 1.00 52.78 262 LEU A N 1
ATOM 2021 C CA . LEU A 1 262 ? 15.091 27.425 31.659 1.00 52.78 262 LEU A CA 1
ATOM 2022 C C . LEU A 1 262 ? 15.770 28.744 32.063 1.00 52.78 262 LEU A C 1
ATOM 2024 O O . LEU A 1 262 ? 16.753 28.720 32.801 1.00 52.78 262 LEU A O 1
ATOM 2028 N N . THR A 1 263 ? 15.253 29.901 31.639 1.00 47.31 263 THR A N 1
ATOM 2029 C CA . THR A 1 263 ? 15.899 31.207 31.879 1.00 47.31 263 THR A CA 1
ATOM 2030 C C . THR A 1 263 ? 15.394 31.948 33.122 1.00 47.31 263 THR A C 1
ATOM 2032 O O . THR A 1 263 ? 16.007 32.933 33.525 1.00 47.31 263 THR A O 1
ATOM 2035 N N . ASN A 1 264 ? 14.354 31.451 33.803 1.00 43.66 264 ASN A N 1
ATOM 2036 C CA . ASN A 1 264 ? 13.779 32.098 34.996 1.00 43.66 264 ASN A CA 1
ATOM 2037 C C . ASN A 1 264 ? 14.263 31.526 36.344 1.00 43.66 264 ASN A C 1
ATOM 2039 O O . ASN A 1 264 ? 13.662 31.777 37.388 1.00 43.66 264 ASN A O 1
ATOM 2043 N N . GLY A 1 265 ? 15.351 30.755 36.338 1.00 43.75 265 GLY A N 1
ATOM 2044 C CA . GLY A 1 265 ? 15.772 29.947 37.478 1.00 43.75 265 GLY A CA 1
ATOM 2045 C C . GLY A 1 265 ? 17.127 30.284 38.087 1.00 43.75 265 GLY A C 1
ATOM 2046 O O . GLY A 1 265 ? 17.800 29.346 38.475 1.00 43.75 265 GLY A O 1
ATOM 2047 N N . THR A 1 266 ? 17.552 31.548 38.210 1.00 37.84 266 THR A N 1
ATOM 2048 C CA . THR A 1 266 ? 18.650 31.894 39.141 1.00 37.84 266 THR A CA 1
ATOM 2049 C C . THR A 1 266 ? 18.699 33.381 39.504 1.00 37.84 266 THR A C 1
ATOM 2051 O O . THR A 1 266 ? 18.865 34.233 38.638 1.00 37.84 266 THR A O 1
ATOM 2054 N N . ASN A 1 267 ? 18.706 33.613 40.821 1.00 37.03 267 ASN A N 1
ATOM 2055 C CA . ASN A 1 267 ? 19.290 34.729 41.578 1.00 37.03 267 ASN A CA 1
ATOM 2056 C C . ASN A 1 267 ? 18.360 35.793 42.195 1.00 37.03 267 ASN A C 1
ATOM 2058 O O . ASN A 1 267 ? 17.851 36.700 41.547 1.00 37.03 267 ASN A O 1
ATOM 2062 N N . SER A 1 268 ? 18.359 35.708 43.532 1.00 35.41 268 SER A N 1
ATOM 2063 C CA . SER A 1 268 ? 18.445 36.796 44.512 1.00 35.41 268 SER A CA 1
ATOM 2064 C C . SER A 1 268 ? 17.178 37.163 45.277 1.00 35.41 268 SER A C 1
ATOM 2066 O O . SER A 1 268 ? 16.363 37.996 44.896 1.00 35.41 268 SER A O 1
ATOM 2068 N N . ALA A 1 269 ? 17.129 36.567 46.468 1.00 36.25 269 ALA A N 1
ATOM 2069 C CA . ALA A 1 269 ? 16.438 37.051 47.643 1.00 36.25 269 ALA A CA 1
ATOM 2070 C C . ALA A 1 269 ? 16.833 38.494 48.005 1.00 36.25 269 ALA A C 1
ATOM 2072 O O . ALA A 1 269 ? 18.013 38.813 48.134 1.00 36.25 269 ALA A O 1
ATOM 2073 N N . SER A 1 270 ? 15.838 39.327 48.293 1.00 34.66 270 SER A N 1
ATOM 2074 C CA . SER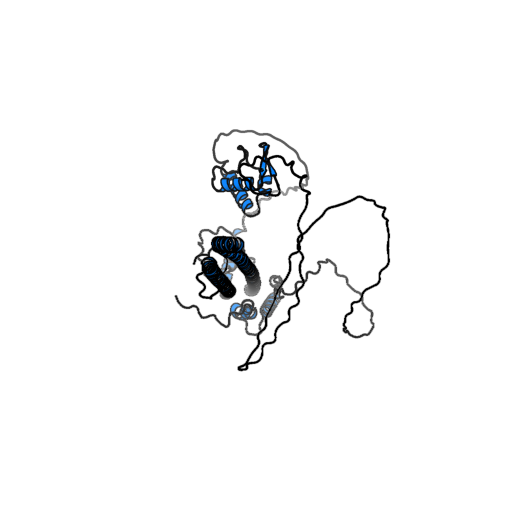 A 1 270 ? 15.742 40.089 49.547 1.00 34.66 270 SER A CA 1
ATOM 2075 C C . SER A 1 270 ? 14.431 40.858 49.563 1.00 34.66 270 SER A C 1
ATOM 2077 O O . SER A 1 270 ? 14.061 41.513 48.593 1.00 34.66 270 SER A O 1
ATOM 2079 N N . GLY A 1 271 ? 13.709 40.729 50.672 1.00 36.34 271 GLY A N 1
ATOM 2080 C CA . GLY A 1 271 ? 12.439 41.401 50.877 1.00 36.34 271 GLY A CA 1
ATOM 2081 C C . GLY A 1 271 ? 12.582 42.917 50.969 1.00 36.34 271 GLY A C 1
ATOM 2082 O O . GLY A 1 271 ? 13.616 43.450 51.354 1.00 36.34 271 GLY A O 1
ATOM 2083 N N . THR A 1 272 ? 11.500 43.619 50.676 1.00 34.81 272 THR A N 1
ATOM 2084 C CA . THR A 1 272 ? 10.768 44.433 51.653 1.00 34.81 272 THR A CA 1
ATOM 2085 C C . THR A 1 272 ? 9.550 45.056 50.979 1.00 34.81 272 THR A C 1
ATOM 2087 O O . THR A 1 272 ? 9.471 45.194 49.765 1.00 34.81 272 THR A O 1
ATOM 2090 N N . ALA A 1 273 ? 8.579 45.332 51.840 1.00 33.25 273 ALA A N 1
ATOM 2091 C CA . ALA A 1 273 ? 7.317 46.026 51.672 1.00 33.25 273 ALA A CA 1
ATOM 2092 C C . ALA A 1 273 ? 7.118 46.972 50.470 1.00 33.25 273 ALA A C 1
ATOM 2094 O O . ALA A 1 273 ? 7.996 47.721 50.058 1.00 33.25 273 ALA A O 1
ATOM 2095 N N . SER A 1 274 ? 5.824 47.102 50.162 1.00 30.11 274 SER A N 1
ATOM 2096 C CA . SER A 1 274 ? 5.106 48.369 49.957 1.00 30.11 274 SER A CA 1
ATOM 2097 C C . SER A 1 274 ? 4.499 48.550 48.565 1.00 30.11 274 SER A C 1
ATOM 2099 O O . SER A 1 274 ? 5.162 48.874 47.590 1.00 30.11 274 SER A O 1
ATOM 2101 N N . ALA A 1 275 ? 3.181 48.337 48.539 1.00 33.97 275 ALA A N 1
ATOM 2102 C CA . ALA A 1 275 ? 2.157 49.221 47.990 1.00 33.97 275 ALA A CA 1
ATOM 2103 C C . ALA A 1 275 ? 2.508 50.095 46.769 1.00 33.97 275 ALA A C 1
ATOM 2105 O O . ALA A 1 275 ? 3.305 51.023 46.876 1.00 33.97 275 ALA A O 1
ATOM 2106 N N . ARG A 1 276 ? 1.711 49.950 45.698 1.00 33.00 276 ARG A N 1
ATOM 2107 C CA . ARG A 1 276 ? 0.768 50.968 45.168 1.00 33.00 276 ARG A CA 1
ATOM 2108 C C . ARG A 1 276 ? 0.476 50.734 43.683 1.00 33.00 276 ARG A C 1
ATOM 2110 O O . ARG A 1 276 ? 1.384 50.789 42.866 1.00 33.00 276 ARG A O 1
ATOM 2117 N N . ASN A 1 277 ? -0.807 50.574 43.361 1.00 32.84 277 ASN A N 1
ATOM 2118 C CA . ASN A 1 277 ? -1.615 51.414 42.453 1.00 32.84 277 ASN A CA 1
ATOM 2119 C C . ASN A 1 277 ? -2.741 50.555 41.846 1.00 32.84 277 ASN A C 1
ATOM 2121 O O . ASN A 1 277 ? -2.476 49.486 41.315 1.00 32.84 277 ASN A O 1
ATOM 2125 N N . VAL A 1 278 ? -4.027 50.851 42.092 1.00 31.44 278 VAL A N 1
ATOM 2126 C CA . VAL A 1 278 ? -4.817 51.992 41.559 1.00 31.44 278 VAL A CA 1
ATOM 2127 C C . VAL A 1 278 ? -4.857 51.902 40.034 1.00 31.44 278 VAL A C 1
ATOM 2129 O O . VAL A 1 278 ? -3.810 51.920 39.409 1.00 31.44 278 VAL A O 1
ATOM 2132 N N . SER A 1 279 ? -5.970 51.882 39.315 1.00 34.62 279 SER A N 1
ATOM 2133 C CA . SER A 1 279 ? -7.416 51.813 39.547 1.00 34.62 279 SER A CA 1
ATOM 2134 C C . SER A 1 279 ? -8.015 51.793 38.134 1.00 34.62 279 SER A C 1
ATOM 2136 O O . SER A 1 279 ? -7.455 52.456 37.265 1.00 34.62 279 SER A O 1
ATOM 2138 N N . ALA A 1 280 ? -9.154 51.128 37.922 1.00 31.72 280 ALA A N 1
ATOM 2139 C CA . ALA A 1 280 ? -10.320 51.663 37.191 1.00 31.72 280 ALA A CA 1
ATOM 2140 C C . ALA A 1 280 ? -11.306 50.539 36.810 1.00 31.72 280 ALA A C 1
ATOM 2142 O O . ALA A 1 280 ? -11.126 49.831 35.827 1.00 31.72 280 ALA A O 1
ATOM 2143 N N . SER A 1 281 ? -12.321 50.397 37.669 1.00 35.16 281 SER A N 1
ATOM 2144 C CA . SER A 1 281 ? -13.781 50.262 37.467 1.00 35.16 281 SER A CA 1
ATOM 2145 C C . SER A 1 281 ? -14.370 50.316 36.029 1.00 35.16 281 SER A C 1
ATOM 2147 O O . SER A 1 281 ? -13.692 50.833 35.147 1.00 35.16 281 SER A O 1
ATOM 2149 N N . PRO A 1 282 ? -15.677 49.994 35.790 1.00 49.03 282 PRO A N 1
ATOM 2150 C CA . PRO A 1 282 ? -16.761 49.828 36.780 1.00 49.03 282 PRO A CA 1
ATOM 2151 C C . PRO A 1 282 ? -17.819 48.707 36.563 1.00 49.03 282 PRO A C 1
ATOM 2153 O O . PRO A 1 282 ? -18.074 48.237 35.465 1.00 49.03 282 PRO A O 1
ATOM 2156 N N . SER A 1 283 ? -18.539 48.456 37.669 1.00 32.22 283 SER A N 1
ATOM 2157 C CA . SER A 1 283 ? -19.992 48.200 37.802 1.00 32.22 283 SER A CA 1
ATOM 2158 C C . SER A 1 283 ? -20.644 46.944 37.201 1.00 32.22 283 SER A C 1
ATOM 2160 O O . SER A 1 283 ? -20.893 46.873 36.008 1.00 32.22 283 SER A O 1
ATOM 2162 N N . SER A 1 284 ? -21.238 46.113 38.070 1.00 33.69 284 SER A N 1
ATOM 2163 C CA . SER A 1 284 ? -22.663 46.276 38.419 1.00 33.69 284 SER A CA 1
ATOM 2164 C C . SER A 1 284 ? -23.045 45.506 39.692 1.00 33.69 284 SER A C 1
ATOM 2166 O O . SER A 1 284 ? -22.613 44.382 39.925 1.00 33.69 284 SER A O 1
ATOM 2168 N N . ARG A 1 285 ? -23.839 46.172 40.534 1.00 37.19 285 ARG A N 1
ATOM 2169 C CA . ARG A 1 285 ? -24.367 45.743 41.836 1.00 37.19 285 ARG A CA 1
ATOM 2170 C C . ARG A 1 285 ? -25.603 44.862 41.657 1.00 37.19 285 ARG A C 1
ATOM 2172 O O . ARG A 1 285 ? -26.476 45.213 40.874 1.00 37.19 285 ARG A O 1
ATOM 2179 N N . ASN A 1 286 ? -25.776 43.877 42.537 1.00 34.00 286 ASN A N 1
ATOM 2180 C CA . ASN A 1 286 ? -26.883 43.955 43.496 1.00 34.00 286 ASN A CA 1
ATOM 2181 C C . ASN A 1 286 ? -26.681 43.010 44.684 1.00 34.00 286 ASN A C 1
ATOM 2183 O O . ASN A 1 286 ? -26.754 41.792 44.571 1.00 34.00 286 ASN A O 1
ATOM 2187 N N . THR A 1 287 ? -26.458 43.623 45.841 1.00 36.62 287 THR A N 1
ATOM 2188 C CA . THR A 1 287 ? -26.562 43.022 47.164 1.00 36.62 287 THR A CA 1
ATOM 2189 C C . THR A 1 287 ? -27.986 43.205 47.681 1.00 36.62 287 THR A C 1
ATOM 2191 O O . THR A 1 287 ? -28.559 44.292 47.605 1.00 36.62 287 THR A O 1
ATOM 2194 N N . ARG A 1 288 ? -28.544 42.160 48.294 1.00 35.34 288 ARG A N 1
ATOM 2195 C CA . ARG A 1 288 ? -29.565 42.324 49.332 1.00 35.34 288 ARG A CA 1
ATOM 2196 C C . ARG A 1 288 ? -29.329 41.283 50.418 1.00 35.34 288 ARG A C 1
ATOM 2198 O O . ARG A 1 288 ? -29.851 40.176 50.370 1.00 35.34 288 ARG A O 1
ATOM 2205 N N . SER A 1 289 ? -28.500 41.659 51.384 1.00 33.75 289 SER A N 1
ATOM 2206 C CA . SER A 1 289 ? -28.362 40.946 52.648 1.00 33.75 289 SER A CA 1
ATOM 2207 C C . SER A 1 289 ? -29.585 41.235 53.514 1.00 33.75 289 SER A C 1
ATOM 2209 O O . SER A 1 289 ? -29.985 42.389 53.677 1.00 33.75 289 SER A O 1
ATOM 2211 N N . ARG A 1 290 ? -30.161 40.182 54.087 1.00 36.88 290 ARG A N 1
ATOM 2212 C CA . ARG A 1 290 ? -31.137 40.236 55.17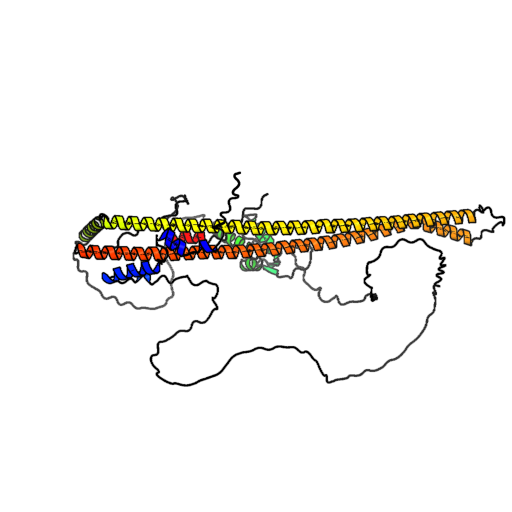5 1.00 36.88 290 ARG A CA 1
ATOM 2213 C C . ARG A 1 290 ? -30.492 39.507 56.360 1.00 36.88 290 ARG A C 1
ATOM 2215 O O . ARG A 1 290 ? -30.020 38.391 56.152 1.00 36.88 290 ARG A O 1
ATOM 2222 N N . PRO A 1 291 ? -30.398 40.108 57.557 1.00 47.91 291 PRO A N 1
ATOM 2223 C CA . PRO A 1 291 ? -29.760 39.460 58.690 1.00 47.91 291 PRO A CA 1
ATOM 2224 C C . PRO A 1 291 ? -30.769 38.510 59.336 1.00 47.91 291 PRO A C 1
ATOM 2226 O O . PRO A 1 291 ? -31.894 38.911 59.637 1.00 47.91 291 PRO A O 1
ATOM 2229 N N . VAL A 1 292 ? -30.374 37.257 59.546 1.00 39.81 292 VAL A N 1
ATOM 2230 C CA . VAL A 1 292 ? -31.062 36.372 60.484 1.00 39.81 292 VAL A CA 1
ATOM 2231 C C . VAL A 1 292 ? -30.081 36.057 61.599 1.00 39.81 292 VAL A C 1
ATOM 2233 O O . VAL A 1 292 ? -29.021 35.473 61.403 1.00 39.81 292 VAL A O 1
ATOM 2236 N N . THR A 1 293 ? -30.466 36.586 62.748 1.00 40.12 293 THR A N 1
ATOM 2237 C CA . THR A 1 293 ? -30.062 36.279 64.111 1.00 40.12 293 THR A CA 1
ATOM 2238 C C . THR A 1 293 ? -29.573 34.850 64.314 1.00 40.12 293 THR A C 1
ATOM 2240 O O . THR A 1 293 ? -30.286 33.890 64.024 1.00 40.12 293 THR A O 1
ATOM 2243 N N . ALA A 1 294 ? -28.383 34.747 64.903 1.00 43.72 294 ALA A N 1
ATOM 2244 C CA . ALA A 1 294 ? -27.882 33.547 65.544 1.00 43.72 294 ALA A CA 1
ATOM 2245 C C . ALA A 1 294 ? -28.884 33.056 66.599 1.00 43.72 294 ALA A C 1
ATOM 2247 O O . ALA A 1 294 ? -29.210 33.779 67.541 1.00 43.72 294 ALA A O 1
ATOM 2248 N N . SER A 1 295 ? -29.345 31.820 66.439 1.00 39.12 295 SER A N 1
ATOM 2249 C CA . SER A 1 295 ? -29.876 31.020 67.532 1.00 39.12 295 SER A CA 1
ATOM 2250 C C . SER A 1 295 ? -28.993 29.786 67.631 1.00 39.12 295 SER A C 1
ATOM 2252 O O . SER A 1 295 ? -28.919 28.974 66.713 1.00 39.12 295 SER A O 1
ATOM 2254 N N . SER A 1 296 ? -28.248 29.748 68.730 1.00 48.28 296 SER A N 1
ATOM 2255 C CA . SER A 1 296 ? -27.535 28.586 69.229 1.00 48.28 296 SER A CA 1
ATOM 2256 C C . SER A 1 296 ? -28.580 27.554 69.652 1.00 48.28 296 SER A C 1
ATOM 2258 O O . SER A 1 296 ? -29.315 27.799 70.608 1.00 48.28 296 SER A O 1
ATOM 2260 N N . ALA A 1 297 ? -28.676 26.446 68.921 1.00 42.44 297 ALA A N 1
ATOM 2261 C CA . ALA A 1 297 ? -29.447 25.274 69.311 1.00 42.44 297 ALA A CA 1
ATOM 2262 C C . ALA A 1 297 ? -28.817 24.014 68.690 1.00 42.44 297 ALA A C 1
ATOM 2264 O O . ALA A 1 297 ? -28.811 23.849 67.475 1.00 42.44 297 ALA A O 1
ATOM 2265 N N . GLU A 1 298 ? -28.284 23.172 69.577 1.00 47.41 298 GLU A N 1
ATOM 2266 C CA . GLU A 1 298 ? -28.141 21.712 69.471 1.00 47.41 298 GLU A CA 1
ATOM 2267 C C . GLU A 1 298 ? -27.360 21.099 68.290 1.00 47.41 298 GLU A C 1
ATOM 2269 O O . GLU A 1 298 ? -27.919 20.585 67.324 1.00 47.41 298 GLU A O 1
ATOM 2274 N N . GLU A 1 299 ? -26.039 20.982 68.460 1.00 46.09 299 GLU A N 1
ATOM 2275 C CA . GLU A 1 299 ? -25.217 19.944 67.816 1.00 46.09 299 GLU A CA 1
ATOM 2276 C C . GLU A 1 299 ? -25.353 18.603 68.570 1.00 46.09 299 GLU A C 1
ATOM 2278 O O . GLU A 1 299 ? -24.436 18.180 69.266 1.00 46.09 299 GLU A O 1
ATOM 2283 N N . ALA A 1 300 ? -26.509 17.936 68.496 1.00 52.06 300 ALA A N 1
ATOM 2284 C CA . ALA A 1 300 ? -26.664 16.557 68.990 1.00 52.06 300 ALA A CA 1
ATOM 2285 C C . ALA A 1 300 ? -27.909 15.842 68.411 1.00 52.06 300 ALA A C 1
ATOM 2287 O O . ALA A 1 300 ? -28.858 15.576 69.144 1.00 52.06 300 ALA A O 1
ATOM 2288 N N . PRO A 1 301 ? -27.968 15.577 67.086 1.00 52.88 301 PRO A N 1
ATOM 2289 C CA . PRO A 1 301 ? -28.583 14.307 66.646 1.00 52.88 301 PRO A CA 1
ATOM 2290 C C . PRO A 1 301 ? -27.987 13.662 65.370 1.00 52.88 301 PRO A C 1
ATOM 2292 O O . PRO A 1 301 ? -28.531 12.677 64.874 1.00 52.88 301 PRO A O 1
ATOM 2295 N N . LEU A 1 302 ? -26.899 14.186 64.788 1.00 53.53 302 LEU A N 1
ATOM 2296 C CA . LEU A 1 302 ? -26.435 13.733 63.463 1.00 53.53 302 LEU A CA 1
ATOM 2297 C C . LEU A 1 302 ? -25.585 12.447 63.469 1.00 53.53 302 LEU A C 1
ATOM 2299 O O . LEU A 1 302 ? -25.635 11.724 62.479 1.00 53.53 302 LEU A O 1
ATOM 2303 N N . SER A 1 303 ? -24.849 12.120 64.544 1.00 59.91 303 SER A N 1
ATOM 2304 C CA . SER A 1 303 ? -24.001 10.906 64.549 1.00 59.91 303 SER A CA 1
ATOM 2305 C C . SER A 1 303 ? -24.796 9.618 64.799 1.00 59.91 303 SER A C 1
ATOM 2307 O O . SER A 1 303 ? -24.560 8.629 64.118 1.00 59.91 303 SER A O 1
ATOM 2309 N N . HIS A 1 304 ? -25.802 9.646 65.682 1.00 58.59 304 HIS A N 1
ATOM 2310 C CA . HIS A 1 304 ? -26.640 8.475 65.988 1.00 58.59 304 HIS A CA 1
ATOM 2311 C C . HIS A 1 304 ? -27.410 7.982 64.756 1.00 58.59 304 HIS A C 1
ATOM 2313 O O . HIS A 1 304 ? -27.481 6.791 64.478 1.00 58.59 304 HIS A O 1
ATOM 2319 N N . ARG A 1 305 ? -27.929 8.921 63.959 1.00 61.06 305 ARG A N 1
ATOM 2320 C CA . ARG A 1 305 ? -28.672 8.610 62.736 1.00 61.06 305 ARG A CA 1
ATOM 2321 C C . ARG A 1 305 ? -27.770 8.033 61.637 1.00 61.06 305 ARG A C 1
ATOM 2323 O O . ARG A 1 305 ? -28.204 7.179 60.877 1.00 61.06 305 ARG A O 1
ATOM 2330 N N . GLN A 1 306 ? -26.506 8.459 61.574 1.00 62.22 306 GLN A N 1
ATOM 2331 C CA . GLN A 1 306 ? -25.514 7.896 60.650 1.00 62.22 306 GLN A CA 1
ATOM 2332 C C . GLN A 1 306 ? -25.054 6.492 61.058 1.00 62.22 306 GLN A C 1
ATOM 2334 O O . GLN A 1 306 ? -24.766 5.672 60.183 1.00 62.22 306 GLN A O 1
ATOM 2339 N N . GLU A 1 307 ? -24.975 6.220 62.361 1.00 67.81 307 GLU A N 1
ATOM 2340 C CA . GLU A 1 307 ? -24.645 4.900 62.905 1.00 67.81 307 GLU A CA 1
ATOM 2341 C C . GLU A 1 307 ? -25.779 3.901 62.636 1.00 67.81 307 GLU A C 1
ATOM 2343 O O . GLU A 1 307 ? -25.513 2.860 62.034 1.00 67.81 307 GLU A O 1
ATOM 2348 N N . GLU A 1 308 ? -27.037 4.256 62.923 1.00 68.25 308 GLU A N 1
ATOM 2349 C CA . GLU A 1 308 ? -28.216 3.429 62.602 1.00 68.25 308 GLU A CA 1
ATOM 2350 C C . GLU A 1 308 ? -28.326 3.142 61.092 1.00 68.25 308 GLU A C 1
ATOM 2352 O O . GLU A 1 308 ? -28.446 1.990 60.678 1.00 68.25 308 GLU A O 1
ATOM 2357 N N . GLU A 1 309 ? -28.149 4.159 60.239 1.00 69.25 309 GLU A N 1
ATOM 2358 C CA . GLU A 1 309 ? -28.129 3.986 58.777 1.00 69.25 309 GLU A CA 1
ATOM 2359 C C . GLU A 1 309 ? -26.962 3.101 58.288 1.00 69.25 309 GLU A C 1
ATOM 2361 O O . GLU A 1 309 ? -27.035 2.497 57.211 1.00 69.25 309 GLU A O 1
ATOM 2366 N N . SER A 1 310 ? -25.856 3.029 59.038 1.00 74.62 310 SER A N 1
ATOM 2367 C CA . SER A 1 310 ? -24.723 2.150 58.725 1.00 74.62 310 SER A CA 1
ATOM 2368 C C . SER A 1 310 ? -24.989 0.696 59.120 1.00 74.62 310 SER A C 1
ATOM 2370 O O . SER A 1 310 ? -24.637 -0.215 58.367 1.00 74.62 310 SER A O 1
ATOM 2372 N N . GLU A 1 311 ? -25.659 0.478 60.252 1.00 76.62 311 GLU A N 1
ATOM 2373 C CA . GLU A 1 311 ? -26.059 -0.846 60.726 1.00 76.62 311 GLU A CA 1
ATOM 2374 C C . GLU A 1 311 ? -27.151 -1.447 59.840 1.00 76.62 311 GLU A C 1
ATOM 2376 O O . GLU A 1 311 ? -27.099 -2.636 59.514 1.00 76.62 311 GLU A O 1
ATOM 2381 N N . ASP A 1 312 ? -28.087 -0.621 59.374 1.00 76.31 312 ASP A N 1
ATOM 2382 C CA . ASP A 1 312 ? -29.108 -1.021 58.411 1.00 76.31 312 ASP A CA 1
ATOM 2383 C C . ASP A 1 312 ? -28.479 -1.419 57.072 1.00 76.31 312 ASP A C 1
ATOM 2385 O O . ASP A 1 312 ? -28.802 -2.476 56.521 1.00 76.31 312 ASP A O 1
ATOM 2389 N N . LEU A 1 313 ? -27.501 -0.652 56.572 1.00 79.56 313 LEU A N 1
ATOM 2390 C CA . LEU A 1 313 ? -26.757 -1.014 55.360 1.00 79.56 313 LEU A CA 1
ATOM 2391 C C . LEU A 1 313 ? -25.960 -2.316 55.545 1.00 79.56 313 LEU A C 1
ATOM 2393 O O . LEU A 1 313 ? -25.958 -3.178 54.661 1.00 79.56 313 LEU A O 1
ATOM 2397 N N . ALA A 1 314 ? -25.301 -2.498 56.690 1.00 82.69 314 ALA A N 1
ATOM 2398 C CA . ALA A 1 314 ? -24.585 -3.732 57.011 1.00 82.69 314 ALA A CA 1
ATOM 2399 C C . ALA A 1 314 ? -25.539 -4.938 57.073 1.00 82.69 314 ALA A C 1
ATOM 2401 O O . ALA A 1 314 ? -25.219 -6.021 56.582 1.00 82.69 314 ALA A O 1
ATOM 2402 N N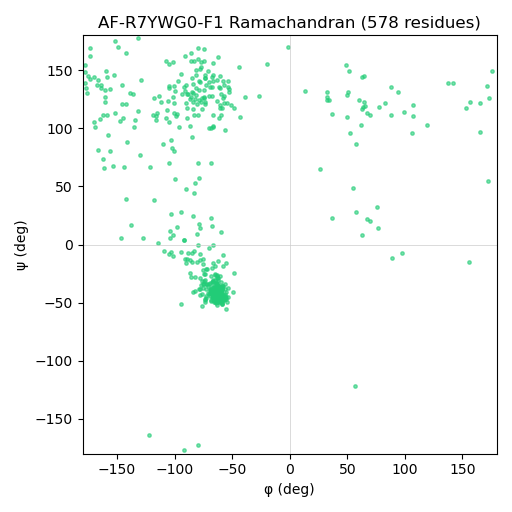 . ARG A 1 315 ? -26.749 -4.747 57.604 1.00 84.81 315 ARG A N 1
ATOM 2403 C CA . ARG A 1 315 ? -27.783 -5.785 57.679 1.00 84.81 315 ARG A CA 1
ATOM 2404 C C . ARG A 1 315 ? -28.358 -6.135 56.308 1.00 84.81 315 ARG A C 1
ATOM 2406 O O . ARG A 1 315 ? -28.527 -7.317 56.020 1.00 84.81 315 ARG A O 1
ATOM 2413 N N . ALA A 1 316 ? -28.621 -5.139 55.461 1.00 81.75 316 ALA A N 1
ATOM 2414 C CA . ALA A 1 316 ? -29.075 -5.345 54.084 1.00 81.75 316 ALA A CA 1
ATOM 2415 C C . ALA A 1 316 ? -28.014 -6.068 53.240 1.00 81.75 316 ALA A C 1
ATOM 2417 O O . ALA A 1 316 ? -28.321 -7.012 52.519 1.00 81.75 316 ALA A O 1
ATOM 2418 N N . THR A 1 317 ? -26.741 -5.690 53.385 1.00 84.56 317 THR A N 1
ATOM 2419 C CA . THR A 1 317 ? -25.629 -6.335 52.664 1.00 84.56 317 THR A CA 1
ATOM 2420 C C . THR A 1 317 ? -25.286 -7.736 53.192 1.00 84.56 317 THR A C 1
ATOM 2422 O O . THR A 1 317 ? -24.703 -8.556 52.474 1.00 84.56 317 THR A O 1
ATOM 2425 N N . ALA A 1 318 ? -25.661 -8.052 54.435 1.00 88.19 318 ALA A N 1
ATOM 2426 C CA . ALA A 1 318 ? -25.531 -9.390 55.007 1.00 88.19 318 ALA A CA 1
ATOM 2427 C C . ALA A 1 318 ? -26.613 -10.374 54.530 1.00 88.19 318 ALA A C 1
ATOM 2429 O O . ALA A 1 318 ? -26.458 -11.581 54.731 1.00 88.19 318 ALA A O 1
ATOM 2430 N N . GLU A 1 319 ? -27.678 -9.889 53.891 1.00 90.69 319 GLU A N 1
ATOM 2431 C CA . GLU A 1 319 ? -28.785 -10.723 53.445 1.00 90.69 319 GLU A CA 1
ATOM 2432 C C . GLU A 1 319 ? -28.367 -11.690 52.320 1.00 90.69 319 GLU A C 1
ATOM 2434 O O . GLU A 1 319 ? -27.674 -11.291 51.377 1.00 90.69 319 GLU A O 1
ATOM 2439 N N . PRO A 1 320 ? -28.768 -12.976 52.374 1.00 92.94 320 PRO A N 1
ATOM 2440 C CA . PRO A 1 320 ? -28.366 -13.954 51.363 1.00 92.94 320 PRO A CA 1
ATOM 2441 C C . PRO A 1 320 ? -28.900 -13.621 49.963 1.00 92.94 320 PRO A C 1
ATOM 2443 O O . PRO A 1 320 ? -28.205 -13.878 48.982 1.00 92.94 320 PRO A O 1
ATOM 2446 N N . THR A 1 321 ? -30.091 -13.020 49.866 1.00 92.62 321 THR A N 1
ATOM 2447 C CA . THR A 1 321 ? -30.706 -12.585 48.599 1.00 92.62 321 THR A CA 1
ATOM 2448 C C . THR A 1 321 ? -29.858 -11.503 47.929 1.00 92.62 321 THR A C 1
ATOM 2450 O O . THR A 1 321 ? -29.517 -11.631 46.754 1.00 92.62 321 THR A O 1
ATOM 2453 N N . PHE A 1 322 ? -29.404 -10.511 48.701 1.00 91.94 322 PHE A N 1
ATOM 2454 C CA . PHE A 1 322 ? -28.491 -9.468 48.239 1.00 91.94 322 PHE A CA 1
ATOM 2455 C C . PHE A 1 322 ? -27.168 -10.042 47.736 1.00 91.94 322 PHE A C 1
ATOM 2457 O O . PHE A 1 322 ? -26.712 -9.701 46.647 1.00 91.94 322 PHE A O 1
ATOM 2464 N N . ARG A 1 323 ? -26.540 -10.934 48.512 1.00 92.75 323 ARG A N 1
ATOM 2465 C CA . ARG A 1 323 ? -25.261 -11.550 48.122 1.00 92.75 323 ARG A CA 1
ATOM 2466 C C . ARG A 1 323 ? -25.391 -12.376 46.846 1.00 92.75 323 ARG A C 1
ATOM 2468 O O . ARG A 1 323 ? -24.506 -12.317 46.000 1.00 92.75 323 ARG A O 1
ATOM 2475 N N . ALA A 1 324 ? -26.492 -13.111 46.692 1.00 94.06 324 ALA A N 1
ATOM 2476 C CA . ALA A 1 324 ? -26.774 -13.853 45.469 1.00 94.06 324 ALA A CA 1
ATOM 2477 C C . ALA A 1 324 ? -26.960 -12.911 44.269 1.00 94.06 324 ALA A C 1
ATOM 2479 O O . ALA A 1 324 ? -26.369 -13.147 43.216 1.00 94.06 324 ALA A O 1
ATOM 2480 N N . LEU A 1 325 ? -27.712 -11.818 44.439 1.00 94.06 325 LEU A N 1
ATOM 2481 C CA . LEU A 1 325 ? -27.923 -10.806 43.401 1.00 94.06 325 LEU A CA 1
ATOM 2482 C C . LEU A 1 325 ? -26.603 -10.135 42.985 1.00 94.06 325 LEU A C 1
ATOM 2484 O O . LEU A 1 325 ? -26.337 -9.962 41.798 1.00 94.06 325 LEU A O 1
ATOM 2488 N N . ARG A 1 326 ? -25.730 -9.835 43.954 1.00 92.62 326 ARG A N 1
ATOM 2489 C CA . ARG A 1 326 ? -24.381 -9.305 43.712 1.00 92.62 326 ARG A CA 1
ATOM 2490 C C . ARG A 1 326 ? -23.490 -10.261 42.945 1.00 92.62 326 ARG A C 1
ATOM 2492 O O . ARG A 1 326 ? -22.885 -9.853 41.961 1.00 92.62 326 ARG A O 1
ATOM 2499 N N . ALA A 1 327 ? -23.453 -11.524 43.356 1.00 93.75 327 ALA A N 1
ATOM 2500 C CA . ALA A 1 327 ? -22.679 -12.538 42.655 1.00 93.75 327 ALA A CA 1
ATOM 2501 C C . ALA A 1 327 ? -23.148 -12.687 41.196 1.00 93.75 327 ALA A C 1
ATOM 2503 O O . ALA A 1 327 ? -22.326 -12.832 40.296 1.00 93.75 327 ALA A O 1
ATOM 2504 N N . GLN A 1 328 ? -24.459 -12.594 40.935 1.00 94.81 328 GLN A N 1
ATOM 2505 C CA . GLN A 1 328 ? -24.993 -12.602 39.569 1.00 94.81 328 GLN A CA 1
ATOM 2506 C C . GLN A 1 328 ? -24.583 -11.356 38.768 1.00 94.81 328 GLN A C 1
ATOM 2508 O O . GLN A 1 328 ? -24.212 -11.491 37.601 1.00 94.81 328 GLN A O 1
ATOM 2513 N N . GLN A 1 329 ? -24.618 -10.168 39.385 1.00 95.12 329 GLN A N 1
ATOM 2514 C CA . GLN A 1 329 ? -24.164 -8.915 38.770 1.00 95.12 329 GLN A CA 1
ATOM 2515 C C . GLN A 1 329 ? -22.688 -8.995 38.362 1.00 95.12 329 GLN A C 1
ATOM 2517 O O . GLN A 1 329 ? -22.349 -8.717 37.212 1.00 95.12 329 GLN A O 1
ATOM 2522 N N . GLU A 1 330 ? -21.821 -9.411 39.286 1.00 93.81 330 GLU A N 1
ATOM 2523 C CA . GLU A 1 330 ? -20.382 -9.572 39.048 1.00 93.81 330 GLU A CA 1
ATOM 2524 C C . GLU A 1 330 ? -20.117 -10.579 37.927 1.00 93.81 330 GLU A C 1
ATOM 2526 O O . GLU A 1 330 ? -19.400 -10.272 36.975 1.00 93.81 330 GLU A O 1
ATOM 2531 N N . GLN A 1 331 ? -20.777 -11.739 37.970 1.00 95.31 331 GLN A N 1
ATOM 2532 C CA . GLN A 1 331 ? -20.625 -12.770 36.948 1.00 95.31 331 GLN A CA 1
ATOM 2533 C C . GLN A 1 331 ? -21.063 -12.281 35.557 1.00 95.31 331 GLN A C 1
ATOM 2535 O O . GLN A 1 331 ? -20.435 -12.614 34.552 1.00 95.31 331 GLN A O 1
ATOM 2540 N N . GLU A 1 332 ? -22.142 -11.499 35.460 1.00 94.88 332 GLU A N 1
ATOM 2541 C CA . GLU A 1 332 ? -22.581 -10.932 34.182 1.00 94.88 332 GLU A CA 1
ATOM 2542 C C . GLU A 1 332 ? -21.597 -9.881 33.654 1.00 94.88 332 GLU A C 1
ATOM 2544 O O . GLU A 1 332 ? -21.295 -9.866 32.458 1.00 94.88 332 GLU A O 1
ATOM 2549 N N . TYR A 1 333 ? -21.041 -9.043 34.534 1.00 94.75 333 TYR A N 1
ATOM 2550 C CA . TYR A 1 333 ? -20.011 -8.077 34.155 1.00 94.75 333 TYR A CA 1
ATOM 2551 C C . TYR A 1 333 ? -18.737 -8.778 33.667 1.00 94.75 333 TYR A C 1
ATOM 2553 O O . TYR A 1 333 ? -18.170 -8.376 32.651 1.00 94.75 333 TYR A O 1
ATOM 2561 N N . GLU A 1 334 ? -18.304 -9.844 34.341 1.00 94.38 334 GLU A N 1
ATOM 2562 C CA . GLU A 1 334 ? -17.161 -10.657 33.920 1.00 94.38 334 GLU A CA 1
ATOM 2563 C C . GLU A 1 334 ? -17.390 -11.282 32.542 1.00 94.38 334 GLU A C 1
ATOM 2565 O O . GLU A 1 334 ? -16.523 -11.174 31.669 1.00 94.38 334 GLU A O 1
ATOM 2570 N N . ARG A 1 335 ? -18.574 -11.871 32.305 1.00 95.44 335 ARG A N 1
ATOM 2571 C CA . ARG A 1 335 ? -18.944 -12.404 30.984 1.00 95.44 335 ARG A CA 1
ATOM 2572 C C . ARG A 1 335 ? -18.898 -11.323 29.908 1.00 95.44 335 ARG A C 1
ATOM 2574 O O . ARG A 1 335 ? -18.352 -11.573 28.835 1.00 95.44 335 ARG A O 1
ATOM 2581 N N . LEU A 1 336 ? -19.415 -10.122 30.187 1.00 95.69 336 LEU A N 1
ATOM 2582 C CA . LEU A 1 336 ? -19.378 -9.007 29.238 1.00 95.69 336 LEU A CA 1
ATOM 2583 C C . LEU A 1 336 ? -17.940 -8.595 28.910 1.00 95.69 336 LEU A C 1
ATOM 2585 O O . LEU A 1 336 ? -17.593 -8.465 27.738 1.00 95.69 336 LEU A O 1
ATOM 2589 N N . VAL A 1 337 ? -17.094 -8.405 29.924 1.00 94.44 337 VAL A N 1
ATOM 2590 C CA . VAL A 1 337 ? -15.697 -7.995 29.723 1.00 94.44 337 VAL A CA 1
ATOM 2591 C C . VAL A 1 337 ? -14.922 -9.067 28.954 1.00 94.44 337 VAL A C 1
ATOM 2593 O O . VAL A 1 337 ? -14.201 -8.737 28.011 1.00 94.44 337 VAL A O 1
ATOM 2596 N N . ALA A 1 338 ? -15.098 -10.346 29.294 1.00 93.50 338 ALA A N 1
ATOM 2597 C CA . ALA A 1 338 ? -14.481 -11.456 28.571 1.00 93.50 338 ALA A CA 1
ATOM 2598 C C . ALA A 1 338 ? -14.944 -11.515 27.105 1.00 93.50 338 ALA A C 1
ATOM 2600 O O . ALA A 1 338 ? -14.129 -11.702 26.197 1.00 93.50 338 ALA A O 1
ATOM 2601 N N . PHE A 1 339 ? -16.237 -11.298 26.858 1.00 95.38 339 PHE A N 1
ATOM 2602 C CA . PHE A 1 339 ? -16.805 -11.253 25.515 1.00 95.38 339 PHE A CA 1
ATOM 2603 C C . PHE A 1 339 ? -16.257 -10.081 24.691 1.00 95.38 339 PHE A C 1
ATOM 2605 O O . PHE A 1 339 ? -15.808 -10.276 23.564 1.00 95.38 339 PHE A O 1
ATOM 2612 N N . GLU A 1 340 ? -16.198 -8.875 25.255 1.00 95.00 340 GLU A N 1
ATOM 2613 C CA . GLU A 1 340 ? -15.603 -7.713 24.586 1.00 95.00 340 GLU A CA 1
ATOM 2614 C C . GLU A 1 340 ? -14.121 -7.938 24.251 1.00 95.00 340 GLU A C 1
ATOM 2616 O O . GLU A 1 340 ? -13.668 -7.593 23.159 1.00 95.00 340 GLU A O 1
ATOM 2621 N N . GLN A 1 341 ? -13.356 -8.562 25.154 1.00 93.38 341 GLN A N 1
ATOM 2622 C CA . GLN A 1 341 ? -11.970 -8.943 24.876 1.00 93.38 341 GLN A CA 1
ATOM 2623 C C . GLN A 1 341 ? -11.876 -9.958 23.731 1.00 93.38 341 GLN A C 1
ATOM 2625 O O . GLN A 1 341 ? -11.008 -9.821 22.867 1.00 93.38 341 GLN A O 1
ATOM 2630 N N . LYS A 1 342 ? -12.764 -10.960 23.695 1.00 93.44 342 LYS A N 1
ATOM 2631 C CA . LYS A 1 342 ? -12.856 -11.934 22.596 1.00 93.44 342 LYS A CA 1
ATOM 2632 C C . LYS A 1 342 ? -13.155 -11.231 21.269 1.00 93.44 342 LYS A C 1
ATOM 2634 O O . LYS A 1 342 ? -12.464 -11.500 20.289 1.00 93.44 342 LYS A O 1
ATOM 2639 N N . GLN A 1 343 ? -14.094 -10.282 21.245 1.00 94.38 343 GLN A N 1
ATOM 2640 C CA . GLN A 1 343 ? -14.412 -9.486 20.054 1.00 94.38 343 GLN A CA 1
ATOM 2641 C C . GLN A 1 343 ? -13.220 -8.637 19.586 1.00 94.38 343 GLN A C 1
ATOM 2643 O O . GLN A 1 343 ? -12.885 -8.660 18.404 1.00 94.38 343 GLN A O 1
ATOM 2648 N N . ARG A 1 344 ? -12.529 -7.940 20.499 1.00 93.75 344 ARG A N 1
ATOM 2649 C CA . ARG A 1 344 ? -11.328 -7.148 20.169 1.00 93.75 344 ARG A CA 1
ATOM 2650 C C . ARG A 1 344 ? -10.204 -8.015 19.607 1.00 93.75 344 ARG A C 1
ATOM 2652 O O . ARG A 1 344 ? -9.590 -7.642 18.614 1.00 93.75 344 ARG A O 1
ATOM 2659 N N . LYS A 1 345 ? -9.953 -9.182 20.210 1.00 91.94 345 LYS A N 1
ATOM 2660 C CA . LYS A 1 345 ? -8.953 -10.144 19.720 1.00 91.94 345 LYS A CA 1
ATOM 2661 C C . LYS A 1 345 ? -9.315 -10.679 18.335 1.00 91.94 345 LYS A C 1
ATOM 2663 O O . LYS A 1 345 ? -8.441 -10.756 17.478 1.00 91.94 345 LYS A O 1
ATOM 2668 N N . ALA A 1 346 ? -10.586 -11.013 18.107 1.00 90.50 346 ALA A N 1
ATOM 2669 C CA . ALA A 1 346 ? -11.065 -11.461 16.802 1.00 90.50 346 ALA A CA 1
ATOM 2670 C C . ALA A 1 346 ? -10.894 -10.370 15.732 1.00 90.50 346 ALA A C 1
ATOM 2672 O O . ALA A 1 346 ? -10.358 -10.652 14.662 1.00 90.50 346 ALA A O 1
ATOM 2673 N N . LEU A 1 347 ? -11.261 -9.122 16.048 1.00 92.88 347 LEU A N 1
ATOM 2674 C CA . LEU A 1 347 ? -11.092 -7.985 15.144 1.00 92.88 347 LEU A CA 1
ATOM 2675 C C . LEU A 1 347 ? -9.615 -7.737 14.829 1.00 92.88 347 LEU A C 1
ATOM 2677 O O . LEU A 1 347 ? -9.248 -7.677 13.663 1.00 92.88 347 LEU A O 1
ATOM 2681 N N . ALA A 1 348 ? -8.748 -7.689 15.842 1.00 91.94 348 ALA A N 1
ATOM 2682 C CA . ALA A 1 348 ? -7.309 -7.525 15.642 1.00 91.94 348 ALA A CA 1
ATOM 2683 C C . ALA A 1 348 ? -6.707 -8.652 14.781 1.00 91.94 348 ALA A C 1
ATOM 2685 O O . ALA A 1 348 ? -5.854 -8.393 13.930 1.00 91.94 348 ALA A O 1
ATOM 2686 N N . GLY A 1 349 ? -7.174 -9.892 14.966 1.00 89.94 349 GLY A N 1
ATOM 2687 C CA . GLY A 1 349 ? -6.795 -11.034 14.134 1.00 89.94 349 GLY A CA 1
ATOM 2688 C C . GLY A 1 349 ? -7.203 -10.859 12.669 1.00 89.94 349 GLY A C 1
ATOM 2689 O O . GLY A 1 349 ? -6.368 -11.029 11.781 1.00 89.94 349 GLY A O 1
ATOM 2690 N N . TYR A 1 350 ? -8.451 -10.456 12.415 1.00 92.44 350 TYR A N 1
ATOM 2691 C CA . TYR A 1 350 ? -8.954 -10.161 11.069 1.00 92.44 350 TYR A CA 1
ATOM 2692 C C . TYR A 1 350 ? -8.182 -9.013 10.401 1.00 92.44 350 TYR A C 1
ATOM 2694 O O . TYR A 1 350 ? -7.727 -9.144 9.267 1.00 92.44 350 TYR A O 1
ATOM 2702 N N . GLN A 1 351 ? -7.947 -7.918 11.125 1.00 93.12 351 GLN A N 1
ATOM 2703 C CA . GLN A 1 351 ? -7.185 -6.770 10.630 1.00 93.12 351 GLN A CA 1
ATOM 2704 C C . GLN A 1 351 ? -5.739 -7.143 10.277 1.00 93.12 351 GLN A C 1
ATOM 2706 O O . GLN A 1 351 ? -5.211 -6.702 9.255 1.00 93.12 351 GLN A O 1
ATOM 2711 N N . ALA A 1 352 ? -5.087 -7.970 11.100 1.00 92.88 352 ALA A N 1
ATOM 2712 C CA . ALA A 1 352 ? -3.743 -8.468 10.820 1.00 92.88 352 ALA A CA 1
ATOM 2713 C C . ALA A 1 352 ? -3.709 -9.375 9.582 1.00 92.88 352 ALA A C 1
ATOM 2715 O O . ALA A 1 352 ? -2.791 -9.260 8.769 1.00 92.88 352 ALA A O 1
ATOM 2716 N N . TRP A 1 353 ? -4.710 -10.245 9.423 1.00 94.56 353 TRP A N 1
ATOM 2717 C CA . TRP A 1 353 ? -4.863 -11.080 8.233 1.00 94.56 353 TRP A CA 1
ATOM 2718 C C . TRP A 1 353 ? -5.064 -10.231 6.971 1.00 94.56 353 TRP A C 1
ATOM 2720 O O . TRP A 1 353 ? -4.316 -10.398 6.012 1.00 94.56 353 TRP A O 1
ATOM 2730 N N . SER A 1 354 ? -5.975 -9.257 7.007 1.00 94.19 354 SER A N 1
ATOM 2731 C CA . SER A 1 354 ? -6.264 -8.374 5.872 1.00 94.19 354 SER A CA 1
ATOM 2732 C C . SER A 1 354 ? -5.046 -7.535 5.453 1.00 94.19 354 SER A C 1
ATOM 2734 O O . SER A 1 354 ? -4.753 -7.426 4.264 1.00 94.19 354 SER A O 1
ATOM 2736 N N . ARG A 1 355 ? -4.256 -7.019 6.413 1.00 94.94 355 ARG A N 1
ATOM 2737 C CA . ARG A 1 355 ? -2.980 -6.337 6.109 1.00 94.94 355 ARG A CA 1
ATOM 2738 C C . ARG A 1 355 ? -1.976 -7.265 5.428 1.00 94.94 355 ARG A C 1
ATOM 2740 O O . ARG A 1 355 ? -1.319 -6.848 4.482 1.00 94.94 355 ARG A O 1
ATOM 2747 N N . ARG A 1 356 ? -1.856 -8.513 5.895 1.00 96.06 356 ARG A N 1
ATOM 2748 C CA . ARG A 1 356 ? -0.953 -9.504 5.291 1.00 96.06 356 ARG A CA 1
ATOM 2749 C C . ARG A 1 356 ? -1.387 -9.870 3.874 1.00 96.06 356 ARG A C 1
ATOM 2751 O O . ARG A 1 356 ? -0.542 -9.982 2.999 1.00 96.06 356 ARG A O 1
ATOM 2758 N N . GLU A 1 357 ? -2.684 -10.050 3.651 1.00 96.69 357 GLU A N 1
ATOM 2759 C CA . GLU A 1 357 ? -3.230 -10.333 2.323 1.00 96.69 357 GLU A CA 1
ATOM 2760 C C . GLU A 1 357 ? -3.005 -9.159 1.359 1.00 96.69 357 GLU A C 1
ATOM 2762 O O . GLU A 1 357 ? -2.623 -9.366 0.209 1.00 96.69 357 GLU A O 1
ATOM 2767 N N . LEU A 1 358 ? -3.212 -7.920 1.818 1.00 96.75 358 LEU A N 1
ATOM 2768 C CA . LEU A 1 358 ? -2.916 -6.732 1.021 1.00 96.75 358 LEU A CA 1
ATOM 2769 C C . LEU A 1 358 ? -1.419 -6.650 0.679 1.00 96.75 358 LEU A C 1
ATOM 2771 O O . LEU A 1 358 ? -1.089 -6.482 -0.491 1.00 96.75 358 LEU A O 1
ATOM 2775 N N . ALA A 1 359 ? -0.535 -6.845 1.664 1.00 96.62 359 ALA A N 1
ATOM 2776 C CA . ALA A 1 359 ? 0.914 -6.876 1.453 1.00 96.62 359 ALA A CA 1
ATOM 2777 C C . ALA A 1 359 ? 1.324 -7.946 0.427 1.00 96.62 359 ALA A C 1
ATOM 2779 O O . ALA A 1 359 ? 1.989 -7.619 -0.547 1.00 96.62 359 ALA A O 1
ATOM 2780 N N . GLY A 1 360 ? 0.817 -9.178 0.554 1.00 96.69 360 GLY A N 1
ATOM 2781 C CA . GLY A 1 360 ? 1.096 -10.241 -0.418 1.00 96.69 360 GLY A CA 1
ATOM 2782 C C . GLY A 1 360 ? 0.664 -9.883 -1.846 1.00 96.69 360 GLY A C 1
ATOM 2783 O O . GLY A 1 360 ? 1.401 -10.127 -2.795 1.00 96.69 360 GLY A O 1
ATOM 2784 N N . ARG A 1 361 ? -0.486 -9.214 -2.016 1.00 98.31 361 ARG A N 1
ATOM 2785 C CA . ARG A 1 361 ? -0.926 -8.712 -3.333 1.00 98.31 361 ARG A CA 1
ATOM 2786 C C . ARG A 1 361 ? -0.055 -7.574 -3.877 1.00 98.31 361 ARG A C 1
ATOM 2788 O O . ARG A 1 361 ? -0.045 -7.354 -5.090 1.00 98.31 361 ARG A O 1
ATOM 2795 N N . HIS A 1 362 ? 0.600 -6.790 -3.022 1.00 97.50 362 HIS A N 1
ATOM 2796 C CA . HIS A 1 362 ? 1.574 -5.787 -3.463 1.00 97.50 362 HIS A CA 1
ATOM 2797 C C . HIS A 1 362 ? 2.867 -6.454 -3.915 1.00 97.50 362 HIS A C 1
ATOM 2799 O O . HIS A 1 362 ? 3.293 -6.194 -5.039 1.00 97.50 362 HIS A O 1
ATOM 2805 N N . ASP A 1 363 ? 3.394 -7.379 -3.115 1.00 97.56 363 ASP A N 1
ATOM 2806 C CA . ASP A 1 363 ? 4.608 -8.135 -3.429 1.00 97.56 363 ASP A CA 1
ATOM 2807 C C . ASP A 1 363 ? 4.464 -8.871 -4.774 1.00 97.56 363 ASP A C 1
ATOM 2809 O O . ASP A 1 363 ? 5.304 -8.731 -5.661 1.00 97.56 363 ASP A O 1
ATOM 2813 N N . GLU A 1 364 ? 3.342 -9.566 -4.997 1.00 98.38 364 GLU A N 1
ATOM 2814 C CA . GLU A 1 364 ? 3.058 -10.250 -6.268 1.00 98.38 364 GLU A CA 1
ATOM 2815 C C . GLU A 1 364 ? 3.036 -9.287 -7.470 1.00 98.38 364 GLU A C 1
ATOM 2817 O O . GLU A 1 364 ? 3.575 -9.596 -8.539 1.00 98.38 364 GLU A O 1
ATOM 2822 N N . ARG A 1 365 ? 2.423 -8.103 -7.316 1.00 98.38 365 ARG A N 1
ATOM 2823 C CA . ARG A 1 365 ? 2.380 -7.080 -8.376 1.00 98.38 365 ARG A CA 1
ATOM 2824 C C . ARG A 1 365 ? 3.765 -6.497 -8.656 1.00 98.38 365 ARG A C 1
ATOM 2826 O O . ARG A 1 365 ? 4.098 -6.265 -9.821 1.00 98.38 365 ARG A O 1
ATOM 2833 N N . GLU A 1 366 ? 4.564 -6.263 -7.619 1.00 98.19 366 GLU A N 1
ATOM 2834 C CA . GLU A 1 366 ? 5.940 -5.776 -7.738 1.00 98.19 366 GLU A CA 1
ATOM 2835 C C . GLU A 1 366 ? 6.846 -6.792 -8.430 1.00 98.19 366 GLU A C 1
ATOM 2837 O O . GLU A 1 366 ? 7.567 -6.436 -9.368 1.00 98.19 366 GLU A O 1
ATOM 2842 N N . GLU A 1 367 ? 6.776 -8.063 -8.034 1.00 98.31 367 GLU A N 1
ATOM 2843 C CA . GLU A 1 367 ? 7.520 -9.152 -8.665 1.00 98.31 367 GLU A CA 1
ATOM 2844 C C . GLU A 1 367 ? 7.142 -9.306 -10.141 1.00 98.31 367 GLU A C 1
ATOM 2846 O O . GLU A 1 367 ? 8.019 -9.403 -11.008 1.00 98.31 367 GLU A O 1
ATOM 2851 N N . GLU A 1 368 ? 5.844 -9.273 -10.462 1.00 98.56 368 GLU A N 1
ATOM 2852 C CA . GLU A 1 368 ? 5.375 -9.373 -11.842 1.00 98.56 368 GLU A CA 1
ATOM 2853 C C . GLU A 1 368 ? 5.861 -8.184 -12.688 1.00 98.56 368 GLU A C 1
ATOM 2855 O O . GLU A 1 368 ? 6.323 -8.365 -13.823 1.00 98.56 368 GLU A O 1
ATOM 2860 N N . LEU A 1 369 ? 5.795 -6.963 -12.147 1.00 98.44 369 LEU A N 1
ATOM 2861 C CA . LEU A 1 369 ? 6.298 -5.766 -12.819 1.00 98.44 369 LEU A CA 1
ATOM 2862 C C . LEU A 1 369 ? 7.816 -5.841 -13.015 1.00 98.44 369 LEU A C 1
ATOM 2864 O O . LEU A 1 369 ? 8.303 -5.577 -14.115 1.00 98.44 369 LEU A O 1
ATOM 2868 N N . SER A 1 370 ? 8.556 -6.261 -11.988 1.00 98.12 370 SER A N 1
ATOM 2869 C CA . SER A 1 370 ? 10.007 -6.452 -12.026 1.00 98.12 370 SER A CA 1
ATOM 2870 C C . SER A 1 370 ? 10.413 -7.475 -13.090 1.00 98.12 370 SER A C 1
ATOM 2872 O O . SER A 1 370 ? 11.291 -7.199 -13.907 1.00 98.12 370 SER A O 1
ATOM 2874 N N . LYS A 1 371 ? 9.707 -8.606 -13.180 1.00 98.44 371 LYS A N 1
ATOM 2875 C CA . LYS A 1 371 ? 9.928 -9.615 -14.222 1.00 98.44 371 LYS A CA 1
ATOM 2876 C C . LYS A 1 371 ? 9.644 -9.075 -15.625 1.00 98.44 371 LYS A C 1
ATOM 2878 O O . LYS A 1 371 ? 10.448 -9.242 -16.539 1.00 98.44 371 LYS A O 1
ATOM 2883 N N . LYS A 1 372 ? 8.523 -8.372 -15.825 1.00 98.50 372 LYS A N 1
ATOM 2884 C CA . LYS A 1 372 ? 8.223 -7.713 -17.114 1.00 98.50 372 LYS A CA 1
ATOM 2885 C C . LYS A 1 372 ? 9.316 -6.714 -17.490 1.00 98.50 372 LYS A C 1
ATOM 2887 O O . LYS A 1 372 ? 9.652 -6.552 -18.665 1.00 98.50 372 LYS A O 1
ATOM 2892 N N . HIS A 1 373 ? 9.853 -6.026 -16.489 1.00 98.56 373 HIS A N 1
ATOM 2893 C CA . HIS A 1 373 ? 10.917 -5.047 -16.619 1.00 98.56 373 HIS A CA 1
ATOM 2894 C C . HIS A 1 373 ? 12.245 -5.677 -17.047 1.00 98.56 373 HIS A C 1
ATOM 2896 O O . HIS A 1 373 ? 12.837 -5.190 -18.013 1.00 98.56 373 HIS A O 1
ATOM 2902 N N . THR A 1 374 ? 12.679 -6.765 -16.408 1.00 98.19 374 THR A N 1
ATOM 2903 C CA . THR A 1 374 ? 13.909 -7.484 -16.784 1.00 98.19 374 THR A CA 1
ATOM 2904 C C . THR A 1 374 ? 13.815 -8.040 -18.200 1.00 98.19 374 THR A C 1
ATOM 2906 O O . THR A 1 374 ? 14.658 -7.715 -19.035 1.00 98.19 374 THR A O 1
ATOM 2909 N N . GLU A 1 375 ? 12.733 -8.746 -18.539 1.00 98.38 375 GLU A N 1
ATOM 2910 C CA . GLU A 1 375 ? 12.561 -9.304 -19.885 1.00 98.38 375 GLU A CA 1
ATOM 2911 C C . GLU A 1 375 ? 12.485 -8.212 -20.973 1.00 98.38 375 GLU A C 1
ATOM 2913 O O . GLU A 1 375 ? 12.784 -8.439 -22.148 1.00 98.38 375 GLU A O 1
ATOM 2918 N N . ALA A 1 376 ? 12.001 -7.012 -20.637 1.00 98.00 376 ALA A N 1
ATOM 2919 C CA . ALA A 1 376 ? 11.960 -5.898 -21.579 1.00 98.00 376 ALA A CA 1
ATOM 2920 C C . ALA A 1 376 ? 13.347 -5.281 -21.822 1.00 98.00 376 ALA A C 1
ATOM 2922 O O . ALA A 1 376 ? 13.582 -4.778 -22.925 1.00 98.00 376 ALA A O 1
ATOM 2923 N N . LEU A 1 377 ? 14.230 -5.300 -20.819 1.00 97.88 377 LEU A N 1
ATOM 2924 C CA . LEU A 1 377 ? 15.625 -4.877 -20.955 1.00 97.88 377 LEU A CA 1
ATOM 2925 C C . LEU A 1 377 ? 16.429 -5.903 -21.753 1.00 97.88 377 LEU A C 1
ATOM 2927 O O . LEU A 1 377 ? 17.066 -5.512 -22.725 1.00 97.88 377 LEU A O 1
ATOM 2931 N N . GLU A 1 378 ? 16.294 -7.194 -21.450 1.00 97.56 378 GLU A N 1
ATOM 2932 C CA . GLU A 1 378 ? 16.946 -8.278 -22.201 1.00 97.56 378 GLU A CA 1
ATOM 2933 C C . GLU A 1 378 ? 16.611 -8.199 -23.699 1.00 97.56 378 GLU A C 1
ATOM 2935 O O . GLU A 1 378 ? 17.497 -8.117 -24.549 1.00 97.56 378 GLU A O 1
ATOM 2940 N N . ARG A 1 379 ? 15.321 -8.072 -24.048 1.00 98.38 379 ARG A N 1
ATOM 2941 C CA . ARG A 1 379 ? 14.888 -7.912 -25.450 1.00 98.38 379 ARG A CA 1
ATOM 2942 C C . ARG A 1 379 ? 15.404 -6.631 -26.111 1.00 98.38 379 ARG A C 1
ATOM 2944 O O . ARG A 1 379 ? 15.471 -6.559 -27.341 1.00 98.38 379 ARG A O 1
ATOM 2951 N N . LEU A 1 380 ? 15.669 -5.572 -25.342 1.00 97.88 380 LEU A N 1
ATOM 2952 C CA . LEU A 1 380 ? 16.272 -4.349 -25.874 1.00 97.88 380 LEU A CA 1
ATOM 2953 C C . LEU A 1 380 ? 17.755 -4.588 -26.163 1.00 97.88 380 LEU A C 1
ATOM 2955 O O . LEU A 1 380 ? 18.208 -4.255 -27.255 1.00 97.88 380 LEU A O 1
ATOM 2959 N N . GLU A 1 381 ? 18.479 -5.192 -25.226 1.00 97.75 381 GLU A N 1
ATOM 2960 C CA . GLU A 1 381 ? 19.897 -5.529 -25.353 1.00 97.75 381 GLU A CA 1
ATOM 2961 C C . GLU A 1 381 ? 20.151 -6.474 -26.531 1.00 97.75 381 GLU A C 1
ATOM 2963 O O . GLU A 1 381 ? 21.002 -6.181 -27.370 1.00 97.75 381 GLU A O 1
ATOM 2968 N N . GLU A 1 382 ? 19.350 -7.530 -26.690 1.00 97.56 382 GLU A N 1
ATOM 2969 C CA . GLU A 1 382 ? 19.423 -8.445 -27.838 1.00 97.56 382 GLU A CA 1
ATOM 2970 C C . GLU A 1 382 ? 19.329 -7.698 -29.178 1.00 97.56 382 GLU A C 1
ATOM 2972 O O . GLU A 1 382 ? 20.129 -7.920 -30.090 1.00 97.56 382 GLU A O 1
ATOM 2977 N N . LYS A 1 383 ? 18.391 -6.747 -29.294 1.00 98.19 383 LYS A N 1
ATOM 2978 C CA . LYS A 1 383 ? 18.235 -5.913 -30.498 1.00 98.19 383 LYS A CA 1
ATOM 2979 C C . LYS A 1 383 ? 19.421 -4.977 -30.710 1.00 98.19 383 LYS A C 1
ATOM 2981 O O . LYS A 1 383 ? 19.803 -4.727 -31.853 1.00 98.19 383 LYS A O 1
ATOM 2986 N N . GLN A 1 384 ? 19.985 -4.431 -29.635 1.00 98.06 384 GLN A N 1
ATOM 2987 C CA . GLN A 1 384 ? 21.157 -3.560 -29.707 1.00 98.06 384 GLN A CA 1
ATOM 2988 C C . GLN A 1 384 ? 22.390 -4.333 -30.184 1.00 98.06 384 GLN A C 1
ATOM 2990 O O . GLN A 1 384 ? 23.084 -3.870 -31.092 1.00 98.06 384 GLN A O 1
ATOM 2995 N N . VAL A 1 385 ? 22.613 -5.527 -29.631 1.00 98.06 385 VAL A N 1
ATOM 2996 C CA . VAL A 1 385 ? 23.693 -6.434 -30.033 1.00 98.06 385 VAL A CA 1
ATOM 2997 C C . VAL A 1 385 ? 23.527 -6.858 -31.491 1.00 98.06 385 VAL A C 1
ATOM 2999 O O . VAL A 1 385 ? 24.480 -6.740 -32.258 1.00 98.06 385 VAL A O 1
ATOM 3002 N N . ALA A 1 386 ? 22.325 -7.269 -31.908 1.00 97.56 386 ALA A N 1
ATOM 3003 C CA . ALA A 1 386 ? 22.047 -7.634 -33.298 1.00 97.56 386 ALA A CA 1
ATOM 3004 C C . ALA A 1 386 ? 22.359 -6.482 -34.271 1.00 97.56 386 ALA A C 1
ATOM 3006 O O . ALA A 1 386 ? 23.081 -6.674 -35.247 1.00 97.56 386 ALA A O 1
ATOM 3007 N N . ALA A 1 387 ? 21.919 -5.259 -33.958 1.00 97.81 387 ALA A N 1
ATOM 3008 C CA . ALA A 1 387 ? 22.204 -4.086 -34.784 1.00 97.81 387 ALA A CA 1
ATOM 3009 C C . ALA A 1 387 ? 23.710 -3.763 -34.880 1.00 97.81 387 ALA A C 1
ATOM 3011 O O . ALA A 1 387 ? 24.181 -3.338 -35.936 1.00 97.81 387 ALA A O 1
ATOM 3012 N N . GLU A 1 388 ? 24.482 -3.957 -33.802 1.00 98.00 388 GLU A N 1
ATOM 3013 C CA . GLU A 1 388 ? 25.944 -3.811 -33.854 1.00 98.00 388 GLU A CA 1
ATOM 3014 C C . GLU A 1 388 ? 26.603 -4.900 -34.714 1.00 98.00 388 GLU A C 1
ATOM 3016 O O . GLU A 1 388 ? 27.535 -4.601 -35.468 1.00 98.00 388 GLU A O 1
ATOM 3021 N N . LEU A 1 389 ? 26.142 -6.151 -34.605 1.00 97.88 389 LEU A N 1
ATOM 3022 C CA . LEU A 1 389 ? 26.655 -7.273 -35.393 1.00 97.88 389 LEU A CA 1
ATOM 3023 C C . LEU A 1 389 ? 26.418 -7.056 -36.891 1.00 97.88 389 LEU A C 1
ATOM 3025 O O . LEU A 1 389 ? 27.363 -7.196 -37.673 1.00 97.88 389 LEU A O 1
ATOM 3029 N N . ASP A 1 390 ? 25.211 -6.639 -37.273 1.00 98.25 390 ASP A N 1
ATOM 3030 C CA . ASP A 1 390 ? 24.847 -6.337 -38.660 1.00 98.25 390 ASP A CA 1
ATOM 3031 C C . ASP A 1 390 ? 25.693 -5.189 -39.225 1.00 98.25 390 ASP A C 1
ATOM 3033 O O . ASP A 1 390 ? 26.255 -5.297 -40.318 1.00 98.25 390 ASP A O 1
ATOM 3037 N N . LEU A 1 391 ? 25.865 -4.107 -38.453 1.00 98.38 391 LEU A N 1
ATOM 3038 C CA . LEU A 1 391 ? 26.685 -2.966 -38.867 1.00 98.38 391 LEU A CA 1
ATOM 3039 C C . LEU A 1 391 ? 28.147 -3.379 -39.095 1.00 98.38 391 LEU A C 1
ATOM 3041 O O . LEU A 1 391 ? 28.762 -2.987 -40.086 1.00 98.38 391 LEU A O 1
ATOM 3045 N N . ARG A 1 392 ? 28.709 -4.218 -38.216 1.00 98.31 392 ARG A N 1
ATOM 3046 C CA . ARG A 1 392 ? 30.077 -4.737 -38.376 1.00 98.31 392 ARG A CA 1
ATOM 3047 C C . ARG A 1 392 ? 30.206 -5.722 -39.532 1.00 98.31 392 ARG A C 1
ATOM 3049 O O . ARG A 1 392 ? 31.262 -5.774 -40.160 1.00 98.31 392 ARG A O 1
ATOM 3056 N N . ALA A 1 393 ? 29.182 -6.527 -39.808 1.00 98.31 393 ALA A N 1
ATOM 3057 C CA . ALA A 1 393 ? 29.162 -7.386 -40.988 1.00 98.31 393 ALA A CA 1
ATOM 3058 C C . ALA A 1 393 ? 29.211 -6.541 -42.271 1.00 98.31 393 ALA A C 1
ATOM 3060 O O . ALA A 1 393 ? 30.087 -6.771 -43.103 1.00 98.31 393 ALA A O 1
ATOM 3061 N N . ALA A 1 394 ? 28.381 -5.497 -42.359 1.00 98.31 394 ALA A N 1
ATOM 3062 C CA . ALA A 1 394 ? 28.381 -4.561 -43.482 1.00 98.31 394 ALA A CA 1
ATOM 3063 C C . ALA A 1 394 ? 29.722 -3.818 -43.638 1.00 98.31 394 ALA A C 1
ATOM 3065 O O . ALA A 1 394 ? 30.232 -3.681 -44.747 1.00 98.31 394 ALA A O 1
ATOM 3066 N N . HIS A 1 395 ? 30.341 -3.380 -42.536 1.00 98.50 395 HIS A N 1
ATOM 3067 C CA . HIS A 1 395 ? 31.661 -2.737 -42.570 1.00 98.50 395 HIS A CA 1
ATOM 3068 C C . HIS A 1 395 ? 32.760 -3.672 -43.098 1.00 98.50 395 HIS A C 1
ATOM 3070 O O . HIS A 1 395 ? 33.590 -3.247 -43.902 1.00 98.50 395 HIS A O 1
ATOM 3076 N N . ARG A 1 396 ? 32.753 -4.951 -42.686 1.00 98.44 396 ARG A N 1
ATOM 3077 C CA . ARG A 1 396 ? 33.694 -5.963 -43.199 1.00 98.44 396 ARG A CA 1
ATOM 3078 C C . ARG A 1 396 ? 33.513 -6.189 -44.697 1.00 98.44 396 ARG A C 1
ATOM 3080 O O . ARG A 1 396 ? 34.503 -6.280 -45.415 1.00 98.44 396 ARG A O 1
ATOM 3087 N N . GLU A 1 397 ? 32.271 -6.252 -45.168 1.00 98.31 397 GLU A N 1
ATOM 3088 C CA . GLU A 1 397 ? 31.969 -6.366 -46.596 1.00 98.31 397 GLU A CA 1
ATOM 3089 C C . GLU A 1 397 ? 32.455 -5.129 -47.373 1.00 98.31 397 GLU A C 1
ATOM 3091 O O . GLU A 1 397 ? 33.111 -5.259 -48.405 1.00 98.31 397 GLU A O 1
ATOM 3096 N N . GLU A 1 398 ? 32.223 -3.916 -46.854 1.00 97.88 398 GLU A N 1
ATOM 3097 C CA . GLU A 1 398 ? 32.717 -2.674 -47.465 1.00 97.88 398 GLU A CA 1
ATOM 3098 C C . GLU A 1 398 ? 34.253 -2.641 -47.542 1.00 97.88 398 GLU A C 1
ATOM 3100 O O . GLU A 1 398 ? 34.806 -2.276 -48.583 1.00 97.88 398 GLU A O 1
ATOM 3105 N N . GLN A 1 399 ? 34.948 -3.073 -46.483 1.00 97.94 399 GLN A N 1
ATOM 3106 C CA . GLN A 1 399 ? 36.410 -3.208 -46.473 1.00 97.94 399 GLN A CA 1
ATOM 3107 C C . GLN A 1 399 ? 36.891 -4.218 -47.525 1.00 97.94 399 GLN A C 1
ATOM 3109 O O . GLN A 1 399 ? 37.765 -3.890 -48.328 1.00 97.94 399 GLN A O 1
ATOM 3114 N N . GLN A 1 400 ? 36.290 -5.411 -47.582 1.00 98.12 400 GLN A N 1
ATOM 3115 C CA . GLN A 1 400 ? 36.629 -6.437 -48.575 1.00 98.12 400 GLN A CA 1
ATOM 3116 C C . GLN A 1 400 ? 36.411 -5.945 -50.010 1.00 98.12 400 GLN A C 1
ATOM 3118 O O . GLN A 1 400 ? 37.253 -6.173 -50.883 1.00 98.12 400 GLN A O 1
ATOM 3123 N N . ASN A 1 401 ? 35.314 -5.229 -50.256 1.00 97.25 401 ASN A N 1
ATOM 3124 C CA . ASN A 1 401 ? 35.013 -4.631 -51.552 1.00 97.25 401 ASN A CA 1
ATOM 3125 C C . ASN A 1 401 ? 36.037 -3.548 -51.923 1.00 97.25 401 ASN A C 1
ATOM 3127 O O . ASN A 1 401 ? 36.524 -3.517 -53.057 1.00 97.25 401 ASN A O 1
ATOM 3131 N N . ALA A 1 402 ? 36.414 -2.686 -50.973 1.00 96.88 402 ALA A N 1
ATOM 3132 C CA . ALA A 1 402 ? 37.422 -1.650 -51.184 1.00 96.88 402 ALA A CA 1
ATOM 3133 C C . ALA A 1 402 ? 38.815 -2.236 -51.465 1.00 96.88 402 ALA A C 1
ATOM 3135 O O . ALA A 1 402 ? 39.510 -1.743 -52.358 1.00 96.88 402 ALA A O 1
ATOM 3136 N N . ASP A 1 403 ? 39.193 -3.300 -50.753 1.00 97.00 403 ASP A N 1
ATOM 3137 C CA . ASP A 1 403 ? 40.449 -4.030 -50.935 1.00 97.00 403 ASP A CA 1
ATOM 3138 C C . ASP A 1 403 ? 40.504 -4.750 -52.276 1.00 97.00 403 ASP A C 1
ATOM 3140 O O . ASP A 1 403 ? 41.491 -4.651 -53.007 1.00 97.00 403 ASP A O 1
ATOM 3144 N N . THR A 1 404 ? 39.415 -5.424 -52.638 1.00 96.88 404 THR A N 1
ATOM 3145 C CA . THR A 1 404 ? 39.273 -6.092 -53.931 1.00 96.88 404 THR A CA 1
ATOM 3146 C C . THR A 1 404 ? 39.388 -5.079 -55.071 1.00 96.88 404 THR A C 1
ATOM 3148 O O . THR A 1 404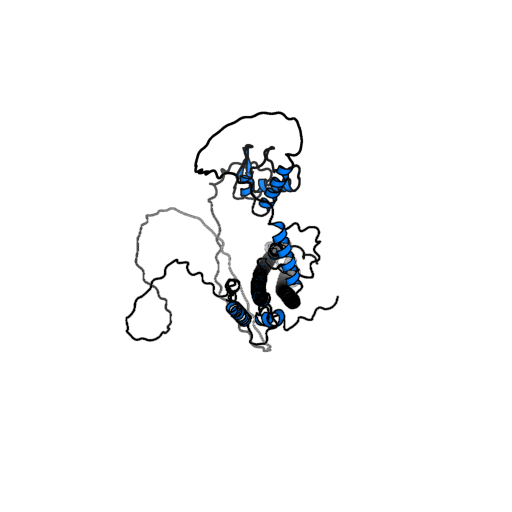 ? 40.158 -5.288 -56.009 1.00 96.88 404 THR A O 1
ATOM 3151 N N . ALA A 1 405 ? 38.704 -3.934 -54.971 1.00 96.19 405 ALA A N 1
ATOM 3152 C CA . ALA A 1 405 ? 38.788 -2.860 -55.958 1.00 96.19 405 ALA A CA 1
ATOM 3153 C C . ALA A 1 405 ? 40.200 -2.260 -56.065 1.00 96.19 405 ALA A C 1
ATOM 3155 O O . ALA A 1 405 ? 40.683 -2.036 -57.176 1.00 96.19 405 ALA A O 1
ATOM 3156 N N . LEU A 1 406 ? 40.878 -2.026 -54.933 1.00 96.69 406 LEU A N 1
ATOM 3157 C CA . LEU A 1 406 ? 42.276 -1.584 -54.919 1.00 96.69 406 LEU A CA 1
ATOM 3158 C C . LEU A 1 406 ? 43.177 -2.585 -55.631 1.00 96.69 406 LEU A C 1
ATOM 3160 O O . LEU A 1 406 ? 43.917 -2.186 -56.525 1.00 96.69 406 LEU A O 1
ATOM 3164 N N . LYS A 1 407 ? 43.060 -3.874 -55.301 1.00 96.50 407 LYS A N 1
ATOM 3165 C CA . LYS A 1 407 ? 43.845 -4.944 -55.921 1.00 96.50 407 LYS A CA 1
ATOM 3166 C C . LYS A 1 407 ? 43.651 -4.985 -57.439 1.00 96.50 407 LYS A C 1
ATOM 3168 O O . LYS A 1 407 ? 44.634 -5.073 -58.172 1.00 96.50 407 LYS A O 1
ATOM 3173 N N . TYR A 1 408 ? 42.410 -4.877 -57.922 1.00 94.94 408 TYR A N 1
ATOM 3174 C CA . TYR A 1 408 ? 42.123 -4.817 -59.360 1.00 94.94 408 TYR A CA 1
ATOM 3175 C C . TYR A 1 408 ? 42.723 -3.572 -60.026 1.00 94.94 408 TYR A C 1
ATOM 3177 O O . TYR A 1 408 ? 43.334 -3.688 -61.087 1.00 94.94 408 TYR A O 1
ATOM 3185 N N . MET A 1 409 ? 42.596 -2.391 -59.410 1.00 94.81 409 MET A N 1
ATOM 3186 C CA . MET A 1 409 ? 43.168 -1.154 -59.956 1.00 94.81 409 MET A CA 1
ATOM 3187 C C . MET A 1 409 ? 44.697 -1.157 -59.945 1.00 94.81 409 MET A C 1
ATOM 3189 O O . MET A 1 409 ? 45.309 -0.665 -60.888 1.00 94.81 409 MET A O 1
ATOM 3193 N N . GLU A 1 410 ? 45.326 -1.733 -58.924 1.00 93.88 410 GLU A N 1
ATOM 3194 C CA . GLU A 1 410 ? 46.781 -1.892 -58.861 1.00 93.88 410 GLU A CA 1
ATOM 3195 C C . GLU A 1 410 ? 47.282 -2.865 -59.928 1.00 93.88 410 GLU A C 1
ATOM 3197 O O . GLU A 1 410 ? 48.227 -2.542 -60.645 1.00 93.88 410 GLU A O 1
ATOM 3202 N N . ALA A 1 411 ? 46.621 -4.014 -60.101 1.00 92.62 411 ALA A N 1
ATOM 3203 C CA . ALA A 1 411 ? 46.955 -4.968 -61.158 1.00 92.62 411 ALA A CA 1
ATOM 3204 C C . ALA A 1 411 ? 46.811 -4.352 -62.560 1.00 92.62 411 ALA A C 1
ATOM 3206 O O . ALA A 1 411 ? 47.657 -4.578 -63.429 1.00 92.62 411 ALA A O 1
ATOM 3207 N N . TYR A 1 412 ? 45.768 -3.543 -62.761 1.00 90.88 412 TYR A N 1
ATOM 3208 C CA . TYR A 1 412 ? 45.522 -2.814 -64.002 1.00 90.88 412 TYR A CA 1
ATOM 3209 C C . TYR A 1 412 ? 46.598 -1.749 -64.277 1.00 90.88 412 TYR A C 1
ATOM 3211 O O . TYR A 1 412 ? 47.189 -1.744 -65.354 1.00 90.88 412 TYR A O 1
ATOM 3219 N N . VAL A 1 413 ? 46.918 -0.893 -63.297 1.00 91.81 413 VAL A N 1
ATOM 3220 C CA . VAL A 1 413 ? 47.941 0.168 -63.423 1.00 91.81 413 VAL A CA 1
ATOM 3221 C C . VAL A 1 413 ? 49.357 -0.402 -63.577 1.00 91.81 413 VAL A C 1
ATOM 3223 O O . VAL A 1 413 ? 50.181 0.189 -64.270 1.00 91.81 413 VAL A O 1
ATOM 3226 N N . ASN A 1 414 ? 49.654 -1.552 -62.970 1.00 89.19 414 ASN A N 1
ATOM 3227 C CA . ASN A 1 414 ? 50.968 -2.194 -63.071 1.00 89.19 414 ASN A CA 1
ATOM 3228 C C . ASN A 1 414 ? 51.132 -3.046 -64.342 1.00 89.19 414 ASN A C 1
ATOM 3230 O O . ASN A 1 414 ? 52.218 -3.567 -64.589 1.00 89.19 414 ASN A O 1
ATOM 3234 N N . GLY A 1 415 ? 50.074 -3.208 -65.148 1.00 80.12 415 GLY A N 1
ATOM 3235 C CA . GLY A 1 415 ? 50.117 -4.007 -66.374 1.00 80.12 415 GLY A CA 1
ATOM 3236 C C . GLY A 1 415 ? 50.241 -5.516 -66.136 1.00 80.12 415 GLY A C 1
ATOM 3237 O O . GLY A 1 415 ? 50.640 -6.242 -67.039 1.00 80.12 415 GLY A O 1
ATOM 3238 N N . SER A 1 416 ? 49.889 -6.010 -64.944 1.00 68.25 416 SER A N 1
ATOM 3239 C CA . SER A 1 416 ? 49.938 -7.441 -64.594 1.00 68.25 416 SER A CA 1
ATOM 3240 C C . SER A 1 416 ? 48.736 -8.248 -65.114 1.00 68.25 416 SER A C 1
ATOM 3242 O O . SER A 1 416 ? 48.567 -9.407 -64.742 1.00 68.25 416 SER A O 1
ATOM 3244 N N . SER A 1 417 ? 47.886 -7.658 -65.960 1.00 59.53 417 SER A N 1
ATOM 3245 C CA . SER A 1 417 ? 46.772 -8.359 -66.603 1.00 59.53 417 SER A CA 1
ATOM 3246 C C . SER A 1 417 ? 47.267 -9.086 -67.856 1.00 59.53 417 SER A C 1
ATOM 3248 O O . SER A 1 417 ? 47.724 -8.452 -68.802 1.00 59.53 417 SER A O 1
ATOM 3250 N N . ALA A 1 418 ? 47.176 -10.416 -67.862 1.00 57.34 418 ALA A N 1
ATOM 3251 C CA . ALA A 1 418 ? 47.744 -11.323 -68.866 1.00 57.34 418 ALA A CA 1
ATOM 3252 C C . ALA A 1 418 ? 47.111 -11.257 -70.280 1.00 57.34 418 ALA A C 1
ATOM 3254 O O . ALA A 1 418 ? 47.310 -12.165 -71.081 1.00 57.34 418 ALA A O 1
ATOM 3255 N N . ALA A 1 419 ? 46.342 -10.214 -70.608 1.00 57.62 419 ALA A N 1
ATOM 3256 C CA . ALA A 1 419 ? 45.694 -10.068 -71.910 1.00 57.62 419 ALA A CA 1
ATOM 3257 C C . ALA A 1 419 ? 46.582 -9.296 -72.907 1.00 57.62 419 ALA A C 1
ATOM 3259 O O . ALA A 1 419 ? 47.092 -8.219 -72.607 1.00 57.62 419 ALA A O 1
ATOM 3260 N N . GLU A 1 420 ? 46.713 -9.837 -74.120 1.00 54.50 420 GLU A N 1
ATOM 3261 C CA . GLU A 1 420 ? 47.682 -9.529 -75.195 1.00 54.50 420 GLU A CA 1
ATOM 3262 C C . GLU A 1 420 ? 47.714 -8.092 -75.770 1.00 54.50 420 GLU A C 1
ATOM 3264 O O . GLU A 1 420 ? 48.393 -7.835 -76.764 1.00 54.50 420 GLU A O 1
ATOM 3269 N N . LYS A 1 421 ? 47.043 -7.107 -75.165 1.00 59.84 421 LYS A N 1
ATOM 3270 C CA . LYS A 1 421 ? 47.097 -5.703 -75.605 1.00 59.84 421 LYS A CA 1
ATOM 3271 C C . LYS A 1 421 ? 47.727 -4.856 -74.506 1.00 59.84 421 LYS A C 1
ATOM 3273 O O . LYS A 1 421 ? 47.113 -4.649 -73.465 1.00 59.84 421 LYS A O 1
ATOM 3278 N N . ARG A 1 422 ? 48.947 -4.346 -74.743 1.00 66.06 422 ARG A N 1
ATOM 3279 C CA . ARG A 1 422 ? 49.635 -3.396 -73.845 1.00 66.06 422 ARG A CA 1
ATOM 3280 C C . ARG A 1 422 ? 48.742 -2.175 -73.620 1.00 66.06 422 ARG A C 1
ATOM 3282 O O . ARG A 1 422 ? 48.686 -1.280 -74.460 1.00 66.06 422 ARG A O 1
ATOM 3289 N N . HIS A 1 423 ? 48.026 -2.161 -72.502 1.00 68.81 423 HIS A N 1
ATOM 3290 C CA . HIS A 1 423 ? 47.175 -1.044 -72.128 1.00 68.81 423 HIS A CA 1
ATOM 3291 C C . HIS A 1 423 ? 48.048 0.158 -71.755 1.00 68.81 423 HIS A C 1
ATOM 3293 O O . HIS A 1 423 ? 48.943 0.049 -70.920 1.00 68.81 423 HIS A O 1
ATOM 3299 N N . ILE A 1 424 ? 47.785 1.318 -72.360 1.00 83.69 424 ILE A N 1
ATOM 3300 C CA . ILE A 1 424 ? 48.450 2.574 -72.000 1.00 83.69 424 ILE A CA 1
ATOM 3301 C C . ILE A 1 424 ? 47.766 3.108 -70.741 1.00 83.69 424 ILE A C 1
ATOM 3303 O O . ILE A 1 424 ? 46.590 3.459 -70.782 1.00 83.69 424 ILE A O 1
ATOM 3307 N N . VAL A 1 425 ? 48.478 3.110 -69.616 1.00 89.81 425 VAL A N 1
ATOM 3308 C CA . VAL A 1 425 ? 47.987 3.650 -68.342 1.00 89.81 425 VAL A CA 1
ATOM 3309 C C . VAL A 1 425 ? 47.991 5.171 -68.419 1.00 89.81 425 VAL A C 1
ATOM 3311 O O . VAL A 1 425 ? 49.042 5.786 -68.619 1.00 89.81 425 VAL A O 1
ATOM 3314 N N . THR A 1 426 ? 46.826 5.785 -68.247 1.00 94.38 426 THR A N 1
ATOM 3315 C CA . THR A 1 426 ? 46.675 7.241 -68.308 1.00 94.38 426 THR A CA 1
ATOM 3316 C C . THR A 1 426 ? 46.972 7.896 -66.954 1.00 94.38 426 THR A C 1
ATOM 3318 O O . THR A 1 426 ? 47.032 7.243 -65.907 1.00 94.38 426 THR A O 1
ATOM 3321 N N . ALA A 1 427 ? 47.172 9.218 -66.942 1.00 93.75 427 ALA A N 1
ATOM 3322 C CA . ALA A 1 427 ? 47.297 9.971 -65.691 1.00 93.75 427 ALA A CA 1
ATOM 3323 C C . ALA A 1 427 ? 46.010 9.902 -64.841 1.00 93.75 427 ALA A C 1
ATOM 3325 O O . ALA A 1 427 ? 46.080 9.904 -63.611 1.00 93.75 427 ALA A O 1
ATOM 3326 N N . GLU A 1 428 ? 44.851 9.778 -65.492 1.00 94.56 428 GLU A N 1
ATOM 3327 C CA . GLU A 1 428 ? 43.544 9.641 -64.843 1.00 94.56 428 GLU A CA 1
ATOM 3328 C C . GLU A 1 428 ? 43.441 8.334 -64.044 1.00 94.56 428 GLU A C 1
ATOM 3330 O O . GLU A 1 428 ? 42.980 8.345 -62.901 1.00 94.56 428 GLU A O 1
ATOM 3335 N N . ASP A 1 429 ? 43.963 7.226 -64.580 1.00 93.38 429 ASP A N 1
ATOM 3336 C CA . ASP A 1 429 ? 43.983 5.926 -63.894 1.00 93.38 429 ASP A CA 1
ATOM 3337 C C . ASP A 1 429 ? 44.796 5.978 -62.590 1.00 93.38 429 ASP A C 1
ATOM 3339 O O . ASP A 1 429 ? 44.377 5.461 -61.549 1.00 93.38 429 ASP A O 1
ATOM 3343 N N . LYS A 1 430 ? 45.942 6.673 -62.611 1.00 94.94 430 LYS A N 1
ATOM 3344 C CA . LYS A 1 430 ? 46.779 6.891 -61.418 1.00 94.94 430 LYS A CA 1
ATOM 3345 C C . LYS A 1 430 ? 46.069 7.759 -60.379 1.00 94.94 430 LYS A C 1
ATOM 3347 O O . LYS A 1 430 ? 46.135 7.463 -59.184 1.00 94.94 430 LYS A O 1
ATOM 3352 N N . ALA A 1 431 ? 45.363 8.803 -60.816 1.00 96.19 431 ALA A N 1
ATOM 3353 C CA . ALA A 1 431 ? 44.565 9.649 -59.930 1.00 96.19 431 ALA A CA 1
ATOM 3354 C C . ALA A 1 431 ? 43.389 8.877 -59.303 1.00 96.19 431 ALA A C 1
ATOM 3356 O O . ALA A 1 431 ? 43.090 9.049 -58.116 1.00 96.19 431 ALA A O 1
ATOM 3357 N N . ARG A 1 432 ? 42.757 7.971 -60.061 1.00 95.75 432 ARG A N 1
ATOM 3358 C CA . ARG A 1 432 ? 41.699 7.080 -59.565 1.00 95.75 432 ARG A CA 1
ATOM 3359 C C . ARG A 1 432 ? 42.224 6.102 -58.513 1.00 95.75 432 ARG A C 1
ATOM 3361 O O . ARG A 1 432 ? 41.601 5.962 -57.461 1.00 95.75 432 ARG A O 1
ATOM 3368 N N . LEU A 1 433 ? 43.397 5.501 -58.733 1.00 96.62 433 LEU A N 1
ATOM 3369 C CA . LEU A 1 433 ? 44.057 4.645 -57.742 1.00 96.62 433 LEU A CA 1
ATOM 3370 C C . LEU A 1 433 ? 44.390 5.414 -56.451 1.00 96.62 433 LEU A C 1
ATOM 3372 O O . LEU A 1 433 ? 44.108 4.935 -55.351 1.00 96.62 433 LEU A O 1
ATOM 3376 N N . ALA A 1 434 ? 44.940 6.627 -56.567 1.00 97.25 434 ALA A N 1
ATOM 3377 C CA . ALA A 1 434 ? 45.215 7.485 -55.412 1.00 97.25 434 ALA A CA 1
ATOM 3378 C C . ALA A 1 434 ? 43.931 7.837 -54.640 1.00 97.25 434 ALA A C 1
ATOM 3380 O O . ALA A 1 434 ? 43.907 7.782 -53.408 1.00 97.25 434 ALA A O 1
ATOM 3381 N N . SER A 1 435 ? 42.844 8.122 -55.362 1.00 96.38 435 SER A N 1
ATOM 3382 C CA . SER A 1 435 ? 41.526 8.384 -54.776 1.00 96.38 435 SER A CA 1
ATOM 3383 C C . SER A 1 435 ? 40.995 7.175 -54.004 1.00 96.38 435 SER A C 1
ATOM 3385 O O . SER A 1 435 ? 40.496 7.334 -52.891 1.00 96.38 435 SER A O 1
ATOM 3387 N N . GLN A 1 436 ? 41.157 5.960 -54.539 1.00 96.69 436 GLN A N 1
ATOM 3388 C CA . GLN A 1 436 ? 40.745 4.740 -53.845 1.00 96.69 436 GLN A CA 1
ATOM 3389 C C . GLN A 1 436 ? 41.576 4.480 -52.582 1.00 96.69 436 GLN A C 1
ATOM 3391 O O . GLN A 1 436 ? 41.023 4.099 -51.551 1.00 96.69 436 GLN A O 1
ATOM 3396 N N . ARG A 1 437 ? 42.892 4.722 -52.616 1.00 97.31 437 ARG A N 1
ATOM 3397 C CA . ARG A 1 437 ? 43.748 4.591 -51.422 1.00 97.31 437 ARG A CA 1
ATOM 3398 C C . ARG A 1 437 ? 43.328 5.570 -50.330 1.00 97.31 437 ARG A C 1
ATOM 3400 O O . ARG A 1 437 ? 43.205 5.190 -49.168 1.00 97.31 437 ARG A O 1
ATOM 3407 N N . ALA A 1 438 ? 43.036 6.813 -50.711 1.00 97.12 438 ALA A N 1
ATOM 3408 C CA . ALA A 1 438 ? 42.511 7.815 -49.792 1.00 97.12 438 ALA A CA 1
ATOM 3409 C C . ALA A 1 438 ? 41.127 7.439 -49.238 1.00 97.12 438 ALA A C 1
ATOM 3411 O O . ALA A 1 438 ? 40.825 7.765 -48.091 1.00 97.12 438 ALA A O 1
ATOM 3412 N N . LEU A 1 439 ? 40.286 6.763 -50.029 1.00 95.19 439 LEU A N 1
ATOM 3413 C CA . LEU A 1 439 ? 39.007 6.227 -49.565 1.00 95.19 439 LEU A CA 1
ATOM 3414 C C . LEU A 1 439 ? 39.225 5.143 -48.508 1.00 95.19 439 LEU A C 1
ATOM 3416 O O . LEU A 1 439 ? 38.649 5.267 -47.433 1.00 95.19 439 LEU A O 1
ATOM 3420 N N . LYS A 1 440 ? 40.098 4.160 -48.764 1.00 95.56 440 LYS A N 1
ATOM 3421 C CA . LYS A 1 440 ? 40.412 3.086 -47.808 1.00 95.56 440 LYS A CA 1
ATOM 3422 C C . LYS A 1 440 ? 40.878 3.633 -46.458 1.00 95.56 440 LYS A C 1
ATOM 3424 O O . LYS A 1 440 ? 40.335 3.242 -45.436 1.00 95.56 440 LYS A O 1
ATOM 3429 N N . LEU A 1 441 ? 41.793 4.606 -46.451 1.00 96.31 441 LEU A N 1
ATOM 3430 C CA . LEU A 1 441 ? 42.267 5.245 -45.212 1.00 96.31 441 LEU A CA 1
ATOM 3431 C C . LEU A 1 441 ? 41.151 5.940 -44.412 1.00 96.31 441 LEU A C 1
ATOM 3433 O O . LEU A 1 441 ? 41.259 6.090 -43.200 1.00 96.31 441 LEU A O 1
ATOM 3437 N N . LYS A 1 442 ? 40.085 6.396 -45.080 1.00 97.25 442 LYS A N 1
ATOM 3438 C CA . LYS A 1 442 ? 38.942 7.059 -44.436 1.00 97.25 442 LYS A CA 1
ATOM 3439 C C . LYS A 1 442 ? 37.851 6.082 -43.997 1.00 97.25 442 LYS A C 1
ATOM 3441 O O . LYS A 1 442 ? 36.948 6.523 -43.287 1.00 97.25 442 LYS A O 1
ATOM 3446 N N . LEU A 1 443 ? 37.879 4.820 -44.438 1.00 96.69 443 LEU A N 1
ATOM 3447 C CA . LEU A 1 443 ? 36.831 3.846 -44.119 1.00 96.69 443 LEU A CA 1
ATOM 3448 C C . LEU A 1 443 ? 36.794 3.545 -42.626 1.00 96.69 443 LEU A C 1
ATOM 3450 O O . LEU A 1 443 ? 35.733 3.680 -42.030 1.00 96.69 443 LEU A O 1
ATOM 3454 N N . ASP A 1 444 ? 37.941 3.273 -42.009 1.00 95.75 444 ASP A N 1
ATOM 3455 C CA . ASP A 1 444 ? 37.991 2.892 -40.593 1.00 95.75 444 ASP A CA 1
ATOM 3456 C C . ASP A 1 444 ? 37.441 4.005 -39.688 1.00 95.75 444 ASP A C 1
ATOM 3458 O O . ASP A 1 444 ? 36.536 3.774 -38.890 1.00 95.75 444 ASP A O 1
ATOM 3462 N N . ALA A 1 445 ? 37.862 5.256 -39.906 1.00 97.25 445 ALA A N 1
ATOM 3463 C CA . ALA A 1 445 ? 37.332 6.404 -39.165 1.00 97.25 445 ALA A CA 1
ATOM 3464 C C . ALA A 1 445 ? 35.816 6.603 -39.380 1.00 97.25 445 ALA A C 1
ATOM 3466 O O . ALA A 1 445 ? 35.088 6.997 -38.464 1.00 97.25 445 ALA A O 1
ATOM 3467 N N . ARG A 1 446 ? 35.307 6.330 -40.592 1.00 97.25 446 ARG A N 1
ATOM 3468 C CA . ARG A 1 446 ? 33.862 6.368 -40.870 1.00 97.25 446 ARG A CA 1
ATOM 3469 C C . ARG A 1 446 ? 33.133 5.255 -40.126 1.00 97.25 446 ARG A C 1
ATOM 3471 O O . ARG A 1 446 ? 32.109 5.533 -39.504 1.00 97.25 446 ARG A O 1
ATOM 3478 N N . HIS A 1 447 ? 33.666 4.040 -40.150 1.00 98.19 447 HIS A N 1
ATOM 3479 C CA . HIS A 1 447 ? 33.124 2.872 -39.463 1.00 98.19 447 HIS A CA 1
ATOM 3480 C C . HIS A 1 447 ? 33.060 3.081 -37.950 1.00 98.19 447 HIS A C 1
ATOM 3482 O O . HIS A 1 447 ? 32.012 2.862 -37.342 1.00 98.19 447 HIS A O 1
ATOM 3488 N N . GLU A 1 448 ? 34.127 3.601 -37.350 1.00 97.75 448 GLU A N 1
ATOM 3489 C CA . GLU A 1 448 ? 34.166 3.973 -35.933 1.00 97.75 448 GLU A CA 1
ATOM 3490 C C . GLU A 1 448 ? 33.117 5.036 -35.594 1.00 97.75 448 GLU A C 1
ATOM 3492 O O . GLU A 1 448 ? 32.356 4.884 -34.634 1.00 97.75 448 GLU A O 1
ATOM 3497 N N . SER A 1 449 ? 33.012 6.091 -36.412 1.00 97.88 449 SER A N 1
ATOM 3498 C CA . SER A 1 449 ? 32.011 7.140 -36.202 1.00 97.88 449 SER A CA 1
ATOM 3499 C C . SER A 1 449 ? 30.575 6.607 -36.300 1.00 97.88 449 SER A C 1
ATOM 3501 O O . SER A 1 449 ? 29.719 6.999 -35.508 1.00 97.88 449 SER A O 1
ATOM 3503 N N . ALA A 1 450 ? 30.311 5.665 -37.213 1.00 97.75 450 ALA A N 1
ATOM 3504 C CA . ALA A 1 450 ? 29.002 5.038 -37.371 1.00 97.75 450 ALA A CA 1
ATOM 3505 C C . ALA A 1 450 ? 28.630 4.181 -36.150 1.00 97.75 450 ALA A C 1
ATOM 3507 O O . ALA A 1 450 ? 27.516 4.303 -35.637 1.00 97.75 450 ALA A O 1
ATOM 3508 N N . ILE A 1 451 ? 29.573 3.383 -35.632 1.00 97.81 451 ILE A N 1
ATOM 3509 C CA . ILE A 1 451 ? 29.387 2.605 -34.395 1.00 97.81 451 ILE A CA 1
ATOM 3510 C C . ILE A 1 451 ? 29.140 3.542 -33.205 1.00 97.81 451 ILE A C 1
ATOM 3512 O O . ILE A 1 451 ? 28.232 3.304 -32.411 1.00 97.81 451 ILE A O 1
ATOM 3516 N N . SER A 1 452 ? 29.901 4.635 -33.094 1.00 98.38 452 SER A N 1
ATOM 3517 C CA . SER A 1 452 ? 29.723 5.631 -32.030 1.00 98.38 452 SER A CA 1
ATOM 3518 C C . SER A 1 452 ? 28.323 6.256 -32.052 1.00 98.38 452 SER A C 1
ATOM 3520 O O . SER A 1 452 ? 27.661 6.339 -31.016 1.00 98.38 452 SER A O 1
ATOM 3522 N N . VAL A 1 453 ? 27.828 6.637 -33.233 1.00 98.44 453 VAL A N 1
ATOM 3523 C CA . VAL A 1 453 ? 26.474 7.188 -33.392 1.00 98.44 453 VAL A CA 1
ATOM 3524 C C . VAL A 1 453 ? 25.404 6.156 -33.035 1.00 98.44 453 VAL A C 1
ATOM 3526 O O . VAL A 1 453 ? 24.436 6.507 -32.355 1.00 98.44 453 VAL A O 1
ATOM 3529 N N . LEU A 1 454 ? 25.575 4.897 -33.459 1.00 98.19 454 LEU A N 1
ATOM 3530 C CA . LEU A 1 454 ? 24.661 3.809 -33.113 1.00 98.19 454 LEU A CA 1
ATOM 3531 C C . LEU A 1 454 ? 24.587 3.628 -31.592 1.00 98.19 454 LEU A C 1
ATOM 3533 O O . LEU A 1 454 ? 23.496 3.690 -31.032 1.00 98.19 454 LEU A O 1
ATOM 3537 N N . ARG A 1 455 ? 25.732 3.516 -30.915 1.00 98.31 455 ARG A N 1
ATOM 3538 C CA . ARG A 1 455 ? 25.801 3.379 -29.451 1.00 98.31 455 ARG A CA 1
ATOM 3539 C C . ARG A 1 455 ? 25.188 4.561 -28.719 1.00 98.31 455 ARG A C 1
ATOM 3541 O O . ARG A 1 455 ? 24.385 4.375 -27.813 1.00 98.31 455 ARG A O 1
ATOM 3548 N N . ALA A 1 456 ? 25.477 5.785 -29.158 1.00 98.31 456 ALA A N 1
ATOM 3549 C CA . ALA A 1 456 ? 24.874 6.980 -28.574 1.00 98.31 456 ALA A CA 1
ATOM 3550 C C . ALA A 1 456 ? 23.344 7.007 -28.747 1.00 98.31 456 ALA A C 1
ATOM 3552 O O . ALA A 1 456 ? 22.635 7.632 -27.959 1.00 98.31 456 ALA A O 1
ATOM 3553 N N . LYS A 1 457 ? 22.804 6.387 -29.802 1.00 98.31 457 LYS A N 1
ATOM 3554 C CA . LYS A 1 457 ? 21.356 6.210 -29.960 1.00 98.31 457 LYS A CA 1
ATOM 3555 C C . LYS A 1 457 ? 20.829 5.141 -28.999 1.00 98.31 457 LYS A C 1
ATOM 3557 O O . LYS A 1 457 ? 19.888 5.423 -28.267 1.00 98.31 457 LYS A O 1
ATOM 3562 N N . GLN A 1 458 ? 21.470 3.976 -28.958 1.00 98.50 458 GLN A N 1
ATOM 3563 C CA . GLN A 1 458 ? 21.118 2.869 -28.063 1.00 98.50 458 GLN A CA 1
ATOM 3564 C C . GLN A 1 458 ? 21.107 3.293 -26.587 1.00 98.50 458 GLN A C 1
ATOM 3566 O O . GLN A 1 458 ? 20.172 2.961 -25.867 1.00 98.50 458 GLN A O 1
ATOM 3571 N N . GLU A 1 459 ? 22.081 4.100 -26.157 1.00 98.44 459 GLU A N 1
ATOM 3572 C CA . GLU A 1 459 ? 22.157 4.654 -24.799 1.00 98.44 459 GLU A CA 1
ATOM 3573 C C . GLU A 1 459 ? 20.984 5.594 -24.476 1.00 98.44 459 GLU A C 1
ATOM 3575 O O . GLU A 1 459 ? 20.467 5.609 -23.360 1.00 98.44 459 GLU A O 1
ATOM 3580 N N . ARG A 1 460 ? 20.535 6.404 -25.442 1.00 98.50 460 ARG A N 1
ATOM 3581 C CA . ARG A 1 460 ? 19.353 7.259 -25.245 1.00 98.50 460 ARG A CA 1
ATOM 3582 C C . ARG A 1 460 ? 18.085 6.423 -25.143 1.00 98.50 460 ARG A C 1
ATOM 3584 O O . ARG A 1 460 ? 17.250 6.707 -24.288 1.00 98.50 460 ARG A O 1
ATOM 3591 N N . ASP A 1 461 ? 17.963 5.405 -25.988 1.00 97.81 461 ASP A N 1
ATOM 3592 C CA . ASP A 1 461 ? 16.812 4.506 -25.998 1.00 97.81 461 ASP A CA 1
ATOM 3593 C C . ASP A 1 461 ? 16.743 3.690 -24.692 1.00 97.81 461 ASP A C 1
ATOM 3595 O O . ASP A 1 461 ? 15.669 3.582 -24.097 1.00 97.81 461 ASP A O 1
ATOM 3599 N N . SER A 1 462 ? 17.881 3.193 -24.182 1.00 98.12 462 SER A N 1
ATOM 3600 C CA . SER A 1 462 ? 17.947 2.493 -22.890 1.00 98.12 462 SER A CA 1
ATOM 3601 C C . SER A 1 462 ? 17.624 3.418 -21.716 1.00 98.12 462 SER A C 1
ATOM 3603 O O . SER A 1 462 ? 16.809 3.059 -20.869 1.00 98.12 462 SER A O 1
ATOM 3605 N N . LYS A 1 463 ? 18.157 4.647 -21.698 1.00 98.38 463 LYS A N 1
ATOM 3606 C CA . LYS A 1 463 ? 17.812 5.660 -20.684 1.00 98.38 463 LYS A CA 1
ATOM 3607 C C . LYS A 1 463 ? 16.321 5.987 -20.673 1.00 98.38 463 LYS A C 1
ATOM 3609 O O . LYS A 1 463 ? 15.714 6.007 -19.606 1.00 98.38 463 LYS A O 1
ATOM 3614 N N . ALA A 1 464 ? 15.718 6.214 -21.839 1.00 98.25 464 ALA A N 1
ATOM 3615 C CA . ALA A 1 464 ? 14.287 6.491 -21.940 1.00 98.25 464 ALA A CA 1
ATOM 3616 C C . ALA A 1 464 ? 13.440 5.301 -21.456 1.00 98.25 464 ALA A C 1
ATOM 3618 O O . ALA A 1 464 ? 12.427 5.488 -20.781 1.00 98.25 464 ALA A O 1
ATOM 3619 N N . LYS A 1 465 ? 13.869 4.070 -21.765 1.00 98.25 465 LYS A N 1
ATOM 3620 C CA . LYS A 1 465 ? 13.208 2.848 -21.300 1.00 98.25 465 LYS A CA 1
ATOM 3621 C C . LYS A 1 465 ? 13.284 2.708 -19.777 1.00 98.25 465 LYS A C 1
ATOM 3623 O O . LYS A 1 465 ? 12.248 2.470 -19.165 1.00 98.25 465 LYS A O 1
ATOM 3628 N N . LEU A 1 466 ? 14.454 2.932 -19.178 1.00 98.50 466 LEU A N 1
ATOM 3629 C CA . LEU A 1 466 ? 14.646 2.903 -17.723 1.00 98.50 466 LEU A CA 1
ATOM 3630 C C . LEU A 1 466 ? 13.816 3.973 -17.006 1.00 98.50 466 LEU A C 1
ATOM 3632 O O . LEU A 1 466 ? 13.159 3.664 -16.020 1.00 98.50 466 LEU A O 1
ATOM 3636 N N . GLN A 1 467 ? 13.769 5.201 -17.530 1.00 98.38 467 GLN A N 1
ATOM 3637 C CA . GLN A 1 467 ? 12.920 6.265 -16.975 1.00 98.38 467 GLN A CA 1
ATOM 3638 C C . GLN A 1 467 ? 11.438 5.886 -16.994 1.00 98.38 467 GLN A C 1
ATOM 3640 O O . GLN A 1 467 ? 10.721 6.137 -16.030 1.00 98.38 467 GLN A O 1
ATOM 3645 N N . LYS A 1 468 ? 10.975 5.252 -18.078 1.00 98.56 468 LYS A N 1
ATOM 3646 C CA . LYS A 1 468 ? 9.599 4.758 -18.157 1.00 98.56 468 LYS A CA 1
ATOM 3647 C C . LYS A 1 468 ? 9.330 3.675 -17.106 1.00 98.56 468 LYS A C 1
ATOM 3649 O O . LYS A 1 468 ? 8.301 3.719 -16.448 1.00 98.56 468 LYS A O 1
ATOM 3654 N N . MET A 1 469 ? 10.249 2.726 -16.951 1.00 98.44 469 MET A N 1
ATOM 3655 C CA . MET A 1 469 ? 10.135 1.648 -15.964 1.00 98.44 469 MET A CA 1
ATOM 3656 C C . MET A 1 469 ? 10.133 2.190 -14.530 1.00 98.44 469 MET A C 1
ATOM 3658 O O . MET A 1 469 ? 9.351 1.728 -13.709 1.00 98.44 469 MET A O 1
ATOM 3662 N N . GLN A 1 470 ? 10.949 3.206 -14.241 1.00 98.31 470 GLN A N 1
ATOM 3663 C CA . GLN A 1 470 ? 10.941 3.890 -12.950 1.00 98.31 470 GLN A CA 1
ATOM 3664 C C . GLN A 1 470 ? 9.584 4.549 -12.672 1.00 98.31 470 GLN A C 1
ATOM 3666 O O . GLN A 1 470 ? 9.015 4.327 -11.612 1.00 98.31 470 GLN A O 1
ATOM 3671 N N . ALA A 1 471 ? 9.028 5.283 -13.640 1.00 98.50 471 ALA A N 1
ATOM 3672 C CA . ALA A 1 471 ? 7.713 5.904 -13.484 1.00 98.50 471 ALA A CA 1
ATOM 3673 C C . ALA A 1 471 ? 6.587 4.871 -13.263 1.00 98.50 471 ALA A C 1
ATOM 3675 O O . ALA A 1 471 ? 5.661 5.128 -12.502 1.00 98.50 471 ALA A O 1
ATOM 3676 N N . GLU A 1 472 ? 6.665 3.699 -13.907 1.00 98.38 472 GLU A N 1
ATOM 3677 C CA . GLU A 1 472 ? 5.720 2.594 -13.679 1.00 98.38 472 GLU A CA 1
ATOM 3678 C C . GLU A 1 472 ? 5.827 2.026 -12.249 1.00 98.38 472 GLU A C 1
ATOM 3680 O O . GLU A 1 472 ? 4.799 1.704 -11.658 1.00 98.38 472 GLU A O 1
ATOM 3685 N N . ARG A 1 473 ? 7.037 1.940 -11.670 1.00 98.06 473 ARG A N 1
ATOM 3686 C CA . ARG A 1 473 ? 7.235 1.526 -10.265 1.00 98.06 473 ARG A CA 1
ATOM 3687 C C . ARG A 1 473 ? 6.703 2.564 -9.282 1.00 98.06 473 ARG A C 1
ATOM 3689 O O . ARG A 1 473 ? 5.919 2.213 -8.413 1.00 98.06 473 ARG A O 1
ATOM 3696 N N . GLU A 1 474 ? 7.043 3.836 -9.485 1.00 98.31 474 GLU A N 1
ATOM 3697 C CA . GLU A 1 474 ? 6.545 4.948 -8.658 1.00 98.31 474 GLU A CA 1
ATOM 3698 C C . GLU A 1 474 ? 5.008 5.017 -8.674 1.00 98.31 474 GLU A C 1
ATOM 3700 O O . GLU A 1 474 ? 4.373 5.325 -7.665 1.00 98.31 474 GLU A O 1
ATOM 3705 N N . GLN A 1 475 ? 4.383 4.708 -9.816 1.00 98.50 475 GLN A N 1
ATOM 3706 C CA . GLN A 1 475 ? 2.929 4.611 -9.901 1.00 98.50 475 GLN A CA 1
ATOM 3707 C C . GLN A 1 475 ? 2.381 3.453 -9.054 1.00 98.50 475 GLN A C 1
ATOM 3709 O O . GLN A 1 475 ? 1.399 3.653 -8.340 1.00 98.50 475 GLN A O 1
ATOM 3714 N N . LEU A 1 476 ? 2.997 2.270 -9.132 1.00 98.00 476 LEU A N 1
ATOM 3715 C CA . LEU A 1 476 ? 2.584 1.098 -8.360 1.00 98.00 476 LEU A CA 1
ATOM 3716 C C . LEU A 1 476 ? 2.704 1.350 -6.847 1.00 98.00 476 LEU A C 1
ATOM 3718 O O . LEU A 1 476 ? 1.763 1.068 -6.110 1.00 98.00 476 LEU A O 1
ATOM 3722 N N . GLU A 1 477 ? 3.810 1.949 -6.402 1.00 97.56 477 GLU A N 1
ATOM 3723 C CA . GLU A 1 477 ? 4.034 2.350 -5.005 1.00 97.56 477 GLU A CA 1
ATOM 3724 C C . GLU A 1 477 ? 2.966 3.352 -4.537 1.00 97.56 477 GLU A C 1
ATOM 3726 O O . GLU A 1 477 ? 2.356 3.188 -3.481 1.00 97.56 477 GLU A O 1
ATOM 3731 N N . ALA A 1 478 ? 2.654 4.362 -5.355 1.00 98.38 478 ALA A N 1
ATOM 3732 C CA . ALA A 1 478 ? 1.626 5.348 -5.027 1.00 98.38 478 ALA A CA 1
ATOM 3733 C C . ALA A 1 478 ? 0.207 4.753 -4.973 1.00 98.38 478 ALA A C 1
ATOM 3735 O O . ALA A 1 478 ? -0.653 5.263 -4.250 1.00 98.38 478 ALA A O 1
ATOM 3736 N N . GLU A 1 479 ? -0.079 3.720 -5.767 1.00 98.00 479 GLU A N 1
ATOM 3737 C CA . GLU A 1 479 ? -1.320 2.946 -5.676 1.00 98.00 479 GLU A CA 1
ATOM 3738 C C . GLU A 1 479 ? -1.332 2.089 -4.404 1.00 98.00 479 GLU A C 1
ATOM 3740 O O . GLU A 1 479 ? -2.335 2.094 -3.688 1.00 98.00 479 GLU A O 1
ATOM 3745 N N . ALA A 1 480 ? -0.207 1.458 -4.058 1.00 97.94 480 ALA A N 1
ATOM 3746 C CA . ALA A 1 480 ? -0.062 0.669 -2.842 1.00 97.94 480 ALA A CA 1
ATOM 3747 C C . ALA A 1 480 ? -0.280 1.489 -1.569 1.00 97.94 480 ALA A C 1
ATOM 3749 O O . ALA A 1 480 ? -1.091 1.120 -0.721 1.00 97.94 480 ALA A O 1
ATOM 3750 N N . GLU A 1 481 ? 0.333 2.668 -1.481 1.00 97.88 481 GLU A N 1
ATOM 3751 C CA . GLU A 1 481 ? 0.113 3.576 -0.357 1.00 97.88 481 GLU A CA 1
ATOM 3752 C C . GLU A 1 481 ? -1.355 3.994 -0.203 1.00 97.88 481 GLU A C 1
ATOM 3754 O O . GLU A 1 481 ? -1.827 4.216 0.913 1.00 97.88 481 GLU A O 1
ATOM 3759 N N . LYS A 1 482 ? -2.083 4.178 -1.312 1.00 98.38 482 LYS A N 1
ATOM 3760 C CA . LYS A 1 482 ? -3.505 4.550 -1.263 1.00 98.38 482 LYS A CA 1
ATOM 3761 C C . LYS A 1 482 ? -4.353 3.402 -0.740 1.00 98.38 482 LYS A C 1
ATOM 3763 O O . LYS A 1 482 ? -5.229 3.643 0.085 1.00 98.38 482 LYS A O 1
ATOM 3768 N N . GLU A 1 483 ? -4.097 2.184 -1.211 1.00 98.00 483 GLU A N 1
ATOM 3769 C CA . GLU A 1 483 ? -4.783 0.981 -0.735 1.00 98.00 483 GLU A CA 1
ATOM 3770 C C . GLU A 1 483 ? -4.495 0.739 0.757 1.00 98.00 483 GLU A C 1
ATOM 3772 O O . GLU A 1 483 ? -5.420 0.476 1.524 1.00 98.00 483 GLU A O 1
ATOM 3777 N N . GLU A 1 484 ? -3.248 0.924 1.201 1.00 96.75 484 GLU A N 1
ATOM 3778 C CA . GLU A 1 484 ? -2.872 0.803 2.613 1.00 96.75 484 GLU A CA 1
ATOM 3779 C C . GLU A 1 484 ? -3.565 1.859 3.490 1.00 96.75 484 GLU A C 1
ATOM 3781 O O . GLU A 1 484 ? -4.073 1.538 4.567 1.00 96.75 484 GLU A O 1
ATOM 3786 N N . LYS A 1 485 ? -3.618 3.121 3.038 1.00 97.44 485 LYS A N 1
ATOM 3787 C CA . LYS A 1 485 ? -4.329 4.203 3.743 1.00 97.44 485 LYS A CA 1
ATOM 3788 C C . LYS A 1 485 ? -5.823 3.903 3.857 1.00 97.44 485 LYS A C 1
ATOM 3790 O O . LYS A 1 485 ? -6.360 3.987 4.956 1.00 97.44 485 LYS A O 1
ATOM 3795 N N . ALA A 1 486 ? -6.460 3.480 2.765 1.00 97.88 486 ALA A N 1
ATOM 3796 C CA . ALA A 1 486 ? -7.873 3.109 2.764 1.00 97.88 486 ALA A CA 1
ATOM 3797 C C . ALA A 1 486 ? -8.160 1.946 3.730 1.00 97.88 486 ALA A C 1
ATOM 3799 O O . ALA A 1 486 ? -9.120 2.001 4.495 1.00 97.88 486 ALA A O 1
ATOM 3800 N N . LEU A 1 487 ? -7.291 0.928 3.758 1.00 96.56 487 LEU A N 1
ATOM 3801 C CA . LEU A 1 487 ? -7.430 -0.179 4.701 1.00 96.56 487 LEU A CA 1
ATOM 3802 C C . LEU A 1 487 ? -7.283 0.298 6.154 1.00 96.56 487 LEU A C 1
ATOM 3804 O O . LEU A 1 487 ? -8.057 -0.110 7.013 1.00 96.56 487 LEU A O 1
ATOM 3808 N N . LYS A 1 488 ? -6.317 1.173 6.458 1.00 95.88 488 LYS A N 1
ATOM 3809 C CA . LYS A 1 488 ? -6.150 1.735 7.812 1.00 95.88 488 LYS A CA 1
ATOM 3810 C C . LYS A 1 488 ? -7.371 2.539 8.260 1.00 95.88 488 LYS A C 1
ATOM 3812 O O . LYS A 1 488 ? -7.772 2.423 9.417 1.00 95.88 488 LYS A O 1
ATOM 3817 N N . GLU A 1 489 ? -7.953 3.329 7.362 1.00 96.81 489 GLU A N 1
ATOM 3818 C CA . GLU A 1 489 ? -9.185 4.080 7.623 1.00 96.81 489 GLU A CA 1
ATOM 3819 C C . GLU A 1 489 ? -10.339 3.129 7.977 1.00 96.81 489 GLU A C 1
ATOM 3821 O O . GLU A 1 489 ? -10.937 3.278 9.043 1.00 96.81 489 GLU A O 1
ATOM 3826 N N . GLU A 1 490 ? -10.571 2.081 7.178 1.00 95.31 490 GLU A N 1
ATOM 3827 C CA . GLU A 1 490 ? -11.592 1.058 7.458 1.00 95.31 490 GLU A CA 1
ATOM 3828 C C . GLU A 1 490 ? -11.356 0.367 8.816 1.00 95.31 490 GLU A C 1
ATOM 3830 O O . GLU A 1 490 ? -12.274 0.219 9.624 1.00 95.31 490 GLU A O 1
ATOM 3835 N N . GLN A 1 491 ? -10.108 0.014 9.133 1.00 94.19 491 GLN A N 1
ATOM 3836 C CA . GLN A 1 491 ? -9.758 -0.614 10.413 1.00 94.19 491 GLN A CA 1
ATOM 3837 C C . GLN A 1 491 ? -10.003 0.308 11.616 1.00 94.19 491 GLN A C 1
ATOM 3839 O O . GLN A 1 491 ? -10.428 -0.156 12.682 1.00 94.19 491 GLN A O 1
ATOM 3844 N N . CYS A 1 492 ? -9.750 1.608 11.460 1.00 94.88 492 CYS A N 1
ATOM 3845 C CA . CYS A 1 492 ? -10.055 2.613 12.474 1.00 94.88 492 CYS A CA 1
ATOM 3846 C C . CYS A 1 492 ? -11.570 2.710 12.701 1.00 94.88 492 CYS A C 1
ATOM 3848 O O . CYS A 1 492 ? -12.032 2.650 13.845 1.00 94.88 492 CYS A O 1
ATOM 3850 N N . GLU A 1 493 ? -12.352 2.764 11.620 1.00 95.31 493 GLU A N 1
ATOM 3851 C CA . GLU A 1 493 ? -13.814 2.799 11.678 1.00 95.31 493 GLU A CA 1
ATOM 3852 C C . GLU A 1 493 ? -14.396 1.556 12.364 1.00 95.31 493 GLU A C 1
ATOM 3854 O O . GLU A 1 493 ? -15.246 1.679 13.251 1.00 95.31 493 GLU A O 1
ATOM 3859 N N . GLU A 1 494 ? -13.917 0.355 12.026 1.00 93.31 494 GLU A N 1
ATOM 3860 C CA . GLU A 1 494 ? -14.352 -0.895 12.659 1.00 93.31 494 GLU A CA 1
ATOM 3861 C C . GLU A 1 494 ? -14.013 -0.943 14.156 1.00 93.31 494 GLU A C 1
ATOM 3863 O O . GLU A 1 494 ? -14.845 -1.342 14.980 1.00 93.31 494 GLU A O 1
ATOM 3868 N N . SER A 1 495 ? -12.808 -0.501 14.525 1.00 93.19 495 SER A N 1
ATOM 3869 C CA . SER A 1 495 ? -12.354 -0.458 15.920 1.00 93.19 495 SER A CA 1
ATOM 3870 C C . SER A 1 495 ? -13.180 0.536 16.737 1.00 93.19 495 SER A C 1
ATOM 3872 O O . SER A 1 495 ? -13.644 0.217 17.838 1.00 93.19 495 SER A O 1
ATOM 3874 N N . HIS A 1 496 ? -13.440 1.717 16.172 1.00 95.69 496 HIS A N 1
ATOM 3875 C CA . HIS A 1 496 ? -14.307 2.725 16.771 1.00 95.69 496 HIS A CA 1
ATOM 3876 C C . HIS A 1 496 ? -15.743 2.212 16.925 1.00 95.69 496 HIS A C 1
ATOM 3878 O O . HIS A 1 496 ? -16.347 2.341 17.994 1.00 95.69 496 HIS A O 1
ATOM 3884 N N . ARG A 1 497 ? -16.282 1.556 15.892 1.00 95.38 497 ARG A N 1
ATOM 3885 C CA . ARG A 1 497 ? -17.611 0.937 15.924 1.00 95.38 497 ARG A CA 1
ATOM 3886 C C . ARG A 1 497 ? -17.723 -0.093 17.046 1.00 95.38 497 ARG A C 1
ATOM 3888 O O . ARG A 1 497 ? -18.717 -0.081 17.775 1.00 95.38 497 ARG A O 1
ATOM 3895 N N . LEU A 1 498 ? -16.716 -0.952 17.223 1.00 95.06 498 LEU A N 1
ATOM 3896 C CA . LEU A 1 498 ? -16.693 -1.940 18.304 1.00 95.06 498 LEU A CA 1
ATOM 3897 C C . LEU A 1 498 ? -16.636 -1.268 19.685 1.00 95.06 498 LEU A C 1
ATOM 3899 O O . LEU A 1 498 ? -17.353 -1.678 20.597 1.00 95.06 498 LEU A O 1
ATOM 3903 N N . ALA A 1 499 ? -15.839 -0.208 19.839 1.00 94.56 499 ALA A N 1
ATOM 3904 C CA . ALA A 1 499 ? -15.761 0.553 21.086 1.00 94.56 499 ALA A CA 1
ATOM 3905 C C . ALA A 1 499 ? -17.103 1.218 21.446 1.00 94.56 499 ALA A C 1
ATOM 3907 O O . ALA A 1 499 ? -17.553 1.140 22.594 1.00 94.56 499 ALA A O 1
ATOM 3908 N N . MET A 1 500 ? -17.786 1.813 20.464 1.00 94.19 500 MET A N 1
ATOM 3909 C CA . MET A 1 500 ? -19.112 2.408 20.652 1.00 94.19 500 MET A CA 1
ATOM 3910 C C . MET A 1 500 ? -20.167 1.360 21.020 1.00 94.19 500 MET A C 1
ATOM 3912 O O . MET A 1 500 ? -20.986 1.596 21.915 1.00 94.19 500 MET A O 1
ATOM 3916 N N . LEU A 1 501 ? -20.118 0.185 20.387 1.00 94.88 501 LEU A N 1
ATOM 3917 C CA . LEU A 1 501 ? -20.990 -0.946 20.698 1.00 94.88 501 LEU A CA 1
ATOM 3918 C C . LEU A 1 501 ? -20.772 -1.446 22.135 1.00 94.88 501 LEU A C 1
ATOM 3920 O O . LEU A 1 501 ? -21.738 -1.569 22.887 1.00 94.88 501 LEU A O 1
ATOM 3924 N N . ALA A 1 502 ? -19.516 -1.657 22.539 1.00 94.12 502 ALA A N 1
ATOM 3925 C CA . ALA A 1 502 ? -19.139 -2.048 23.898 1.00 94.12 502 ALA A CA 1
ATOM 3926 C C . ALA A 1 502 ? -19.635 -1.027 24.937 1.00 94.12 502 ALA A C 1
ATOM 3928 O O . ALA A 1 502 ? -20.312 -1.383 25.901 1.00 94.12 502 ALA A O 1
ATOM 3929 N N . ARG A 1 503 ? -19.416 0.274 24.699 1.00 93.44 503 ARG A N 1
ATOM 3930 C CA . ARG A 1 503 ? -19.917 1.351 25.572 1.00 93.44 503 ARG A CA 1
ATOM 3931 C C . ARG A 1 503 ? -21.441 1.348 25.682 1.00 93.44 503 ARG A C 1
ATOM 3933 O O . ARG A 1 503 ? -21.988 1.598 26.756 1.00 93.44 503 ARG A O 1
ATOM 3940 N N . SER A 1 504 ? -22.138 1.114 24.573 1.00 93.88 504 SER A N 1
ATOM 3941 C CA . SER A 1 504 ? -23.598 1.014 24.555 1.00 93.88 504 SER A CA 1
ATOM 3942 C C . SER A 1 504 ? -24.081 -0.182 25.385 1.00 93.88 504 SER A C 1
ATOM 3944 O O . SER A 1 504 ? -24.909 -0.004 26.276 1.00 93.88 504 SER A O 1
ATOM 3946 N N . ARG A 1 505 ? -23.493 -1.368 25.177 1.00 94.81 505 ARG A N 1
ATOM 3947 C CA . ARG A 1 505 ? -23.797 -2.600 25.928 1.00 94.81 505 ARG A CA 1
ATOM 3948 C C . ARG A 1 505 ? -23.534 -2.439 27.427 1.00 94.81 505 ARG A C 1
ATOM 3950 O O . ARG A 1 505 ? -24.428 -2.708 28.222 1.00 94.81 505 ARG A O 1
ATOM 3957 N N . ARG A 1 506 ? -22.373 -1.902 27.822 1.00 94.31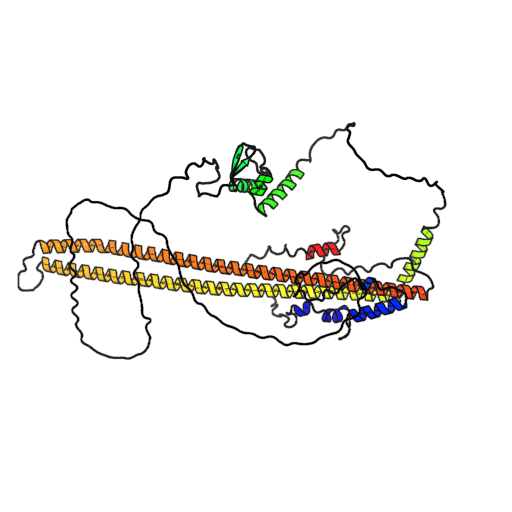 506 ARG A N 1
ATOM 3958 C CA . ARG A 1 506 ? -22.046 -1.609 29.231 1.00 94.31 506 ARG A CA 1
ATOM 3959 C C . ARG A 1 506 ? -23.086 -0.706 29.892 1.00 94.31 506 ARG A C 1
ATOM 3961 O O . ARG A 1 506 ? -23.538 -1.007 30.990 1.00 94.31 506 ARG A O 1
ATOM 3968 N N . ARG A 1 507 ? -23.517 0.367 29.216 1.00 92.19 507 ARG A N 1
ATOM 3969 C CA . ARG A 1 507 ? -24.560 1.269 29.741 1.00 92.19 507 ARG A CA 1
ATOM 3970 C C . ARG A 1 507 ? -25.898 0.561 29.947 1.00 92.19 507 ARG A C 1
ATOM 3972 O O . ARG A 1 507 ? -26.512 0.761 30.988 1.00 92.19 507 ARG A O 1
ATOM 3979 N N . ARG A 1 508 ? -26.334 -0.270 28.995 1.00 93.50 508 ARG A N 1
ATOM 3980 C CA . ARG A 1 508 ? -27.594 -1.027 29.121 1.00 93.50 508 ARG A CA 1
ATOM 3981 C C . ARG A 1 508 ? -27.542 -2.051 30.248 1.00 93.50 508 ARG A C 1
ATOM 3983 O O . ARG A 1 508 ? -28.488 -2.150 31.022 1.00 93.50 508 ARG A O 1
ATOM 3990 N N . VAL A 1 509 ? -26.429 -2.771 30.358 1.00 94.25 509 VAL A N 1
ATOM 3991 C CA . VAL A 1 509 ? -26.196 -3.752 31.423 1.00 94.25 509 VAL A CA 1
ATOM 3992 C C . VAL A 1 509 ? -26.195 -3.062 32.793 1.00 94.25 509 VAL A C 1
ATOM 3994 O O . VAL A 1 509 ? -26.920 -3.507 33.677 1.00 94.25 509 VAL A O 1
ATOM 3997 N N . ALA A 1 510 ? -25.475 -1.945 32.957 1.00 92.06 510 ALA A N 1
ATOM 3998 C CA . ALA A 1 510 ? -25.497 -1.168 34.201 1.00 92.06 510 ALA A CA 1
ATOM 3999 C C . ALA A 1 510 ? -26.906 -0.673 34.551 1.00 92.06 510 ALA A C 1
ATOM 4001 O O . ALA A 1 510 ? -27.383 -0.957 35.641 1.00 92.06 510 ALA A O 1
ATOM 4002 N N . ALA A 1 511 ? -27.608 -0.033 33.609 1.00 91.31 511 ALA A N 1
ATOM 4003 C CA . ALA A 1 511 ? -28.960 0.476 33.846 1.00 91.31 511 ALA A CA 1
ATOM 4004 C C . ALA A 1 511 ? -29.955 -0.634 34.233 1.00 91.31 511 ALA A C 1
ATOM 4006 O O . ALA A 1 511 ? -30.811 -0.435 35.094 1.00 91.31 511 ALA A O 1
ATOM 4007 N N . ARG A 1 512 ? -29.832 -1.821 33.621 1.00 94.31 512 ARG A N 1
ATOM 4008 C CA . ARG A 1 512 ? -30.632 -2.999 33.981 1.00 94.31 512 ARG A CA 1
ATOM 4009 C C . ARG A 1 512 ? -30.343 -3.458 35.407 1.00 94.31 512 ARG A C 1
ATOM 4011 O O . ARG A 1 512 ? -31.279 -3.768 36.141 1.00 94.31 512 ARG A O 1
ATOM 4018 N N . TRP A 1 513 ? -29.072 -3.524 35.789 1.00 94.31 513 TRP A N 1
ATOM 4019 C CA . TRP A 1 513 ? -28.691 -3.925 37.139 1.00 94.31 513 TRP A CA 1
ATOM 4020 C C . TRP A 1 513 ? -29.098 -2.891 38.182 1.00 94.31 513 TRP A C 1
ATOM 4022 O O . TRP A 1 513 ? -29.642 -3.289 39.203 1.00 94.31 513 TRP A O 1
ATOM 4032 N N . ASP A 1 514 ? -28.954 -1.597 37.903 1.00 91.06 514 ASP A N 1
ATOM 4033 C CA . ASP A 1 514 ? -29.443 -0.531 38.782 1.00 91.06 514 ASP A CA 1
ATOM 4034 C C . ASP A 1 514 ? -30.950 -0.689 39.042 1.00 91.06 514 ASP A C 1
ATOM 4036 O O . ASP A 1 514 ? -31.383 -0.678 40.192 1.00 91.06 514 ASP A O 1
ATOM 4040 N N . LEU A 1 515 ? -31.747 -0.959 37.998 1.00 92.94 515 LEU A N 1
ATOM 4041 C CA . LEU A 1 515 ? -33.183 -1.200 38.157 1.00 92.94 515 LEU A CA 1
ATOM 4042 C C . LEU A 1 515 ? -33.486 -2.465 38.977 1.00 92.94 515 LEU A C 1
ATOM 4044 O O . LEU A 1 515 ? -34.359 -2.427 39.839 1.00 92.94 515 LEU A O 1
ATOM 4048 N N . ARG A 1 516 ? -32.763 -3.573 38.755 1.00 93.69 516 ARG A N 1
ATOM 4049 C CA . ARG A 1 516 ? -32.915 -4.798 39.566 1.00 93.69 516 ARG A CA 1
ATOM 4050 C C . ARG A 1 516 ? -32.576 -4.567 41.039 1.00 93.69 516 ARG A C 1
ATOM 4052 O O . ARG A 1 516 ? -33.238 -5.127 41.907 1.00 93.69 516 ARG A O 1
ATOM 4059 N N . MET A 1 517 ? -31.559 -3.754 41.324 1.00 91.38 517 MET A N 1
ATOM 4060 C CA . MET A 1 517 ? -31.184 -3.403 42.695 1.00 91.38 517 MET A CA 1
ATOM 4061 C C . MET A 1 517 ? -32.265 -2.550 43.371 1.00 91.38 517 MET A C 1
ATOM 4063 O O . MET A 1 517 ? -32.562 -2.785 44.540 1.00 91.38 517 MET A O 1
ATOM 4067 N N . GLU A 1 518 ? -32.878 -1.605 42.649 1.00 90.81 518 GLU A N 1
ATOM 4068 C CA . GLU A 1 518 ? -34.009 -0.810 43.153 1.00 90.81 518 GLU A CA 1
ATOM 4069 C C . GLU A 1 518 ? -35.261 -1.669 43.385 1.00 90.81 518 GLU A C 1
ATOM 4071 O O . GLU A 1 518 ? -35.910 -1.531 44.420 1.00 90.81 518 GLU A O 1
ATOM 4076 N N . VAL A 1 519 ? -35.568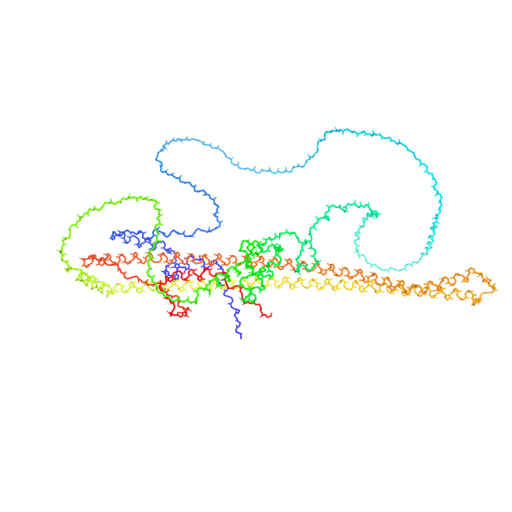 -2.601 42.472 1.00 93.25 519 VAL A N 1
ATOM 4077 C CA . VAL A 1 519 ? -36.642 -3.598 42.644 1.00 93.25 519 VAL A CA 1
ATOM 4078 C C . VAL A 1 519 ? -36.420 -4.387 43.930 1.00 93.25 519 VAL A C 1
ATOM 4080 O O . VAL A 1 519 ? -37.266 -4.346 44.818 1.00 93.25 519 VAL A O 1
ATOM 4083 N N . TRP A 1 520 ? -35.249 -5.013 44.084 1.00 93.88 520 TRP A N 1
ATOM 4084 C CA . TRP A 1 520 ? -34.906 -5.778 45.285 1.00 93.88 520 TRP A CA 1
ATOM 4085 C C . TRP A 1 520 ? -35.011 -4.935 46.563 1.00 93.88 520 TRP A C 1
ATOM 4087 O O . TRP A 1 520 ? -35.552 -5.387 47.572 1.00 93.88 520 TRP A O 1
ATOM 4097 N N . LYS A 1 521 ? -34.529 -3.688 46.520 1.00 90.75 521 LYS A N 1
ATOM 4098 C CA . LYS A 1 521 ? -34.613 -2.758 47.648 1.00 90.75 521 LYS A CA 1
ATOM 4099 C C . LYS A 1 521 ? -36.069 -2.492 48.043 1.00 90.75 521 LYS A C 1
ATOM 4101 O O . LYS A 1 521 ? -36.393 -2.603 49.221 1.00 90.75 521 LYS A O 1
ATOM 4106 N N . ALA A 1 522 ? -36.946 -2.191 47.087 1.00 91.88 522 ALA A N 1
ATOM 4107 C CA . ALA A 1 522 ? -38.361 -1.939 47.363 1.00 91.88 522 ALA A CA 1
ATOM 4108 C C . ALA A 1 522 ? -39.087 -3.180 47.907 1.00 91.88 522 ALA A C 1
ATOM 4110 O O . ALA A 1 522 ? -39.932 -3.066 48.797 1.00 91.88 522 ALA A O 1
ATOM 4111 N N . GLU A 1 523 ? -38.748 -4.375 47.418 1.00 92.19 523 GLU A N 1
ATOM 4112 C CA . GLU A 1 523 ? -39.278 -5.621 47.978 1.00 92.19 523 GLU A CA 1
ATOM 4113 C C . GLU A 1 523 ? -38.840 -5.825 49.425 1.00 92.19 523 GLU A C 1
ATOM 4115 O O . GLU A 1 523 ? -39.657 -6.191 50.272 1.00 92.19 523 GLU A O 1
ATOM 4120 N N . LEU A 1 524 ? -37.579 -5.515 49.726 1.00 90.12 524 LEU A N 1
ATOM 4121 C CA . LEU A 1 524 ? -37.050 -5.637 51.072 1.00 90.12 524 LEU A CA 1
ATOM 4122 C C . LEU A 1 524 ? -37.697 -4.650 52.052 1.00 90.12 524 LEU A C 1
ATOM 4124 O O . LEU A 1 524 ? -38.038 -5.022 53.177 1.00 90.12 524 LEU A O 1
ATOM 4128 N N . GLU A 1 525 ? -37.883 -3.397 51.631 1.00 90.44 525 GLU A N 1
ATOM 4129 C CA . GLU A 1 525 ? -38.578 -2.368 52.415 1.00 90.44 525 GLU A CA 1
ATOM 4130 C C . GLU A 1 525 ? -40.027 -2.780 52.710 1.00 90.44 525 GLU A C 1
ATOM 4132 O O . GLU A 1 525 ? -40.511 -2.605 53.833 1.00 90.44 525 GLU A O 1
ATOM 4137 N N . ARG A 1 526 ? -40.698 -3.399 51.728 1.00 91.56 526 ARG A N 1
ATOM 4138 C CA . ARG A 1 526 ? -42.050 -3.957 51.871 1.00 91.56 526 ARG A CA 1
ATOM 4139 C C . ARG A 1 526 ? -42.104 -5.095 52.896 1.00 91.56 526 ARG A C 1
ATOM 4141 O O . ARG A 1 526 ? -43.080 -5.177 53.636 1.00 91.56 526 ARG A O 1
ATOM 4148 N N . GLU A 1 527 ? -41.089 -5.958 52.953 1.00 89.25 527 GLU A N 1
ATOM 4149 C CA . GLU A 1 527 ? -41.034 -7.083 53.899 1.00 89.25 527 GLU A CA 1
ATOM 4150 C C . GLU A 1 527 ? -40.649 -6.666 55.324 1.00 89.25 527 GLU A C 1
ATOM 4152 O O . GLU A 1 527 ? -41.243 -7.144 56.292 1.00 89.25 527 GLU A O 1
ATOM 4157 N N . LYS A 1 528 ? -39.653 -5.783 55.472 1.00 85.12 528 LYS A N 1
ATOM 4158 C CA . LYS A 1 528 ? -39.098 -5.384 56.779 1.00 85.12 528 LYS A CA 1
ATOM 4159 C C . LYS A 1 528 ? -39.789 -4.163 57.399 1.00 85.12 528 LYS A C 1
ATOM 4161 O O . LYS A 1 528 ? -39.591 -3.909 58.585 1.00 85.12 528 LYS A O 1
ATOM 4166 N N . GLY A 1 529 ? -40.618 -3.440 56.642 1.00 78.12 529 GLY A N 1
ATOM 4167 C CA . GLY A 1 529 ? -41.464 -2.357 57.156 1.00 78.12 529 GLY A CA 1
ATOM 4168 C C . GLY A 1 529 ? -40.731 -1.045 57.463 1.00 78.12 529 GLY A C 1
ATOM 4169 O O . GLY A 1 529 ? -41.136 -0.328 58.375 1.00 78.12 529 GLY A O 1
ATOM 4170 N N . GLY A 1 530 ? -39.673 -0.711 56.716 1.00 78.38 530 GLY A N 1
ATOM 4171 C CA . GLY A 1 530 ? -38.894 0.520 56.899 1.00 78.38 530 GLY A CA 1
ATOM 4172 C C . GLY A 1 530 ? -38.230 0.982 55.602 1.00 78.38 530 GLY A C 1
ATOM 4173 O O . GLY A 1 530 ? -37.843 0.149 54.790 1.00 78.38 530 GLY A O 1
ATOM 4174 N N . ALA A 1 531 ? -38.121 2.300 55.403 1.00 77.50 531 ALA A N 1
ATOM 4175 C CA . ALA A 1 531 ? -37.528 2.892 54.203 1.00 77.50 531 ALA A CA 1
ATOM 4176 C C . ALA A 1 531 ? -35.995 2.973 54.312 1.00 77.50 531 ALA A C 1
ATOM 4178 O O . ALA A 1 531 ? -35.464 3.515 55.283 1.00 77.50 531 ALA A O 1
ATOM 4179 N N . PHE A 1 532 ? -35.278 2.497 53.293 1.00 73.94 532 PHE A N 1
ATOM 4180 C CA . PHE A 1 532 ? -33.829 2.634 53.175 1.00 73.94 532 PHE A CA 1
ATOM 4181 C C . PHE A 1 532 ? -33.478 3.935 52.447 1.00 73.94 532 PHE A C 1
ATOM 4183 O O . PHE A 1 532 ? -33.618 4.066 51.229 1.00 73.94 532 PHE A O 1
ATOM 4190 N N . HIS A 1 533 ? -32.930 4.908 53.171 1.00 69.31 533 HIS A N 1
ATOM 4191 C CA . HIS A 1 533 ? -32.557 6.199 52.581 1.00 69.31 533 HIS A CA 1
ATOM 4192 C C . HIS A 1 533 ? -31.152 6.231 51.958 1.00 69.31 533 HIS A C 1
ATOM 4194 O O . HIS A 1 533 ? -30.842 7.150 51.198 1.00 69.31 533 HIS A O 1
ATOM 4200 N N . ARG A 1 534 ? -30.301 5.229 52.220 1.00 76.19 534 ARG A N 1
ATOM 4201 C CA . ARG A 1 534 ? -28.909 5.217 51.745 1.00 76.19 534 ARG A CA 1
ATOM 4202 C C . ARG A 1 534 ? -28.754 4.517 50.384 1.00 76.19 534 ARG A C 1
ATOM 4204 O O . ARG A 1 534 ? -29.302 3.427 50.209 1.00 76.19 534 ARG A O 1
ATOM 4211 N N . PRO A 1 535 ? -27.980 5.086 49.436 1.00 75.31 535 PRO A N 1
ATOM 4212 C CA . PRO A 1 535 ? -27.610 4.397 48.202 1.00 75.31 535 PRO A CA 1
ATOM 4213 C C . PRO A 1 535 ? -26.793 3.138 48.495 1.00 75.31 535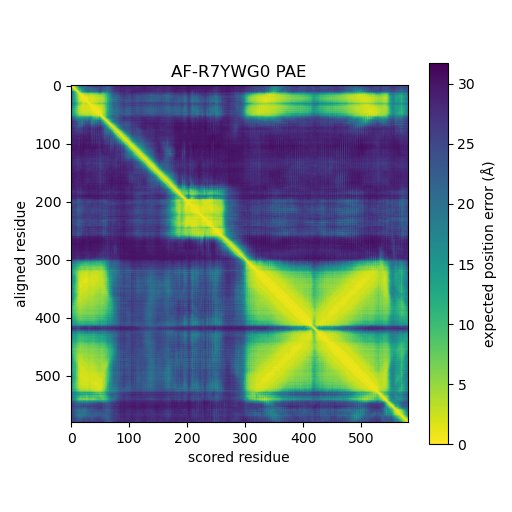 PRO A C 1
ATOM 4215 O O . PRO A 1 535 ? -25.858 3.165 49.302 1.00 75.31 535 PRO A O 1
ATOM 4218 N N . LEU A 1 536 ? -27.127 2.040 47.820 1.00 79.44 536 LEU A N 1
ATOM 4219 C CA . LEU A 1 536 ? -26.330 0.820 47.876 1.00 79.44 536 LEU A CA 1
ATOM 4220 C C . LEU A 1 536 ? -24.970 1.066 47.192 1.00 79.44 536 LEU A C 1
ATOM 4222 O O . LEU A 1 536 ? -24.914 1.789 46.196 1.00 79.44 536 LEU A O 1
ATOM 4226 N N . PRO A 1 537 ? -23.866 0.474 47.686 1.00 79.12 537 PRO A N 1
ATOM 4227 C CA . PRO A 1 537 ? -22.563 0.592 47.032 1.00 79.12 537 PRO A CA 1
ATOM 4228 C C . PRO A 1 537 ? -22.639 0.175 45.552 1.00 79.12 537 PRO A C 1
ATOM 4230 O O . PRO A 1 537 ? -23.316 -0.792 45.226 1.00 79.12 537 PRO A O 1
ATOM 4233 N N . GLY A 1 538 ? -21.965 0.853 44.628 1.00 74.88 538 GLY A N 1
ATOM 4234 C CA . GLY A 1 538 ? -21.871 0.360 43.247 1.00 74.88 538 GLY A CA 1
ATOM 4235 C C . GLY A 1 538 ? -20.921 -0.838 43.159 1.00 74.88 538 GLY A C 1
ATOM 4236 O O . GLY A 1 538 ? -19.900 -0.847 43.846 1.00 74.88 538 GLY A O 1
ATOM 4237 N N . VAL A 1 539 ? -21.219 -1.832 42.313 1.00 83.31 539 VAL A N 1
ATOM 4238 C CA . VAL A 1 539 ? -20.199 -2.819 41.913 1.00 83.31 539 VAL A CA 1
ATOM 4239 C C . VAL A 1 539 ? -19.300 -2.153 40.869 1.00 83.31 539 VAL A C 1
ATOM 4241 O O . VAL A 1 539 ? -19.817 -1.672 39.854 1.00 83.31 539 VAL A O 1
ATOM 4244 N N . PRO A 1 540 ? -17.977 -2.076 41.098 1.00 84.69 540 PRO A N 1
ATOM 4245 C CA . PRO A 1 540 ? -17.064 -1.546 40.100 1.00 84.69 540 PRO A CA 1
ATOM 4246 C C . PRO A 1 540 ? -17.024 -2.476 38.884 1.00 84.69 540 PRO A C 1
ATOM 4248 O O . PRO A 1 540 ? -17.116 -3.696 39.006 1.00 84.69 540 PRO A O 1
ATOM 4251 N N . TRP A 1 541 ? -16.865 -1.901 37.693 1.00 83.56 541 TRP A N 1
ATOM 4252 C CA . TRP A 1 541 ? -16.651 -2.696 36.487 1.00 83.56 541 TRP A CA 1
ATOM 4253 C C . TRP A 1 541 ? -15.373 -3.536 36.627 1.00 83.56 541 TRP A C 1
ATOM 4255 O O . TRP A 1 541 ? -14.347 -2.978 37.029 1.00 83.56 541 TRP A O 1
ATOM 4265 N N . PRO A 1 542 ? -15.394 -4.835 36.267 1.00 85.50 542 PRO A N 1
ATOM 4266 C CA . PRO A 1 542 ? -14.208 -5.667 36.292 1.00 85.50 542 PRO A CA 1
ATOM 4267 C C . PRO A 1 542 ? -13.141 -5.037 35.414 1.00 85.50 542 PRO A C 1
ATOM 4269 O O . PRO A 1 542 ? -13.381 -4.697 34.247 1.00 85.50 542 PRO A O 1
ATOM 4272 N N . LEU A 1 543 ? -11.955 -4.873 35.989 1.00 77.94 543 LEU A N 1
ATOM 4273 C CA . LEU A 1 543 ? -10.802 -4.486 35.205 1.00 77.94 543 LEU A CA 1
ATOM 4274 C C . LEU A 1 543 ? -10.470 -5.640 34.249 1.00 77.94 543 LEU A C 1
ATOM 4276 O O . LEU A 1 543 ? -10.585 -6.811 34.623 1.00 77.94 543 LEU A O 1
ATOM 4280 N N . PRO A 1 544 ? -10.082 -5.340 33.004 1.00 64.75 544 PRO A N 1
ATOM 4281 C CA . PRO A 1 544 ? -9.676 -6.366 32.065 1.00 64.75 544 PRO A CA 1
ATOM 4282 C C . PRO A 1 544 ? -8.470 -7.119 32.637 1.00 64.75 544 PRO A C 1
ATOM 4284 O O . PRO A 1 544 ? -7.380 -6.570 32.771 1.00 64.75 544 PRO A O 1
ATOM 4287 N N . VAL A 1 545 ? -8.676 -8.387 32.992 1.00 58.47 545 VAL A N 1
ATOM 4288 C CA . VAL A 1 545 ? -7.614 -9.271 33.481 1.00 58.47 545 VAL A CA 1
ATOM 4289 C C . VAL A 1 545 ? -6.634 -9.509 32.328 1.00 58.47 545 VAL A C 1
ATOM 4291 O O . VAL A 1 545 ? -6.938 -10.264 31.406 1.00 58.47 545 VAL A O 1
ATOM 4294 N N . GLY A 1 546 ? -5.489 -8.822 32.332 1.00 53.72 546 GLY A N 1
ATOM 4295 C CA . GLY A 1 546 ? -4.464 -8.997 31.294 1.00 53.72 546 GLY A CA 1
ATOM 4296 C C . GLY A 1 546 ? -3.518 -7.822 31.057 1.00 53.72 546 GLY A C 1
ATOM 4297 O O . GLY A 1 546 ? -2.466 -8.030 30.463 1.00 53.72 546 GLY A O 1
ATOM 4298 N N . GLU A 1 547 ? -3.825 -6.623 31.549 1.00 45.69 547 GLU A N 1
ATOM 4299 C CA . GLU A 1 547 ? -2.873 -5.508 31.553 1.00 45.69 547 GLU A CA 1
ATOM 4300 C C . GLU A 1 547 ? -2.323 -5.353 32.968 1.00 45.69 547 GLU A C 1
ATOM 4302 O O . GLU A 1 547 ? -2.876 -4.648 33.808 1.00 45.69 547 GLU A O 1
ATOM 4307 N N . THR A 1 548 ? -1.227 -6.050 33.266 1.00 40.06 548 THR A N 1
ATOM 4308 C CA . THR A 1 548 ? -0.379 -5.720 34.415 1.00 40.06 548 THR A CA 1
ATOM 4309 C C . THR A 1 548 ? 0.304 -4.380 34.135 1.00 40.06 548 THR A C 1
ATOM 4311 O O . THR A 1 548 ? 1.495 -4.335 33.837 1.00 40.06 548 THR A O 1
ATOM 4314 N N . MET A 1 549 ? -0.459 -3.288 34.150 1.00 46.50 549 MET A N 1
ATOM 4315 C CA . MET A 1 549 ? 0.097 -1.953 34.299 1.00 46.50 549 MET A CA 1
ATOM 4316 C C . MET A 1 549 ? 0.253 -1.666 35.789 1.00 46.50 549 MET A C 1
ATOM 4318 O O . MET A 1 549 ? -0.658 -1.857 36.593 1.00 46.50 549 MET A O 1
ATOM 4322 N N . ASP A 1 550 ? 1.475 -1.279 36.123 1.00 39.84 550 ASP A N 1
ATOM 4323 C CA . ASP A 1 550 ? 1.981 -0.898 37.432 1.00 39.84 550 ASP A CA 1
ATOM 4324 C C . ASP A 1 550 ? 0.980 0.020 38.166 1.00 39.84 550 ASP A C 1
ATOM 4326 O O . ASP A 1 550 ? 0.762 1.171 37.783 1.00 39.84 550 ASP A O 1
ATOM 4330 N N . GLN A 1 551 ? 0.335 -0.495 39.220 1.00 43.38 551 GLN A N 1
ATOM 4331 C CA . GLN A 1 551 ? -0.726 0.195 39.981 1.00 43.38 551 GLN A CA 1
ATOM 4332 C C . GLN A 1 551 ? -0.219 1.430 40.754 1.00 43.38 551 GLN A C 1
ATOM 4334 O O . GLN A 1 551 ? -0.990 2.129 41.409 1.00 43.38 551 GLN A O 1
ATOM 4339 N N . SER A 1 552 ? 1.075 1.726 40.661 1.00 44.31 552 SER A N 1
ATOM 4340 C CA . SER A 1 552 ? 1.767 2.776 41.404 1.00 44.31 552 SER A CA 1
ATOM 4341 C C . SER A 1 552 ? 1.541 4.196 40.850 1.00 44.31 552 SER A C 1
ATOM 4343 O O . SER A 1 552 ? 1.952 5.161 41.492 1.00 44.31 552 SER A O 1
ATOM 4345 N N . ALA A 1 553 ? 0.901 4.358 39.682 1.00 43.59 553 ALA A N 1
ATOM 4346 C CA . ALA A 1 553 ? 0.821 5.647 38.976 1.00 43.59 553 ALA A CA 1
ATOM 4347 C C . ALA A 1 553 ? -0.587 6.272 38.842 1.00 43.59 553 ALA A C 1
ATOM 4349 O O . ALA A 1 553 ? -0.711 7.354 38.266 1.00 43.59 553 ALA A O 1
ATOM 4350 N N . LEU A 1 554 ? -1.653 5.661 39.372 1.00 42.53 554 LEU A N 1
ATOM 4351 C CA . LEU A 1 554 ? -3.026 6.137 39.134 1.00 42.53 554 LEU A CA 1
ATOM 4352 C C . LEU A 1 554 ? -3.590 6.954 40.300 1.00 42.53 554 LEU A C 1
ATOM 4354 O O . LEU A 1 554 ? -4.400 6.501 41.106 1.00 42.53 554 LEU A O 1
ATOM 4358 N N . GLY A 1 555 ? -3.188 8.223 40.339 1.00 38.84 555 GLY A N 1
ATOM 4359 C CA . GLY A 1 555 ? -3.905 9.258 41.074 1.00 38.84 555 GLY A CA 1
ATOM 4360 C C . GLY A 1 555 ? -5.239 9.590 40.396 1.00 38.84 555 GLY A C 1
ATOM 4361 O O . GLY A 1 555 ? -5.272 10.355 39.437 1.00 38.84 555 GLY A O 1
ATOM 4362 N N . GLY A 1 556 ? -6.337 9.038 40.917 1.00 41.59 556 GLY A N 1
ATOM 4363 C CA . GLY A 1 556 ? -7.673 9.656 40.902 1.00 41.59 556 GLY A CA 1
ATOM 4364 C C . GLY A 1 556 ? -8.292 10.028 39.549 1.00 41.59 556 GLY A C 1
ATOM 4365 O O . GLY A 1 556 ? -9.085 10.967 39.497 1.00 41.59 556 GLY A O 1
ATOM 4366 N N . ARG A 1 557 ? -7.958 9.333 38.458 1.00 45.59 557 ARG A N 1
ATOM 4367 C CA . ARG A 1 557 ? -8.609 9.515 37.151 1.00 45.59 557 ARG A CA 1
ATOM 4368 C C . ARG A 1 557 ? -9.557 8.351 36.870 1.00 45.59 557 ARG A C 1
ATOM 4370 O O . ARG A 1 557 ? -9.237 7.204 37.158 1.00 45.59 557 ARG A O 1
ATOM 4377 N N . SER A 1 558 ? -10.752 8.664 36.368 1.00 53.88 558 SER A N 1
ATOM 4378 C CA . SER A 1 558 ? -11.788 7.675 36.054 1.00 53.88 558 SER A CA 1
ATOM 4379 C C . SER A 1 558 ? -11.246 6.664 35.045 1.00 53.88 558 SER A C 1
ATOM 4381 O O . SER A 1 558 ? -10.793 7.058 33.972 1.00 53.88 558 SER A O 1
ATOM 4383 N N . ALA A 1 559 ? -11.328 5.368 35.358 1.00 48.38 559 ALA A N 1
ATOM 4384 C CA . ALA A 1 559 ? -10.877 4.275 34.488 1.00 48.38 559 ALA A CA 1
ATOM 4385 C C . ALA A 1 559 ? -11.521 4.294 33.082 1.00 48.38 559 ALA A C 1
ATOM 4387 O O . ALA A 1 559 ? -11.026 3.645 32.165 1.00 48.38 559 ALA A O 1
ATOM 4388 N N . LEU A 1 560 ? -12.609 5.053 32.901 1.00 46.78 560 LEU A N 1
ATOM 4389 C CA . LEU A 1 560 ? -13.240 5.320 31.607 1.00 46.78 560 LEU A CA 1
ATOM 4390 C C . LEU A 1 560 ? -12.428 6.280 30.717 1.00 46.78 560 LEU A C 1
ATOM 4392 O O . LEU A 1 560 ? -12.335 6.033 29.518 1.00 46.78 560 LEU A O 1
ATOM 4396 N N . ASP A 1 561 ? -11.802 7.317 31.283 1.00 48.59 561 ASP A N 1
ATOM 4397 C CA . ASP A 1 561 ? -11.054 8.333 30.518 1.00 48.59 561 ASP A CA 1
ATOM 4398 C C . ASP A 1 561 ? -9.692 7.803 30.046 1.00 48.59 561 ASP A C 1
ATOM 4400 O O . ASP A 1 561 ? -9.180 8.177 28.990 1.00 48.59 561 ASP A O 1
ATOM 4404 N N . GLU A 1 562 ? -9.085 6.906 30.822 1.00 50.09 562 GLU A N 1
ATOM 4405 C CA . GLU A 1 562 ? -7.807 6.281 30.471 1.00 50.09 562 GLU A CA 1
ATOM 4406 C C . GLU A 1 562 ? -7.976 5.231 29.362 1.00 50.09 562 GLU A C 1
ATOM 4408 O O . GLU A 1 562 ? -7.156 5.146 28.445 1.00 50.09 562 GLU A O 1
ATOM 4413 N N . TYR A 1 563 ? -9.118 4.537 29.359 1.00 51.97 563 TYR A N 1
ATOM 4414 C CA . TYR A 1 563 ? -9.537 3.658 28.268 1.00 51.97 563 TYR A CA 1
ATOM 4415 C C . TYR A 1 563 ? -9.833 4.424 26.964 1.00 51.97 563 TYR A C 1
ATOM 4417 O O . TYR A 1 563 ? -9.523 3.928 25.880 1.00 51.97 563 TYR A O 1
ATOM 4425 N N . GLU A 1 564 ? -10.388 5.641 27.045 1.00 54.16 564 GLU A N 1
ATOM 4426 C CA . GLU A 1 564 ? -10.593 6.525 25.883 1.00 54.16 564 GLU A CA 1
ATOM 4427 C C . GLU A 1 564 ? -9.262 7.018 25.287 1.00 54.16 564 GLU A C 1
ATOM 4429 O O . GLU A 1 564 ? -9.143 7.145 24.068 1.00 54.16 564 GLU A O 1
ATOM 4434 N N . ARG A 1 565 ? -8.225 7.211 26.112 1.00 53.09 565 ARG A N 1
ATOM 4435 C CA . ARG A 1 565 ? -6.887 7.612 25.647 1.00 53.09 565 ARG A CA 1
ATOM 4436 C C . ARG A 1 565 ? -6.173 6.506 24.869 1.00 53.09 565 ARG A C 1
ATOM 4438 O O . ARG A 1 565 ? -5.536 6.791 23.862 1.00 53.09 565 ARG A O 1
ATOM 4445 N N . LEU A 1 566 ? -6.310 5.255 25.312 1.00 50.56 566 LEU A N 1
ATOM 4446 C CA . LEU A 1 566 ? -5.730 4.091 24.634 1.00 50.56 566 LEU A CA 1
ATOM 4447 C C . LEU A 1 566 ? -6.508 3.707 23.366 1.00 50.56 566 LEU A C 1
ATOM 4449 O O . LEU A 1 566 ? -5.902 3.307 22.377 1.00 50.56 566 LEU A O 1
ATOM 4453 N N . ALA A 1 567 ? -7.833 3.889 23.348 1.00 47.88 567 ALA A N 1
ATOM 4454 C CA . ALA A 1 567 ? -8.645 3.688 22.145 1.00 47.88 567 ALA A CA 1
ATOM 4455 C C . ALA A 1 567 ? -8.464 4.811 21.102 1.00 47.88 567 ALA A C 1
ATOM 4457 O O . ALA A 1 567 ? -8.558 4.554 19.903 1.00 47.88 567 ALA A O 1
ATOM 4458 N N . GLY A 1 568 ? -8.173 6.041 21.544 1.00 43.00 568 GLY A N 1
ATOM 4459 C CA . GLY A 1 568 ? -7.839 7.176 20.677 1.00 43.00 568 GLY A CA 1
ATOM 4460 C C . GLY A 1 568 ? -6.427 7.125 20.079 1.00 43.00 568 GLY A C 1
ATOM 4461 O O . GLY A 1 568 ? -6.144 7.859 19.140 1.00 43.00 568 GLY A O 1
ATOM 4462 N N . ALA A 1 569 ? -5.553 6.239 20.564 1.00 47.62 569 ALA A N 1
ATOM 4463 C CA . ALA A 1 569 ? -4.172 6.096 20.100 1.00 47.62 569 ALA A CA 1
ATOM 4464 C C . ALA A 1 569 ? -4.014 5.206 18.847 1.00 47.62 569 ALA A C 1
ATOM 4466 O O . ALA A 1 569 ? -2.926 4.683 18.594 1.00 47.62 569 ALA A O 1
ATOM 4467 N N . CYS A 1 570 ? -5.063 5.061 18.022 1.00 46.62 570 CYS A N 1
ATOM 4468 C CA . CYS A 1 570 ? -4.950 4.441 16.690 1.00 46.62 570 CYS A CA 1
ATOM 4469 C C . CYS A 1 570 ? -3.931 5.155 15.772 1.00 46.62 570 CYS A C 1
ATOM 4471 O O . CYS A 1 570 ? -3.588 4.620 14.722 1.00 46.62 570 CYS A O 1
ATOM 4473 N N . GLU A 1 571 ? -3.415 6.324 16.164 1.00 45.97 571 GLU A N 1
ATOM 4474 C CA . GLU A 1 571 ? -2.450 7.106 15.388 1.00 45.97 571 GLU A CA 1
ATOM 4475 C C . GLU A 1 571 ? -0.963 6.786 15.667 1.00 45.97 571 GLU A C 1
ATOM 4477 O O . GLU A 1 571 ? -0.128 7.141 14.841 1.00 45.97 571 GLU A O 1
ATOM 4482 N N . GLU A 1 572 ? -0.583 6.094 16.756 1.00 43.03 572 GLU A N 1
ATOM 4483 C CA . GLU A 1 572 ? 0.843 6.040 17.170 1.00 43.03 572 GLU A CA 1
ATOM 4484 C C . GLU A 1 572 ? 1.586 4.702 16.979 1.00 43.03 572 GLU A C 1
ATOM 4486 O O . GLU A 1 572 ? 2.808 4.661 17.112 1.00 43.03 572 GLU A O 1
ATOM 4491 N N . TRP A 1 573 ? 0.929 3.611 16.571 1.00 43.31 573 TRP A N 1
ATOM 4492 C CA . TRP A 1 573 ? 1.600 2.303 16.390 1.00 43.31 573 TRP A CA 1
ATOM 4493 C C . TRP A 1 573 ? 2.075 2.016 14.951 1.00 43.31 573 TRP A C 1
ATOM 4495 O O . TRP A 1 573 ? 2.188 0.864 14.537 1.00 43.31 573 TRP A O 1
ATOM 4505 N N . GLY A 1 574 ? 2.382 3.062 14.178 1.00 45.34 574 GLY A N 1
ATOM 4506 C CA . GLY A 1 574 ? 2.812 2.975 12.774 1.00 45.34 574 GLY A CA 1
ATOM 4507 C C . GLY A 1 574 ? 4.312 3.168 12.521 1.00 45.34 574 GLY A C 1
ATOM 4508 O O . GLY A 1 574 ? 4.668 3.643 11.448 1.00 45.34 574 GLY A O 1
ATOM 4509 N N . GLY A 1 575 ? 5.194 2.872 13.484 1.00 41.16 575 GLY A N 1
ATOM 4510 C CA . GLY A 1 575 ? 6.600 3.296 13.412 1.00 41.16 575 GLY A CA 1
ATOM 4511 C C . GLY A 1 575 ? 7.648 2.308 13.925 1.00 41.16 575 GLY A C 1
ATOM 4512 O O . GLY A 1 575 ? 8.587 2.737 14.582 1.00 41.16 575 GLY A O 1
ATOM 4513 N N . SER A 1 576 ? 7.529 0.998 13.684 1.00 39.31 576 SER A N 1
ATOM 4514 C CA . SER A 1 576 ? 8.697 0.099 13.797 1.00 39.31 576 SER A CA 1
ATOM 4515 C C . SER A 1 576 ? 8.439 -1.276 13.183 1.00 39.31 576 SER A C 1
ATOM 4517 O O . SER A 1 576 ? 8.100 -2.235 13.866 1.00 39.31 576 SER A O 1
ATOM 4519 N N . SER A 1 577 ? 8.573 -1.377 11.865 1.00 42.81 577 SER A N 1
ATOM 4520 C CA . SER A 1 577 ? 8.736 -2.658 11.171 1.00 42.81 577 SER A CA 1
ATOM 4521 C C . SER A 1 577 ? 9.300 -2.386 9.780 1.00 42.81 577 SER A C 1
ATOM 4523 O O . SER A 1 577 ? 8.592 -2.439 8.781 1.00 42.81 577 SER A O 1
ATOM 4525 N N . GLY A 1 578 ? 10.580 -2.033 9.736 1.00 37.81 578 GLY A N 1
ATOM 4526 C CA . GLY A 1 578 ? 11.349 -1.866 8.508 1.00 37.81 578 GLY A CA 1
ATOM 4527 C C . GLY A 1 578 ? 12.779 -2.331 8.741 1.00 37.81 578 GLY A C 1
ATOM 4528 O O . GLY A 1 578 ? 13.689 -1.513 8.802 1.00 37.81 578 GLY A O 1
ATOM 4529 N N . ALA A 1 579 ? 12.951 -3.632 8.974 1.00 35.34 579 ALA A N 1
ATOM 4530 C CA . ALA A 1 579 ? 14.243 -4.307 8.922 1.00 35.34 579 ALA A CA 1
ATOM 4531 C C . ALA A 1 579 ? 14.026 -5.810 8.700 1.00 35.34 579 ALA A C 1
ATOM 4533 O O . ALA A 1 579 ? 13.838 -6.556 9.662 1.00 35.34 579 ALA A O 1
ATOM 4534 N N . GLN A 1 580 ? 14.067 -6.233 7.438 1.00 33.56 580 GLN A N 1
ATOM 4535 C CA . GLN A 1 580 ? 14.771 -7.440 7.005 1.00 33.56 580 GLN A CA 1
ATOM 4536 C C . GLN A 1 580 ? 15.056 -7.373 5.512 1.00 33.56 580 GLN A C 1
ATOM 4538 O O . GLN A 1 580 ? 14.137 -6.966 4.771 1.00 33.56 580 GLN A O 1
#

Radius of gyration: 48.36 Å; Cα contacts (8 Å, |Δi|>4): 203; chains: 1; bounding box: 114×78×145 Å

Organism: Coniosporium apollinis (strain CBS 100218) (NCBI:txid1168221)

Foldseek 3Di:
DDDPPCPPPPLLDLVVLPDQVCVCCQQVVDDPPDHPVNVLVVLCVLCVVLVHHLPLQPPQPDPPDPPPDPDDDDDDDDDDDDDDDDDDDDDDDDDDDDDDDDDDDDDDDDDDDDDDDDDDDDDDDDDDDDDDDDDDDDDDDDDDYDDDDDDDDDDDDDDDDDDDDDDDDDDDDDDDDPDDDDQPDPPDPDDDDDPFPWDQDPVRHTDGLVRLLVLLVVCVVPVVCPPRDDPPHHGDLVSNPVSDDDPSNVVSVVSVVVVVVPPPDDDDDDDDDDDDDDDDDDDDDDDDDDDDDDDDDDPPDPPVVVVVLVVVLVVVCPDPVNVVLVVVLQSSLVSLLVSLVVSVVSLVVSLVVVVVVLVVVLVVVVVVLVVVLVVVVVVLVVVLVVVLVVLVVVLVVVLVVLVVVLVVLVCVQVVVPPDPDRDDRDPVSVVVSVVSVVVNVCSVVVSVVVSVVSVVVSVVVSVVSVVVSVVVVVVSVVVSVVVVVVSLVVSLVSLVVSVVVSVSVVSSSQSSSVSVVVSVQSVVCVVVVHHNPDDRDDDDRDDNPPDPDPPVPDDPDDPVVVVVVVSVVSPPPPPDDPDD

Nearest PDB structures (foldseek):
  4o9y-assembly2_G  TM=2.769E-01  e=5.636E-01  Photorhabdus luminescens
  8cq2-assembly1_E  TM=2.448E-01  e=5.911E-01  Photorhabdus luminescens
  8j07-assembly1_3  TM=4.366E-01  e=7.717E+00  Homo sapiens
  2efk-assembly1_A-2  TM=3.954E-01  e=8.093E+00  Homo sapiens
  7sqc-assembly1_1J  TM=2.346E-01  e=2.980E+00  Chlamydomonas reinhardtii

pLDDT: mean 71.21, std 25.77, range [28.73, 98.56]